Protein AF-0000000080795179 (afdb_homodimer)

Radius of gyration: 25.77 Å; Cα contacts (8 Å, |Δi|>4): 1357; chains: 2; bounding box: 64×86×73 Å

Nearest PDB structures (foldseek):
  5hwy-assembly1_A  TM=1.918E-01  e=1.000E+00  Methanocaldococcus jannaschii DSM 2661
  4yzf-assembly2_D  TM=1.596E-01  e=1.093E+00  Homo sapiens
  7p5j-assembly1_B  TM=1.108E-01  e=2.317E+00  Homo sapiens
  4yzf-assembly2_D  TM=1.549E-01  e=6.524E-01  Homo sapiens
  5jdl-assembly1_A  TM=1.903E-01  e=1.799E+00  Methanocaldococcus jannaschii DSM 2661

Solvent-accessible surface area (backbone atoms only — not comparable to full-atom values): 31404 Å² total; per-residue (Å²): 110,75,65,59,50,50,52,51,26,42,51,51,11,43,53,52,28,53,51,54,46,34,50,54,33,42,73,70,72,44,58,42,67,59,45,51,48,30,26,45,47,28,12,57,67,37,68,68,18,34,19,44,8,47,49,54,10,23,45,27,27,27,19,4,29,20,29,2,54,23,48,42,30,66,34,58,64,61,25,36,41,20,14,14,44,51,1,18,45,45,24,20,50,42,42,52,70,50,89,54,72,44,69,63,31,42,51,50,36,40,51,50,9,10,47,50,3,8,49,56,29,22,49,34,22,49,41,24,62,76,32,65,41,58,42,49,59,45,16,46,40,46,22,48,29,35,53,26,45,51,48,42,43,24,53,53,86,41,38,27,84,87,48,94,48,65,17,28,47,59,33,47,71,65,47,48,49,58,60,60,90,65,30,38,50,48,35,56,52,38,52,50,48,50,53,50,50,49,46,40,48,71,70,35,70,68,20,45,49,34,46,39,29,32,74,34,57,66,60,26,42,74,73,66,44,59,58,58,60,48,44,22,48,45,28,18,53,29,13,18,36,11,0,32,29,20,17,40,48,25,36,51,41,91,72,27,31,38,43,80,70,60,64,66,58,38,22,59,48,2,44,49,33,7,60,58,31,70,30,31,54,65,48,4,34,52,51,17,42,51,50,8,24,43,55,32,4,17,55,32,18,30,72,74,70,67,40,59,43,44,52,42,51,26,44,48,29,42,24,41,52,38,20,45,48,44,43,34,40,50,53,53,51,49,50,51,50,50,50,53,52,51,53,50,52,53,58,55,69,71,102,110,75,64,61,49,50,52,52,26,41,50,51,12,44,53,51,29,54,51,53,47,34,52,56,35,43,75,72,73,43,58,41,67,60,45,51,48,31,26,44,48,29,13,56,67,37,68,68,18,34,19,43,8,47,50,54,10,23,45,28,26,27,19,4,28,20,28,4,55,24,48,42,29,67,34,58,65,61,23,37,40,20,14,15,44,52,1,17,44,45,23,23,50,43,42,51,68,50,89,55,70,44,69,62,32,43,52,50,37,41,51,50,8,10,48,51,3,7,50,57,30,22,47,34,23,49,40,24,60,76,32,66,40,59,42,51,58,44,18,44,39,46,23,47,28,33,53,26,44,53,48,42,42,25,53,54,86,41,38,26,83,87,48,94,48,66,16,28,45,58,32,45,71,64,46,49,49,58,61,62,88,65,31,37,51,48,34,56,52,39,51,51,48,49,54,50,48,49,44,39,47,71,71,34,70,67,20,46,51,35,45,39,29,30,75,34,58,66,61,25,44,74,73,66,45,58,59,58,60,49,43,21,49,45,27,19,52,28,13,18,36,12,0,31,30,19,18,40,48,26,36,52,40,92,73,29,32,38,42,82,71,58,66,66,58,38,23,58,49,3,45,49,32,8,60,59,30,70,29,30,54,64,48,5,33,52,49,18,42,51,50,8,24,43,55,32,3,17,55,30,18,32,73,74,70,67,40,59,45,43,52,41,51,25,45,51,29,41,23,40,51,37,20,45,48,45,42,34,39,49,53,52,51,50,51,50,49,49,51,51,52,52,54,52,52,54,57,55,70,70,103

Foldseek 3Di:
DLVVLLVVLLVVLLVVLLVVLQVVCVVVVFHSVVLVVLLCCQCPVDLLNVQQLLQQLLLLLLLQLLLLLCLLLVHHQLQLLLLLQQLLLQLQVLLAPPPDFAPVSLVVSLQVLLQSLLVLLLVLLVCCLPVVDRSNVVSVVSNVVSQVVSQVCQQPVQADPPDPASWGDAGDPRLAFDADSSHGCSSVVSVVVLVVSLCCLPPNPLNVLSNVSSVPVVVSVVVPRPSSVSNSVSSSNSSSSSSSSSSCCLRHNDRVINGRPRCNCSNVSSNLLSLSQVSDSVSSSVVSSVLSSLQSSQVSSCVPVVDHSVSSVVSSVSSSVSSNVSSVVCVVVVVVVVVVVVVVVVVVVVD/DLVVLLVVLLVVLLVVLLVVLQVVCVVVVFHSVVLVVLLCCQCPVDLLNVLQLLQQLLLLLLLQLLLLLCLLLVHHQLQLLLLLQQLLLQLQVCLAPPPDFAPVSLVVSLQVLLQSLLVLLLVLLVCCLPVVDRSNVVSVVSNVVSQVVSQVCQQPVQADPPDPASWGDAGDPRLAFDADSSHTCSSVVSVVVLVVSVCCLPPNPLNVLSNVSSVPVVVSVVVPRPSSVSNSVSSSNSSSSSSSSSSCCLRHNDRVIDGRPPCNCSNVSSNLLSLSQVSDSVSSSVVSSVLSSLQSSQVSSCVPVVDHSVSSVVSSVSSSVSSNVSSVVCVVVVVVVVVVVVVVVVVVVVD

pLDDT: mean 88.49, std 8.94, range [40.09, 98.75]

Structure (mmCIF, N/CA/C/O backbone):
data_AF-0000000080795179-model_v1
#
loop_
_entity.id
_entity.type
_entity.pdbx_description
1 polymer 'Inner-membrane translocator'
#
loop_
_atom_site.group_PDB
_atom_site.id
_atom_site.type_symbol
_atom_site.label_atom_id
_atom_site.label_alt_id
_atom_site.label_comp_id
_atom_site.label_asym_id
_atom_site.label_entity_id
_atom_site.label_seq_id
_atom_site.pdbx_PDB_ins_code
_atom_site.Cartn_x
_atom_site.Cartn_y
_atom_site.Cartn_z
_atom_site.occupancy
_atom_site.B_iso_or_equiv
_atom_site.auth_seq_id
_atom_site.auth_comp_id
_atom_site.auth_asym_id
_atom_site.auth_atom_id
_atom_site.pdbx_PDB_model_num
ATOM 1 N N . MET A 1 1 ? -23.797 24.609 -1.666 1 40.09 1 MET A N 1
ATOM 2 C CA . MET A 1 1 ? -22.922 24.859 -2.807 1 40.09 1 MET A CA 1
ATOM 3 C C . MET A 1 1 ? -21.734 23.906 -2.801 1 40.09 1 MET A C 1
ATOM 5 O O . MET A 1 1 ? -21.312 23.422 -3.854 1 40.09 1 MET A O 1
ATOM 9 N N . LYS A 1 2 ? -21.281 23.641 -1.451 1 51.94 2 LYS A N 1
ATOM 10 C CA . LYS A 1 2 ? -20.062 22.859 -1.273 1 51.94 2 LYS A CA 1
ATOM 11 C C . LYS A 1 2 ? -20.281 21.391 -1.659 1 51.94 2 LYS A C 1
ATOM 13 O O . LYS A 1 2 ? -19.453 20.781 -2.336 1 51.94 2 LYS A O 1
ATOM 18 N N . SER A 1 3 ? -21.531 20.906 -1.426 1 55.84 3 SER A N 1
ATOM 19 C CA . SER A 1 3 ? -21.875 19.516 -1.686 1 55.84 3 SER A CA 1
ATOM 20 C C . SER A 1 3 ? -22.156 19.281 -3.166 1 55.84 3 SER A C 1
ATOM 22 O O . SER A 1 3 ? -21.734 18.266 -3.73 1 55.84 3 SER A O 1
ATOM 24 N N . LEU A 1 4 ? -22.859 20.266 -3.824 1 55.44 4 LEU A N 1
ATOM 25 C CA . LEU A 1 4 ? -23.156 20.172 -5.246 1 55.44 4 LEU A CA 1
ATOM 26 C C . LEU A 1 4 ? -21.891 20.156 -6.078 1 55.44 4 LEU A C 1
ATOM 28 O O . LEU A 1 4 ? -21.797 19.422 -7.074 1 55.44 4 LEU A O 1
ATOM 32 N N . ASN A 1 5 ? -20.969 20.797 -5.523 1 64.81 5 ASN A N 1
ATOM 33 C CA . ASN A 1 5 ? -19.688 20.875 -6.203 1 64.81 5 ASN A CA 1
ATOM 34 C C . ASN A 1 5 ? -18.922 19.547 -6.121 1 64.81 5 ASN A C 1
ATOM 36 O O . ASN A 1 5 ? -18.297 19.125 -7.094 1 64.81 5 ASN A O 1
ATOM 40 N N . LYS A 1 6 ? -19.312 18.844 -5.059 1 69.94 6 LYS A N 1
ATOM 41 C CA . LYS A 1 6 ? -18.609 17.578 -4.891 1 69.94 6 LYS A CA 1
ATOM 42 C C . LYS A 1 6 ? -19.188 16.516 -5.816 1 69.94 6 LYS A C 1
ATOM 44 O O . LYS A 1 6 ? -18.438 15.719 -6.395 1 69.94 6 LYS A O 1
ATOM 49 N N . ILE A 1 7 ? -20.484 16.578 -5.957 1 71.56 7 ILE A N 1
ATOM 50 C CA . ILE A 1 7 ? -21.141 15.578 -6.793 1 71.56 7 ILE A CA 1
ATOM 51 C C . ILE A 1 7 ? -20.828 15.844 -8.258 1 71.56 7 ILE A C 1
ATOM 53 O O . ILE A 1 7 ? -20.547 14.906 -9.016 1 71.56 7 ILE A O 1
ATOM 57 N N . LEU A 1 8 ? -20.875 17.078 -8.617 1 75.69 8 LEU A N 1
ATOM 58 C CA . LEU A 1 8 ? -20.594 17.438 -10.008 1 75.69 8 LEU A CA 1
ATOM 59 C C . LEU A 1 8 ? -19.172 17.078 -10.391 1 75.69 8 LEU A C 1
ATOM 61 O O . LEU A 1 8 ? -18.922 16.562 -11.492 1 75.69 8 LEU A O 1
ATOM 65 N N . THR A 1 9 ? -18.328 17.281 -9.438 1 77.69 9 THR A N 1
ATOM 66 C CA . THR A 1 9 ? -16.938 16.953 -9.711 1 77.69 9 THR A CA 1
ATOM 67 C C . THR A 1 9 ? -16.766 15.445 -9.836 1 77.69 9 THR A C 1
ATOM 69 O O . THR A 1 9 ? -15.953 14.977 -10.648 1 77.69 9 THR A O 1
ATOM 72 N N . GLY A 1 10 ? -17.516 14.742 -9.086 1 78.81 10 GLY A N 1
ATOM 73 C CA . GLY A 1 10 ? -17.484 13.289 -9.188 1 78.81 10 GLY A CA 1
ATOM 74 C C . GLY A 1 10 ? -18 12.781 -10.516 1 78.81 10 GLY A C 1
ATOM 75 O O . GLY A 1 10 ? -17.359 11.93 -11.148 1 78.81 10 GLY A O 1
ATOM 76 N N . ILE A 1 11 ? -19.031 13.383 -10.953 1 82.75 11 ILE A N 1
ATOM 77 C CA . ILE A 1 11 ? -19.656 12.961 -12.195 1 82.75 11 ILE A CA 1
ATOM 78 C C . ILE A 1 11 ? -18.75 13.297 -13.375 1 82.75 11 ILE A C 1
ATOM 80 O O . ILE A 1 11 ? -18.594 12.484 -14.289 1 82.75 11 ILE A O 1
ATOM 84 N N . ILE A 1 12 ? -18.219 14.438 -13.32 1 85.88 12 ILE A N 1
ATOM 85 C CA . ILE A 1 12 ? -17.312 14.852 -14.398 1 85.88 12 ILE A CA 1
ATOM 86 C C . ILE A 1 12 ? -16.094 13.93 -14.43 1 85.88 12 ILE A C 1
ATOM 88 O O . ILE A 1 12 ? -15.656 13.516 -15.5 1 85.88 12 ILE A O 1
ATOM 92 N N . GLY A 1 13 ? -15.594 13.648 -13.258 1 85.94 13 GLY A N 1
ATOM 93 C CA . GLY A 1 13 ? -14.453 12.742 -13.18 1 85.94 13 GLY A CA 1
ATOM 94 C C . GLY A 1 13 ? -14.75 11.367 -13.742 1 85.94 13 GLY A C 1
ATOM 95 O O . GLY A 1 13 ? -13.93 10.797 -14.461 1 85.94 13 GLY A O 1
ATOM 96 N N . ILE A 1 14 ? -15.914 10.938 -13.43 1 88.25 14 ILE A N 1
ATOM 97 C CA . ILE A 1 14 ? -16.328 9.617 -13.898 1 88.25 14 ILE A CA 1
ATOM 98 C C . ILE A 1 14 ? -16.484 9.633 -15.414 1 88.25 14 ILE A C 1
ATOM 100 O O . ILE A 1 14 ? -16.016 8.734 -16.109 1 88.25 14 ILE A O 1
ATOM 104 N N . ALA A 1 15 ? -17.109 10.641 -15.953 1 91.06 15 ALA A N 1
ATOM 105 C CA . ALA A 1 15 ? -17.312 10.758 -17.391 1 91.06 15 ALA A CA 1
ATOM 106 C C . ALA A 1 15 ? -15.984 10.812 -18.141 1 91.06 15 ALA A C 1
ATOM 108 O O . ALA A 1 15 ? -15.805 10.141 -19.156 1 91.06 15 ALA A O 1
ATOM 109 N N . LEU A 1 16 ? -15.094 11.57 -17.609 1 90.75 16 LEU A N 1
ATOM 110 C CA . LEU A 1 16 ? -13.781 11.688 -18.234 1 90.75 16 LEU A CA 1
ATOM 111 C C . LEU A 1 16 ? -13.039 10.359 -18.188 1 90.75 16 LEU A C 1
ATOM 113 O O . LEU A 1 16 ? -12.289 10.031 -19.109 1 90.75 16 LEU A O 1
ATOM 117 N N . SER A 1 17 ? -13.227 9.68 -17.109 1 89.19 17 SER A N 1
ATOM 118 C CA . SER A 1 17 ? -12.562 8.391 -16.969 1 89.19 17 SER A CA 1
ATOM 119 C C . SER A 1 17 ? -13.078 7.391 -18 1 89.19 17 SER A C 1
ATOM 121 O O . SER A 1 17 ? -12.297 6.637 -18.578 1 89.19 17 SER A O 1
ATOM 123 N N . PHE A 1 18 ? -14.367 7.387 -18.234 1 91.5 18 PHE A N 1
ATOM 124 C CA . PHE A 1 18 ? -14.938 6.48 -19.219 1 91.5 18 PHE A CA 1
ATOM 125 C C . PHE A 1 18 ? -14.492 6.859 -20.625 1 91.5 18 PHE A C 1
ATOM 127 O O . PHE A 1 18 ? -14.281 5.984 -21.469 1 91.5 18 PHE A O 1
ATOM 134 N N . LEU A 1 19 ? -14.336 8.078 -20.875 1 92.19 19 LEU A N 1
ATOM 135 C CA . LEU A 1 19 ? -13.836 8.531 -22.156 1 92.19 19 LEU A CA 1
ATOM 136 C C . LEU A 1 19 ? -12.391 8.094 -22.359 1 92.19 19 LEU A C 1
ATOM 138 O O . LEU A 1 19 ? -12.023 7.637 -23.453 1 92.19 19 LEU A O 1
ATOM 142 N N . ALA A 1 20 ? -11.602 8.273 -21.359 1 87.19 20 ALA A N 1
ATOM 143 C CA . ALA A 1 20 ? -10.203 7.844 -21.422 1 87.19 20 ALA A CA 1
ATOM 144 C C . ALA A 1 20 ? -10.109 6.34 -21.672 1 87.19 20 ALA A C 1
ATOM 146 O O . ALA A 1 20 ? -9.266 5.879 -22.453 1 87.19 20 ALA A O 1
ATOM 147 N N . ALA A 1 21 ? -10.898 5.641 -20.938 1 86.06 21 ALA A N 1
ATOM 148 C CA . ALA A 1 21 ? -10.906 4.188 -21.094 1 86.06 21 ALA A CA 1
ATOM 149 C C . ALA A 1 21 ? -11.375 3.789 -22.484 1 86.06 21 ALA A C 1
ATOM 151 O O . ALA A 1 21 ? -10.891 2.807 -23.047 1 86.06 21 ALA A O 1
ATOM 152 N N . ALA A 1 22 ? -12.312 4.5 -23.062 1 89.5 22 ALA A N 1
ATOM 153 C CA . ALA A 1 22 ? -12.805 4.23 -24.406 1 89.5 22 ALA A CA 1
ATOM 154 C C . ALA A 1 22 ? -11.68 4.359 -25.438 1 89.5 22 ALA A C 1
ATOM 156 O O . ALA A 1 22 ? -11.602 3.572 -26.375 1 89.5 22 ALA A O 1
ATOM 157 N N . VAL A 1 23 ? -10.883 5.305 -25.203 1 88.5 23 VAL A N 1
ATOM 158 C CA . VAL A 1 23 ? -9.75 5.52 -26.109 1 88.5 23 VAL A CA 1
ATOM 159 C C . VAL A 1 23 ? -8.789 4.336 -26.016 1 88.5 23 VAL A C 1
ATOM 161 O O . VAL A 1 23 ? -8.297 3.85 -27.031 1 88.5 23 VAL A O 1
ATOM 164 N N . LEU A 1 24 ? -8.562 3.914 -24.828 1 80.31 24 LEU A N 1
ATOM 165 C CA . LEU A 1 24 ? -7.652 2.789 -24.641 1 80.31 24 LEU A CA 1
ATOM 166 C C . LEU A 1 24 ? -8.211 1.524 -25.281 1 80.31 24 LEU A C 1
ATOM 168 O O . LEU A 1 24 ? -7.457 0.742 -25.875 1 80.31 24 LEU A O 1
ATOM 172 N N . ILE A 1 25 ? -9.516 1.343 -25.156 1 83 25 ILE A N 1
ATOM 173 C CA . ILE A 1 25 ? -10.172 0.179 -25.734 1 83 25 ILE A CA 1
ATOM 174 C C . ILE A 1 25 ? -10.086 0.246 -27.25 1 83 25 ILE A C 1
ATOM 176 O O . ILE A 1 25 ? -9.805 -0.759 -27.906 1 83 25 ILE A O 1
ATOM 180 N N . LYS A 1 26 ? -10.266 1.358 -27.75 1 86.69 26 LYS A N 1
ATOM 181 C CA . LYS A 1 26 ? -10.211 1.543 -29.203 1 86.69 26 LYS A CA 1
ATOM 182 C C . LYS A 1 26 ? -8.805 1.293 -29.734 1 86.69 26 LYS A C 1
ATOM 184 O O . LYS A 1 26 ? -8.641 0.722 -30.812 1 86.69 26 LYS A O 1
ATOM 189 N N . LEU A 1 27 ? -7.879 1.7 -29.016 1 82.12 27 LEU A N 1
ATOM 190 C CA . LEU A 1 27 ? -6.488 1.521 -29.422 1 82.12 27 LEU A CA 1
ATOM 191 C C . LEU A 1 27 ? -6.125 0.041 -29.469 1 82.12 27 LEU A C 1
ATOM 193 O O . LEU A 1 27 ? -5.223 -0.354 -30.219 1 82.12 27 LEU A O 1
ATOM 197 N N . GLN A 1 28 ? -6.859 -0.72 -28.797 1 76.81 28 GLN A N 1
ATOM 198 C CA . GLN A 1 28 ? -6.594 -2.154 -28.766 1 76.81 28 GLN A CA 1
ATOM 199 C C . GLN A 1 28 ? -7.414 -2.893 -29.812 1 76.81 28 GLN A C 1
ATOM 201 O O . GLN A 1 28 ? -7.355 -4.121 -29.906 1 76.81 28 GLN A O 1
ATOM 206 N N . GLY A 1 29 ? -8.203 -2.193 -30.484 1 79 29 GLY A N 1
ATOM 207 C CA . GLY A 1 29 ? -8.953 -2.779 -31.578 1 79 29 GLY A CA 1
ATOM 208 C C . GLY A 1 29 ? -10.328 -3.268 -31.156 1 79 29 GLY A C 1
ATOM 209 O O . GLY A 1 29 ? -11.016 -3.941 -31.922 1 79 29 GLY A O 1
ATOM 210 N N . ASN A 1 30 ? -10.641 -2.959 -29.984 1 83.12 30 ASN A N 1
ATOM 211 C CA . ASN A 1 30 ? -11.961 -3.365 -29.516 1 83.12 30 ASN A CA 1
ATOM 212 C C . ASN A 1 30 ? -12.969 -2.219 -29.594 1 83.12 30 ASN A C 1
ATOM 214 O O . ASN A 1 30 ? -12.578 -1.057 -29.719 1 83.12 30 ASN A O 1
ATOM 218 N N . SER A 1 31 ? -14.219 -2.506 -29.641 1 89.25 31 SER A N 1
ATOM 219 C CA . SER A 1 31 ? -15.281 -1.503 -29.672 1 89.25 31 SER A CA 1
ATOM 220 C C . SER A 1 31 ? -15.648 -1.044 -28.266 1 89.25 31 SER A C 1
ATOM 222 O O . SER A 1 31 ? -16.156 -1.828 -27.469 1 89.25 31 SER A O 1
ATOM 224 N N . PRO A 1 32 ? -15.453 0.218 -28.031 1 90.44 32 PRO A N 1
ATOM 225 C CA . PRO A 1 32 ? -15.812 0.73 -26.703 1 90.44 32 PRO A CA 1
ATOM 226 C C . PRO A 1 32 ? -17.297 0.57 -26.406 1 90.44 32 PRO A C 1
ATOM 228 O O . PRO A 1 32 ? -17.672 0.302 -25.25 1 90.44 32 PRO A O 1
ATOM 231 N N . ILE A 1 33 ? -18.094 0.706 -27.406 1 91.12 33 ILE A N 1
ATOM 232 C CA . ILE A 1 33 ? -19.547 0.611 -27.203 1 91.12 33 ILE A CA 1
ATOM 233 C C . ILE A 1 33 ? -19.906 -0.808 -26.781 1 91.12 33 ILE A C 1
ATOM 235 O O . ILE A 1 33 ? -20.719 -0.998 -25.875 1 91.12 33 ILE A O 1
ATOM 239 N N . GLU A 1 34 ? -19.328 -1.777 -27.406 1 89 34 GLU A N 1
ATOM 240 C CA . GLU A 1 34 ? -19.594 -3.168 -27.047 1 89 34 GLU A CA 1
ATOM 241 C C . GLU A 1 34 ? -19.078 -3.492 -25.656 1 89 34 GLU A C 1
ATOM 243 O O . GLU A 1 34 ? -19.719 -4.234 -24.906 1 89 34 GLU A O 1
ATOM 248 N N . ALA A 1 35 ? -17.969 -2.916 -25.391 1 87.69 35 ALA A N 1
ATOM 249 C CA . ALA A 1 35 ? -17.391 -3.146 -24.078 1 87.69 35 ALA A CA 1
ATOM 250 C C . ALA A 1 35 ? -18.266 -2.576 -22.969 1 87.69 35 ALA A C 1
ATOM 252 O O . ALA A 1 35 ? -18.516 -3.238 -21.969 1 87.69 35 ALA A O 1
ATOM 253 N N . TYR A 1 36 ? -18.75 -1.358 -23.234 1 90.69 36 TYR A N 1
ATOM 254 C CA . TYR A 1 36 ? -19.578 -0.704 -22.219 1 90.69 36 TYR A CA 1
ATOM 255 C C . TYR A 1 36 ? -20.969 -1.34 -22.141 1 90.69 36 TYR A C 1
ATOM 257 O O . TYR A 1 36 ? -21.578 -1.372 -21.078 1 90.69 36 TYR A O 1
ATOM 265 N N . ARG A 1 37 ? -21.438 -1.85 -23.234 1 90.44 37 ARG A N 1
ATOM 266 C CA . ARG A 1 37 ? -22.688 -2.6 -23.203 1 90.44 37 ARG A CA 1
ATOM 267 C C . ARG A 1 37 ? -22.547 -3.863 -22.359 1 90.44 37 ARG A C 1
ATOM 269 O O . ARG A 1 37 ? -23.453 -4.188 -21.578 1 90.44 37 ARG A O 1
ATOM 276 N N . ALA A 1 38 ? -21.516 -4.508 -22.578 1 88.31 38 ALA A N 1
ATOM 277 C CA . ALA A 1 38 ? -21.25 -5.707 -21.781 1 88.31 38 ALA A CA 1
ATOM 278 C C . ALA A 1 38 ? -21.109 -5.363 -20.297 1 88.31 38 ALA A C 1
ATOM 280 O O . ALA A 1 38 ? -21.609 -6.102 -19.438 1 88.31 38 ALA A O 1
ATOM 281 N N . LEU A 1 39 ? -20.422 -4.285 -20.094 1 89.12 39 LEU A N 1
ATOM 282 C CA . LEU A 1 39 ? -20.266 -3.814 -18.719 1 89.12 39 LEU A CA 1
ATOM 283 C C . LEU A 1 39 ? -21.609 -3.572 -18.062 1 89.12 39 LEU A C 1
ATOM 285 O O . LEU A 1 39 ? -21.844 -3.996 -16.922 1 89.12 39 LEU A O 1
ATOM 289 N N . PHE A 1 40 ? -22.516 -2.965 -18.797 1 90.31 40 PHE A N 1
ATOM 290 C CA . PHE A 1 40 ? -23.828 -2.643 -18.266 1 90.31 40 PHE A CA 1
ATOM 291 C C . PHE A 1 40 ? -24.672 -3.898 -18.125 1 90.31 40 PHE A C 1
ATOM 293 O O . PHE A 1 40 ? -25.375 -4.078 -17.125 1 90.31 40 PHE A O 1
ATOM 300 N N . ASN A 1 41 ? -24.672 -4.805 -19.078 1 89.38 41 ASN A N 1
ATOM 301 C CA . ASN A 1 41 ? -25.484 -6.02 -19.078 1 89.38 41 ASN A CA 1
ATOM 302 C C . ASN A 1 41 ? -25.094 -6.941 -17.922 1 89.38 41 ASN A C 1
ATOM 304 O O . ASN A 1 41 ? -25.969 -7.488 -17.25 1 89.38 41 ASN A O 1
ATOM 308 N N . TYR A 1 42 ? -23.859 -6.988 -17.656 1 87.5 42 TYR A N 1
ATOM 309 C CA . TYR A 1 42 ? -23.391 -7.934 -16.641 1 87.5 42 TYR A CA 1
ATOM 310 C C . TYR A 1 42 ? -23.25 -7.262 -15.281 1 87.5 42 TYR A C 1
ATOM 312 O O . TYR A 1 42 ? -23.062 -7.934 -14.273 1 87.5 42 TYR A O 1
ATOM 320 N N . GLY A 1 43 ? -23.422 -6.012 -15.305 1 89.19 43 GLY A N 1
ATOM 321 C CA . GLY A 1 43 ? -23.344 -5.305 -14.039 1 89.19 43 GLY A CA 1
ATOM 322 C C . GLY A 1 43 ? -24.688 -4.945 -13.453 1 89.19 43 GLY A C 1
ATOM 323 O O . GLY A 1 43 ? -24.859 -4.891 -12.234 1 89.19 43 GLY A O 1
ATOM 324 N N . LEU A 1 44 ? -25.688 -4.668 -14.344 1 90.12 44 LEU A N 1
ATOM 325 C CA . LEU A 1 44 ? -26.922 -4.117 -13.797 1 90.12 44 LEU A CA 1
ATOM 326 C C . LEU A 1 44 ? -28.141 -4.719 -14.492 1 90.12 44 LEU A C 1
ATOM 328 O O . LEU A 1 44 ? -29.25 -4.691 -13.953 1 90.12 44 LEU A O 1
ATOM 332 N N . ALA A 1 45 ? -28.047 -5.309 -15.586 1 85.56 45 ALA A N 1
ATOM 333 C CA . ALA A 1 45 ? -29.188 -5.566 -16.469 1 85.56 45 ALA A CA 1
ATOM 334 C C . ALA A 1 45 ? -30.047 -6.715 -15.945 1 85.56 45 ALA A C 1
ATOM 336 O O . ALA A 1 45 ? -31.234 -6.781 -16.219 1 85.56 45 ALA A O 1
ATOM 337 N N . SER A 1 46 ? -29.531 -7.719 -15.32 1 88.12 46 SER A N 1
ATOM 338 C CA . SER A 1 46 ? -30.266 -8.859 -14.789 1 88.12 46 SER A CA 1
ATOM 339 C C . SER A 1 46 ? -30.203 -8.906 -13.266 1 88.12 46 SER A C 1
ATOM 341 O O . SER A 1 46 ? -29.391 -8.203 -12.656 1 88.12 46 SER A O 1
ATOM 343 N N . TRP A 1 47 ? -31.156 -9.633 -12.75 1 89.5 47 TRP A N 1
ATOM 344 C CA . TRP A 1 47 ? -31.141 -9.805 -11.305 1 89.5 47 TRP A CA 1
ATOM 345 C C . TRP A 1 47 ? -29.844 -10.469 -10.852 1 89.5 47 TRP A C 1
ATOM 347 O O . TRP A 1 47 ? -29.312 -10.141 -9.789 1 89.5 47 TRP A O 1
ATOM 357 N N . PHE A 1 48 ? -29.453 -11.359 -11.68 1 87.81 48 PHE A N 1
ATOM 358 C CA . PHE A 1 48 ? -28.188 -12.023 -11.383 1 87.81 48 PHE A CA 1
ATOM 359 C C . PHE A 1 48 ? -27.031 -11.031 -11.406 1 87.81 48 PHE A C 1
ATOM 361 O O . PHE A 1 48 ? -26.172 -11.055 -10.523 1 87.81 48 PHE A O 1
ATOM 368 N N . SER A 1 49 ? -27.094 -10.195 -12.383 1 90.25 49 SER A N 1
ATOM 369 C CA . SER A 1 49 ? -26.047 -9.18 -12.5 1 90.25 49 SER A CA 1
ATOM 370 C C . SER A 1 49 ? -26.109 -8.188 -11.336 1 90.25 49 SER A C 1
ATOM 372 O O . SER A 1 49 ? -25.062 -7.824 -10.781 1 90.25 49 SER A O 1
ATOM 374 N N . LEU A 1 50 ? -27.266 -7.828 -10.977 1 92.44 50 LEU A N 1
ATOM 375 C CA . LEU A 1 50 ? -27.438 -6.887 -9.875 1 92.44 50 LEU A CA 1
ATOM 376 C C . LEU A 1 50 ? -27 -7.512 -8.555 1 92.44 50 LEU A C 1
ATOM 378 O O . LEU A 1 50 ? -26.359 -6.848 -7.734 1 92.44 50 LEU A O 1
ATOM 382 N N . SER A 1 51 ? -27.438 -8.742 -8.344 1 92.56 51 SER A N 1
ATOM 383 C CA . SER A 1 51 ? -27.047 -9.422 -7.117 1 92.56 51 SER A CA 1
ATOM 384 C C . SER A 1 51 ? -25.531 -9.562 -7.023 1 92.56 51 SER A C 1
ATOM 386 O O . SER A 1 51 ? -24.953 -9.414 -5.945 1 92.56 51 SER A O 1
ATOM 388 N N . SER A 1 52 ? -24.906 -9.812 -8.125 1 91 52 SER A N 1
ATOM 389 C CA . SER A 1 52 ? -23.453 -9.906 -8.164 1 91 52 SER A CA 1
ATOM 390 C C . SER A 1 52 ? -22.812 -8.57 -7.844 1 91 52 SER A C 1
ATOM 392 O O . SER A 1 52 ? -21.812 -8.516 -7.125 1 91 52 SER A O 1
ATOM 394 N N . THR A 1 53 ? -23.344 -7.539 -8.375 1 94.25 53 THR A N 1
ATOM 395 C CA . THR A 1 53 ? -22.859 -6.184 -8.109 1 94.25 53 THR A CA 1
ATOM 396 C C . THR A 1 53 ? -22.922 -5.875 -6.613 1 94.25 53 THR A C 1
ATOM 398 O O . THR A 1 53 ? -21.938 -5.383 -6.039 1 94.25 53 THR A O 1
ATOM 401 N N . LEU A 1 54 ? -24.016 -6.207 -6.035 1 95 54 LEU A N 1
ATOM 402 C CA . LEU A 1 54 ? -24.219 -5.902 -4.621 1 95 54 LEU A CA 1
ATOM 403 C C . LEU A 1 54 ? -23.312 -6.766 -3.746 1 95 54 LEU A C 1
ATOM 405 O O . LEU A 1 54 ? -22.766 -6.285 -2.746 1 95 54 LEU A O 1
ATOM 409 N N . ASN A 1 55 ? -23.141 -7.988 -4.113 1 92.94 55 ASN A N 1
ATOM 410 C CA . ASN A 1 55 ? -22.25 -8.875 -3.375 1 92.94 55 ASN A CA 1
ATOM 411 C C . ASN A 1 55 ? -20.797 -8.398 -3.453 1 92.94 55 ASN A C 1
ATOM 413 O O . ASN A 1 55 ? -20.078 -8.414 -2.451 1 92.94 55 ASN A O 1
ATOM 417 N N . ASN A 1 56 ? -20.406 -7.891 -4.598 1 91 56 ASN A N 1
ATOM 418 C CA . ASN A 1 56 ? -19.047 -7.395 -4.785 1 91 56 ASN A CA 1
ATOM 419 C C . ASN A 1 56 ? -18.828 -6.086 -4.035 1 91 56 ASN A C 1
ATOM 421 O O . ASN A 1 56 ? -17.703 -5.781 -3.633 1 91 56 ASN A O 1
ATOM 425 N N . ALA A 1 57 ? -19.859 -5.387 -3.795 1 95.38 57 ALA A N 1
ATOM 426 C CA . ALA A 1 57 ? -19.781 -4.078 -3.152 1 95.38 57 ALA A CA 1
ATOM 427 C C . ALA A 1 57 ? -19.609 -4.219 -1.643 1 95.38 57 ALA A C 1
ATOM 429 O O . ALA A 1 57 ? -19.156 -3.281 -0.971 1 95.38 57 ALA A O 1
ATOM 430 N N . THR A 1 58 ? -19.906 -5.332 -1.145 1 95.69 58 THR A N 1
ATOM 431 C CA . THR A 1 58 ? -20.047 -5.527 0.294 1 95.69 58 THR A CA 1
ATOM 432 C C . THR A 1 58 ? -18.734 -5.211 1.007 1 95.69 58 THR A C 1
ATOM 434 O O . THR A 1 58 ? -18.688 -4.328 1.866 1 95.69 58 THR A O 1
ATOM 437 N N . PRO A 1 59 ? -17.656 -5.91 0.655 1 95 59 PRO A N 1
ATOM 438 C CA . PRO A 1 59 ? -16.406 -5.594 1.349 1 95 59 PRO A CA 1
ATOM 439 C C . PRO A 1 59 ? -15.922 -4.172 1.074 1 95 59 PRO A C 1
ATOM 441 O O . PRO A 1 59 ? -15.281 -3.555 1.934 1 95 59 PRO A O 1
ATOM 444 N N . LEU A 1 60 ? -16.266 -3.643 -0.06 1 95.62 60 LEU A N 1
ATOM 445 C CA . LEU A 1 60 ? -15.852 -2.295 -0.443 1 95.62 60 LEU A CA 1
ATOM 446 C C . LEU A 1 60 ? -16.578 -1.248 0.395 1 95.62 60 LEU A C 1
ATOM 448 O O . LEU A 1 60 ? -16 -0.215 0.741 1 95.62 60 LEU A O 1
ATOM 452 N N . ILE A 1 61 ? -17.781 -1.547 0.679 1 97.75 61 ILE A N 1
ATOM 453 C CA . ILE A 1 61 ? -18.562 -0.629 1.503 1 97.75 61 ILE A CA 1
ATOM 454 C C . ILE A 1 61 ? -17.922 -0.499 2.881 1 97.75 61 ILE A C 1
ATOM 456 O O . ILE A 1 61 ? -17.703 0.613 3.365 1 97.75 61 ILE A O 1
ATOM 460 N N . LEU A 1 62 ? -17.594 -1.596 3.459 1 98.25 62 LEU A N 1
ATOM 461 C CA . LEU A 1 62 ? -17.062 -1.597 4.816 1 98.25 62 LEU A CA 1
ATOM 462 C C . LEU A 1 62 ? -15.664 -0.989 4.852 1 98.25 62 LEU A C 1
ATOM 464 O O . LEU A 1 62 ? -15.375 -0.134 5.695 1 98.25 62 LEU A O 1
ATOM 468 N N . THR A 1 63 ? -14.789 -1.412 3.941 1 97 63 THR A N 1
ATOM 469 C CA . THR A 1 63 ? -13.43 -0.894 3.941 1 97 63 THR A CA 1
ATOM 470 C C . THR A 1 63 ? -13.406 0.574 3.523 1 97 63 THR A C 1
ATOM 472 O O . THR A 1 63 ? -12.617 1.363 4.047 1 97 63 THR A O 1
ATOM 475 N N . GLY A 1 64 ? -14.273 0.909 2.57 1 96.25 64 GLY A N 1
ATOM 476 C CA . GLY A 1 64 ? -14.383 2.301 2.166 1 96.25 64 GLY A CA 1
ATOM 477 C C . GLY A 1 64 ? -14.859 3.211 3.281 1 96.25 64 GLY A C 1
ATOM 478 O O . GLY A 1 64 ? -14.281 4.273 3.516 1 96.25 64 GLY A O 1
ATOM 479 N N . MET A 1 65 ? -15.891 2.77 3.928 1 97.06 65 MET A N 1
ATOM 480 C CA . MET A 1 65 ? -16.422 3.545 5.047 1 97.06 65 MET A CA 1
ATOM 481 C C . MET A 1 65 ? -15.383 3.67 6.16 1 97.06 65 MET A C 1
ATOM 483 O O . MET A 1 65 ? -15.266 4.723 6.785 1 97.06 65 MET A O 1
ATOM 487 N N . ALA A 1 66 ? -14.656 2.582 6.398 1 97.81 66 ALA A N 1
ATOM 488 C CA . ALA A 1 66 ? -13.586 2.605 7.398 1 97.81 66 ALA A CA 1
ATOM 489 C C . ALA A 1 66 ? -12.555 3.684 7.078 1 97.81 66 ALA A C 1
ATOM 491 O O . ALA A 1 66 ? -12.227 4.504 7.938 1 97.81 66 ALA A O 1
ATOM 492 N N . ALA A 1 67 ? -12.109 3.717 5.902 1 95.5 67 ALA A N 1
ATOM 493 C CA . ALA A 1 67 ? -11.125 4.715 5.484 1 95.5 67 ALA A CA 1
ATOM 494 C C . ALA A 1 67 ? -11.711 6.121 5.535 1 95.5 67 ALA A C 1
ATOM 496 O O . ALA A 1 67 ? -11.039 7.07 5.945 1 95.5 67 ALA A O 1
ATOM 497 N N . ALA A 1 68 ? -12.961 6.258 5.137 1 95.75 68 ALA A N 1
ATOM 498 C CA . ALA A 1 68 ? -13.625 7.559 5.117 1 95.75 68 ALA A CA 1
ATOM 499 C C . ALA A 1 68 ? -13.711 8.156 6.52 1 95.75 68 ALA A C 1
ATOM 501 O O . ALA A 1 68 ? -13.43 9.336 6.719 1 95.75 68 ALA A O 1
ATOM 502 N N . ILE A 1 69 ? -14.094 7.344 7.441 1 97.69 69 ILE A N 1
ATOM 503 C CA . ILE A 1 69 ? -14.242 7.805 8.82 1 97.69 69 ILE A CA 1
ATOM 504 C C . ILE A 1 69 ? -12.875 8.188 9.383 1 97.69 69 ILE A C 1
ATOM 506 O O . ILE A 1 69 ? -12.734 9.211 10.055 1 97.69 69 ILE A O 1
ATOM 510 N N . ALA A 1 70 ? -11.859 7.402 9.078 1 96.75 70 ALA A N 1
ATOM 511 C CA . ALA A 1 70 ? -10.508 7.715 9.547 1 96.75 70 ALA A CA 1
ATOM 512 C C . ALA A 1 70 ? -10.023 9.047 8.977 1 96.75 70 ALA A C 1
ATOM 514 O O . ALA A 1 70 ? -9.617 9.938 9.719 1 96.75 70 ALA A O 1
ATOM 515 N N . PHE A 1 71 ? -10.172 9.211 7.742 1 93.06 71 PHE A N 1
ATOM 516 C CA . PHE A 1 71 ? -9.656 10.398 7.078 1 93.06 71 PHE A CA 1
ATOM 517 C C . PHE A 1 71 ? -10.453 11.633 7.488 1 93.06 71 PHE A C 1
ATOM 519 O O . PHE A 1 71 ? -9.883 12.719 7.66 1 93.06 71 PHE A O 1
ATOM 526 N N . SER A 1 72 ? -11.719 11.492 7.613 1 94.5 72 SER A N 1
ATOM 527 C CA . SER A 1 72 ? -12.547 12.625 8.016 1 94.5 72 SER A CA 1
ATOM 528 C C . SER A 1 72 ? -12.211 13.078 9.43 1 94.5 72 SER A C 1
ATOM 530 O O . SER A 1 72 ? -12.531 14.203 9.82 1 94.5 72 SER A O 1
ATOM 532 N N . SER A 1 73 ? -11.641 12.203 10.188 1 96 73 SER A N 1
ATOM 533 C CA . SER A 1 73 ? -11.242 12.523 11.555 1 96 73 SER A CA 1
ATOM 534 C C . SER A 1 73 ? -9.789 12.992 11.617 1 96 73 SER A C 1
ATOM 536 O O . SER A 1 73 ? -9.219 13.102 12.703 1 96 73 SER A O 1
ATOM 538 N N . ASN A 1 74 ? -9.148 13.156 10.5 1 92.69 74 ASN A N 1
ATOM 539 C CA . ASN A 1 74 ? -7.75 13.555 10.391 1 92.69 74 ASN A CA 1
ATOM 540 C C . ASN A 1 74 ? -6.816 12.469 10.922 1 92.69 74 ASN A C 1
ATOM 542 O O . ASN A 1 74 ? -5.82 12.773 11.586 1 92.69 74 ASN A O 1
ATOM 546 N N . VAL A 1 75 ? -7.262 11.273 10.773 1 93.12 75 VAL A N 1
ATOM 547 C CA . VAL A 1 75 ? -6.473 10.094 11.109 1 93.12 75 VAL A CA 1
ATOM 548 C C . VAL A 1 75 ? -6.137 9.312 9.844 1 93.12 75 VAL A C 1
ATOM 550 O O . VAL A 1 75 ? -7.016 9.062 9.016 1 93.12 75 VAL A O 1
ATOM 553 N N . VAL A 1 76 ? -4.891 9.031 9.648 1 90 76 VAL A N 1
ATOM 554 C CA . VAL A 1 76 ? -4.484 8.305 8.453 1 90 76 VAL A CA 1
ATOM 555 C C . VAL A 1 76 ? -4.348 6.82 8.766 1 90 76 VAL A C 1
ATOM 557 O O . VAL A 1 76 ? -3.268 6.352 9.133 1 90 76 VAL A O 1
ATOM 560 N N . ASN A 1 77 ? -5.418 6.121 8.586 1 93.31 77 ASN A N 1
ATOM 561 C CA . ASN A 1 77 ? -5.383 4.668 8.734 1 93.31 77 ASN A CA 1
ATOM 562 C C . ASN A 1 77 ? -5.152 3.971 7.395 1 93.31 77 ASN A C 1
ATOM 564 O O . ASN A 1 77 ? -6.105 3.684 6.668 1 93.31 77 ASN A O 1
ATOM 568 N N . LEU A 1 78 ? -3.953 3.615 7.137 1 89.62 78 LEU A N 1
ATOM 569 C CA . LEU A 1 78 ? -3.629 2.859 5.934 1 89.62 78 LEU A CA 1
ATOM 570 C C . LEU A 1 78 ? -3.482 1.374 6.246 1 89.62 78 LEU A C 1
ATOM 572 O O . LEU A 1 78 ? -2.914 0.621 5.453 1 89.62 78 LEU A O 1
ATOM 576 N N . GLY A 1 79 ? -3.967 0.983 7.398 1 92.75 79 GLY A N 1
ATOM 577 C CA . GLY A 1 79 ? -3.793 -0.387 7.852 1 92.75 79 GLY A CA 1
ATOM 578 C C . GLY A 1 79 ? -4.988 -1.272 7.555 1 92.75 79 GLY A C 1
ATOM 579 O O . GLY A 1 79 ? -5.074 -2.396 8.047 1 92.75 79 GLY A O 1
ATOM 580 N N . GLU A 1 80 ? -5.883 -0.798 6.77 1 94.44 80 GLU A N 1
ATOM 581 C CA . GLU A 1 80 ? -7.125 -1.519 6.516 1 94.44 80 GLU A CA 1
ATOM 582 C C . GLU A 1 80 ? -6.855 -2.881 5.883 1 94.44 80 GLU A C 1
ATOM 584 O O . GLU A 1 80 ? -7.496 -3.873 6.23 1 94.44 80 GLU A O 1
ATOM 589 N N . PRO A 1 81 ? -5.867 -2.938 4.965 1 93.12 81 PRO A N 1
ATOM 590 C CA . PRO A 1 81 ? -5.582 -4.266 4.418 1 93.12 81 PRO A CA 1
ATOM 591 C C . PRO A 1 81 ? -5.195 -5.277 5.496 1 93.12 81 PRO A C 1
ATOM 593 O O . PRO A 1 81 ? -5.711 -6.398 5.508 1 93.12 81 PRO A O 1
ATOM 596 N N . GLY A 1 82 ? -4.289 -4.871 6.379 1 93.94 82 GLY A N 1
ATOM 597 C CA . GLY A 1 82 ? -3.883 -5.754 7.461 1 93.94 82 GLY A CA 1
ATOM 598 C C . GLY A 1 82 ? -5.008 -6.066 8.43 1 93.94 82 GLY A C 1
ATOM 599 O O . GLY A 1 82 ? -5.148 -7.207 8.875 1 93.94 82 GLY A O 1
ATOM 600 N N . GLN A 1 83 ? -5.781 -5.102 8.719 1 97.38 83 GLN A N 1
ATOM 601 C CA . GLN A 1 83 ? -6.898 -5.27 9.641 1 97.38 83 GLN A CA 1
ATOM 602 C C . GLN A 1 83 ? -7.961 -6.199 9.055 1 97.38 83 GLN A C 1
ATOM 604 O O . GLN A 1 83 ? -8.547 -7.004 9.781 1 97.38 83 GLN A O 1
ATOM 609 N N . LEU A 1 84 ? -8.18 -6.105 7.805 1 97.5 84 LEU A N 1
ATOM 610 C CA . LEU A 1 84 ? -9.109 -6.988 7.105 1 97.5 84 LEU A CA 1
ATOM 611 C C . LEU A 1 84 ? -8.617 -8.43 7.137 1 97.5 84 LEU A C 1
ATOM 613 O O . LEU A 1 84 ? -9.391 -9.344 7.453 1 97.5 84 LEU A O 1
ATOM 617 N N . ILE A 1 85 ? -7.363 -8.641 6.91 1 95.88 85 ILE A N 1
ATOM 618 C CA . ILE A 1 85 ? -6.828 -9.992 6.781 1 95.88 85 ILE A CA 1
ATOM 619 C C . ILE A 1 85 ? -6.793 -10.664 8.148 1 95.88 85 ILE A C 1
ATOM 621 O O . ILE A 1 85 ? -7.031 -11.867 8.266 1 95.88 85 ILE A O 1
ATOM 625 N N . VAL A 1 86 ? -6.43 -9.906 9.148 1 96.31 86 VAL A N 1
ATOM 626 C CA . VAL A 1 86 ? -6.438 -10.477 10.484 1 96.31 86 VAL A CA 1
ATOM 627 C C . VAL A 1 86 ? -7.863 -10.859 10.875 1 96.31 86 VAL A C 1
ATOM 629 O O . VAL A 1 86 ? -8.086 -11.891 11.523 1 96.31 86 VAL A O 1
ATOM 632 N N . GLY A 1 87 ? -8.797 -10.031 10.523 1 97.5 87 GLY A N 1
ATOM 633 C CA . GLY A 1 87 ? -10.188 -10.383 10.734 1 97.5 87 GLY A CA 1
ATOM 634 C C . GLY A 1 87 ? -10.617 -11.625 9.969 1 97.5 87 GLY A C 1
ATOM 635 O O . GLY A 1 87 ? -11.336 -12.469 10.508 1 97.5 87 GLY A O 1
ATOM 636 N N . ALA A 1 88 ? -10.211 -11.719 8.766 1 97.25 88 ALA A N 1
ATOM 637 C CA . ALA A 1 88 ? -10.539 -12.875 7.934 1 97.25 88 ALA A CA 1
ATOM 638 C C . ALA A 1 88 ? -9.992 -14.164 8.539 1 97.25 88 ALA A C 1
ATOM 640 O O . ALA A 1 88 ? -10.695 -15.18 8.609 1 97.25 88 ALA A O 1
ATOM 641 N N . LEU A 1 89 ? -8.75 -14.094 8.969 1 96.62 89 LEU A N 1
ATOM 642 C CA . LEU A 1 89 ? -8.156 -15.281 9.578 1 96.62 89 LEU A CA 1
ATOM 643 C C . LEU A 1 89 ? -8.891 -15.664 10.859 1 96.62 89 LEU A C 1
ATOM 645 O O . LEU A 1 89 ? -9.133 -16.844 11.109 1 96.62 89 LEU A O 1
ATOM 649 N N . THR A 1 90 ? -9.148 -14.672 11.633 1 97.5 90 THR A N 1
ATOM 650 C CA . THR A 1 90 ? -9.883 -14.922 12.867 1 97.5 90 THR A CA 1
ATOM 651 C C . THR A 1 90 ? -11.219 -15.602 12.578 1 97.5 90 THR A C 1
ATOM 653 O O . THR A 1 90 ? -11.594 -16.562 13.266 1 97.5 90 THR A O 1
ATOM 656 N N . ALA A 1 91 ? -11.914 -15.141 11.586 1 97.81 91 ALA A N 1
ATOM 657 C CA . ALA A 1 91 ? -13.195 -15.727 11.211 1 97.81 91 ALA A CA 1
ATOM 658 C C . ALA A 1 91 ? -13.023 -17.172 10.758 1 97.81 91 ALA A C 1
ATOM 660 O O . ALA A 1 91 ? -13.828 -18.047 11.102 1 97.81 91 ALA A O 1
ATOM 661 N N . ALA A 1 92 ? -12.023 -17.422 9.984 1 96.94 92 ALA A N 1
ATOM 662 C CA . ALA A 1 92 ? -11.758 -18.766 9.492 1 96.94 92 ALA A CA 1
ATOM 663 C C . ALA A 1 92 ? -11.461 -19.719 10.648 1 96.94 92 ALA A C 1
ATOM 665 O O . ALA A 1 92 ? -11.953 -20.844 10.664 1 96.94 92 ALA A O 1
ATOM 666 N N . LEU A 1 93 ? -10.664 -19.266 11.609 1 96.31 93 LEU A N 1
ATOM 667 C CA . LEU A 1 93 ? -10.281 -20.109 12.742 1 96.31 93 LEU A CA 1
ATOM 668 C C . LEU A 1 93 ? -11.477 -20.344 13.664 1 96.31 93 LEU A C 1
ATOM 670 O O . LEU A 1 93 ? -11.719 -21.484 14.07 1 96.31 93 LEU A O 1
ATOM 674 N N . LEU A 1 94 ? -12.148 -19.312 13.961 1 96.44 94 LEU A N 1
ATOM 675 C CA . LEU A 1 94 ? -13.312 -19.453 14.828 1 96.44 94 LEU A CA 1
ATOM 676 C C . LEU A 1 94 ? -14.391 -20.297 14.156 1 96.44 94 LEU A C 1
ATOM 678 O O . LEU A 1 94 ? -15.094 -21.062 14.82 1 96.44 94 LEU A O 1
ATOM 682 N N . GLY A 1 95 ? -14.578 -20.109 12.875 1 95.44 95 GLY A N 1
ATOM 683 C CA . GLY A 1 95 ? -15.578 -20.875 12.141 1 95.44 95 GLY A CA 1
ATOM 684 C C . GLY A 1 95 ? -15.32 -22.359 12.133 1 95.44 95 GLY A C 1
ATOM 685 O O . GLY A 1 95 ? -16.25 -23.156 11.977 1 95.44 95 GLY A O 1
ATOM 686 N N . TYR A 1 96 ? -14.102 -22.688 12.266 1 94 96 TYR A N 1
ATOM 687 C CA . TYR A 1 96 ? -13.75 -24.094 12.273 1 94 96 TYR A CA 1
ATOM 688 C C . TYR A 1 96 ? -13.734 -24.656 13.695 1 94 96 TYR A C 1
ATOM 690 O O . TYR A 1 96 ? -14.234 -25.75 13.945 1 94 96 TYR A O 1
ATOM 698 N N . TYR A 1 97 ? -13.211 -23.938 14.695 1 93.06 97 TYR A N 1
ATOM 699 C CA . TYR A 1 97 ? -12.938 -24.484 16.031 1 93.06 97 TYR A CA 1
ATOM 700 C C . TYR A 1 97 ? -14.094 -24.203 16.984 1 93.06 97 TYR A C 1
ATOM 702 O O . TYR A 1 97 ? -14.266 -24.891 17.984 1 93.06 97 TYR A O 1
ATOM 710 N N . LEU A 1 98 ? -14.805 -23.141 16.719 1 91 98 LEU A N 1
ATOM 711 C CA . LEU A 1 98 ? -15.852 -22.734 17.656 1 91 98 LEU A CA 1
ATOM 712 C C . LEU A 1 98 ? -17 -23.75 17.656 1 91 98 LEU A C 1
ATOM 714 O O . LEU A 1 98 ? -17.547 -24.062 16.594 1 91 98 LEU A O 1
ATOM 718 N N . PRO A 1 99 ? -17.359 -24.266 18.812 1 89.44 99 PRO A N 1
ATOM 719 C CA . PRO A 1 99 ? -18.391 -25.281 18.906 1 89.44 99 PRO A CA 1
ATOM 720 C C . PRO A 1 99 ? -19.797 -24.703 19.078 1 89.44 99 PRO A C 1
ATOM 722 O O . PRO A 1 99 ? -20.656 -25.312 19.719 1 89.44 99 PRO A O 1
ATOM 725 N N . ILE A 1 100 ? -20.062 -23.5 18.688 1 89.12 100 ILE A N 1
ATOM 726 C CA . ILE A 1 100 ? -21.375 -22.875 18.812 1 89.12 100 ILE A CA 1
ATOM 727 C C . ILE A 1 100 ? -22.094 -22.891 17.469 1 89.12 100 ILE A C 1
ATOM 729 O O . ILE A 1 100 ? -21.516 -22.516 16.453 1 89.12 100 ILE A O 1
ATOM 733 N N . PRO A 1 101 ? -23.219 -23.609 17.453 1 79.62 101 PRO A N 1
ATOM 734 C CA . PRO A 1 101 ? -23.891 -23.734 16.156 1 79.62 101 PRO A CA 1
ATOM 735 C C . PRO A 1 101 ? -24.781 -22.547 15.836 1 79.62 101 PRO A C 1
ATOM 737 O O . PRO A 1 101 ? -25.141 -21.781 16.734 1 79.62 101 PRO A O 1
ATOM 740 N N . GLY A 1 102 ? -25.031 -22.297 14.477 1 83.12 102 GLY A N 1
ATOM 741 C CA . GLY A 1 102 ? -26.156 -21.516 13.977 1 83.12 102 GLY A CA 1
ATOM 742 C C . GLY A 1 102 ? -25.859 -20.031 13.914 1 83.12 102 GLY A C 1
ATOM 743 O O . GLY A 1 102 ? -24.75 -19.625 13.586 1 83.12 102 GLY A O 1
ATOM 744 N N . ILE A 1 103 ? -26.891 -19.219 14.25 1 89.81 103 ILE A N 1
ATOM 745 C CA . ILE A 1 103 ? -26.953 -17.766 14.109 1 89.81 103 ILE A CA 1
ATOM 746 C C . ILE A 1 103 ? -26.125 -17.094 15.203 1 89.81 103 ILE A C 1
ATOM 748 O O . ILE A 1 103 ? -25.469 -16.094 14.961 1 89.81 103 ILE A O 1
ATOM 752 N N . LEU A 1 104 ? -26.078 -17.781 16.375 1 93.12 104 LEU A N 1
ATOM 753 C CA . LEU A 1 104 ? -25.281 -17.234 17.453 1 93.12 104 LEU A CA 1
ATOM 754 C C . LEU A 1 104 ? -23.797 -17.297 17.141 1 93.12 104 LEU A C 1
ATOM 756 O O . LEU A 1 104 ? -23.031 -16.375 17.469 1 93.12 104 LEU A O 1
ATOM 760 N N . GLY A 1 105 ? -23.469 -18.469 16.547 1 95.25 105 GLY A N 1
ATOM 761 C CA . GLY A 1 105 ? -22.078 -18.609 16.141 1 95.25 105 GLY A CA 1
ATOM 762 C C . GLY A 1 105 ? -21.656 -17.562 15.117 1 95.25 105 GLY A C 1
ATOM 763 O O . GLY A 1 105 ? -20.562 -17.016 15.203 1 95.25 105 GLY A O 1
ATOM 764 N N . ILE A 1 106 ? -22.578 -17.312 14.203 1 96.25 106 ILE A N 1
ATOM 765 C CA . ILE A 1 106 ? -22.312 -16.312 13.164 1 96.25 106 ILE A CA 1
ATOM 766 C C . ILE A 1 106 ? -22.094 -14.945 13.805 1 96.25 106 ILE A C 1
ATOM 768 O O . ILE A 1 106 ? -21.125 -14.25 13.484 1 96.25 106 ILE A O 1
ATOM 772 N N . PHE A 1 107 ? -22.906 -14.602 14.719 1 96.25 107 PHE A N 1
ATOM 773 C CA . PHE A 1 107 ? -22.812 -13.312 15.398 1 96.25 107 PHE A CA 1
ATOM 774 C C . PHE A 1 107 ? -21.5 -13.203 16.172 1 96.25 107 PHE A C 1
ATOM 776 O O . PHE A 1 107 ? -20.828 -12.172 16.125 1 96.25 107 PHE A O 1
ATOM 783 N N . VAL A 1 108 ? -21.141 -14.234 16.875 1 97.06 108 VAL A N 1
ATOM 784 C CA . VAL A 1 108 ? -19.922 -14.242 17.688 1 97.06 108 VAL A CA 1
ATOM 785 C C . VAL A 1 108 ? -18.703 -14.102 16.781 1 97.06 108 VAL A C 1
ATOM 787 O O . VAL A 1 108 ? -17.781 -13.328 17.078 1 97.06 108 VAL A O 1
ATOM 790 N N . ILE A 1 109 ? -18.703 -14.836 15.656 1 97.94 109 ILE A N 1
ATOM 791 C CA . ILE A 1 109 ? -17.578 -14.805 14.727 1 97.94 109 ILE A CA 1
ATOM 792 C C . ILE A 1 109 ? -17.422 -13.398 14.148 1 97.94 109 ILE A C 1
ATOM 794 O O . ILE A 1 109 ? -16.312 -12.859 14.094 1 97.94 109 ILE A O 1
ATOM 798 N N . LEU A 1 110 ? -18.562 -12.789 13.781 1 98.06 110 LEU A N 1
ATOM 799 C CA . LEU A 1 110 ? -18.547 -11.453 13.195 1 98.06 110 LEU A CA 1
ATOM 800 C C . LEU A 1 110 ? -18.031 -10.43 14.203 1 98.06 110 LEU A C 1
ATOM 802 O O . LEU A 1 110 ? -17.156 -9.617 13.875 1 98.06 110 LEU A O 1
ATOM 806 N N . VAL A 1 111 ? -18.453 -10.484 15.398 1 98.19 111 VAL A N 1
ATOM 807 C CA . VAL A 1 111 ? -18.109 -9.5 16.422 1 98.19 111 VAL A CA 1
ATOM 808 C C . VAL A 1 111 ? -16.656 -9.672 16.828 1 98.19 111 VAL A C 1
ATOM 810 O O . VAL A 1 111 ? -15.914 -8.695 16.922 1 98.19 111 VAL A O 1
ATOM 813 N N . ILE A 1 112 ? -16.203 -10.906 17.016 1 98.44 112 ILE A N 1
ATOM 814 C CA . ILE A 1 112 ? -14.844 -11.148 17.469 1 98.44 112 ILE A CA 1
ATOM 815 C C . ILE A 1 112 ? -13.867 -10.773 16.359 1 98.44 112 ILE A C 1
ATOM 817 O O . ILE A 1 112 ? -12.805 -10.195 16.609 1 98.44 112 ILE A O 1
ATOM 821 N N . SER A 1 113 ? -14.203 -11.133 15.109 1 98.5 113 SER A N 1
ATOM 822 C CA . SER A 1 113 ? -13.352 -10.75 13.992 1 98.5 113 SER A CA 1
ATOM 823 C C . SER A 1 113 ? -13.227 -9.234 13.875 1 98.5 113 SER A C 1
ATOM 825 O O . SER A 1 113 ? -12.141 -8.711 13.617 1 98.5 113 SER A O 1
ATOM 827 N N . GLY A 1 114 ? -14.383 -8.586 14.047 1 98.62 114 GLY A N 1
ATOM 828 C CA . GLY A 1 114 ? -14.344 -7.129 14.07 1 98.62 114 GLY A CA 1
ATOM 829 C C . GLY A 1 114 ? -13.484 -6.574 15.188 1 98.62 114 GLY A C 1
ATOM 830 O O . GLY A 1 114 ? -12.68 -5.668 14.969 1 98.62 114 GLY A O 1
ATOM 831 N N . ILE A 1 115 ? -13.57 -7.109 16.359 1 98.75 115 ILE A N 1
ATOM 832 C CA . ILE A 1 115 ? -12.828 -6.652 17.531 1 98.75 115 ILE A CA 1
ATOM 833 C C . ILE A 1 115 ? -11.328 -6.871 17.312 1 98.75 115 ILE A C 1
ATOM 835 O O . ILE A 1 115 ? -10.516 -6.008 17.641 1 98.75 115 ILE A O 1
ATOM 839 N N . VAL A 1 116 ? -11.008 -8.008 16.75 1 98.44 116 VAL A N 1
ATOM 840 C CA . VAL A 1 116 ? -9.602 -8.297 16.484 1 98.44 116 VAL A CA 1
ATOM 841 C C . VAL A 1 116 ? -9.039 -7.293 15.492 1 98.44 116 VAL A C 1
ATOM 843 O O . VAL A 1 116 ? -7.934 -6.781 15.664 1 98.44 116 VAL A O 1
ATOM 846 N N . GLY A 1 117 ? -9.82 -7.039 14.406 1 98.12 117 GLY A N 1
ATOM 847 C CA . GLY A 1 117 ? -9.422 -5.984 13.492 1 98.12 117 GLY A CA 1
ATOM 848 C C . GLY A 1 117 ? -9.297 -4.629 14.156 1 98.12 117 GLY A C 1
ATOM 849 O O . GLY A 1 117 ? -8.359 -3.879 13.875 1 98.12 117 GLY A O 1
ATOM 850 N N . GLY A 1 118 ? -10.242 -4.34 15 1 98.62 118 GLY A N 1
ATOM 851 C CA . GLY A 1 118 ? -10.203 -3.098 15.758 1 98.62 118 GLY A CA 1
ATOM 852 C C . GLY A 1 118 ? -9 -2.994 16.672 1 98.62 118 GLY A C 1
ATOM 853 O O . GLY A 1 118 ? -8.367 -1.939 16.766 1 98.62 118 GLY A O 1
ATOM 854 N N . LEU A 1 119 ? -8.695 -4.035 17.375 1 98.44 119 LEU A N 1
ATOM 855 C CA . LEU A 1 119 ? -7.531 -4.051 18.25 1 98.44 119 LEU A CA 1
ATOM 856 C C . LEU A 1 119 ? -6.242 -3.887 17.453 1 98.44 119 LEU A C 1
ATOM 858 O O . LEU A 1 119 ? -5.32 -3.195 17.891 1 98.44 119 LEU A O 1
ATOM 862 N N . TYR A 1 120 ? -6.23 -4.531 16.344 1 97.06 120 TYR A N 1
ATOM 863 C CA . TYR A 1 120 ? -5.07 -4.41 15.469 1 97.06 120 TYR A CA 1
ATOM 864 C C . TYR A 1 120 ? -4.883 -2.971 15.008 1 97.06 120 TYR A C 1
ATOM 866 O O . TYR A 1 120 ? -3.76 -2.463 14.984 1 97.06 120 TYR A O 1
ATOM 874 N N . GLY A 1 121 ? -5.988 -2.328 14.609 1 96.75 121 GLY A N 1
ATOM 875 C CA . GLY A 1 121 ? -5.941 -0.912 14.273 1 96.75 121 GLY A CA 1
ATOM 876 C C . GLY A 1 121 ? -5.633 -0.031 15.469 1 96.75 121 GLY A C 1
ATOM 877 O O . GLY A 1 121 ? -4.855 0.919 15.367 1 96.75 121 GLY A O 1
ATOM 878 N N . GLY A 1 122 ? -6.215 -0.377 16.609 1 97.38 122 GLY A N 1
ATOM 879 C CA . GLY A 1 122 ? -5.98 0.367 17.844 1 97.38 122 GLY A CA 1
ATOM 880 C C . GLY A 1 122 ? -4.531 0.356 18.281 1 97.38 122 GLY A C 1
ATOM 881 O O . GLY A 1 122 ? -4.062 1.302 18.922 1 97.38 122 GLY A O 1
ATOM 882 N N . LEU A 1 123 ? -3.838 -0.673 17.906 1 95.38 123 LEU A N 1
ATOM 883 C CA . LEU A 1 123 ? -2.42 -0.762 18.234 1 95.38 123 LEU A CA 1
ATOM 884 C C . LEU A 1 123 ? -1.648 0.408 17.641 1 95.38 123 LEU A C 1
ATOM 886 O O . LEU A 1 123 ? -0.764 0.973 18.281 1 95.38 123 LEU A O 1
ATOM 890 N N . ALA A 1 124 ? -1.95 0.751 16.406 1 93.94 124 ALA A N 1
ATOM 891 C CA . ALA A 1 124 ? -1.309 1.898 15.773 1 93.94 124 ALA A CA 1
ATOM 892 C C . ALA A 1 124 ? -1.622 3.189 16.531 1 93.94 124 ALA A C 1
ATOM 894 O O . ALA A 1 124 ? -0.762 4.062 16.656 1 93.94 124 ALA A O 1
ATOM 895 N N . GLY A 1 125 ? -2.885 3.275 17 1 94.44 125 GLY A N 1
ATOM 896 C CA . GLY A 1 125 ? -3.256 4.434 17.797 1 94.44 125 GLY A CA 1
ATOM 897 C C . GLY A 1 125 ? -2.492 4.523 19.109 1 94.44 125 GLY A C 1
ATOM 898 O O . GLY A 1 125 ? -2.08 5.609 19.516 1 94.44 125 GLY A O 1
ATOM 899 N N . VAL A 1 126 ? -2.273 3.432 19.688 1 94.19 126 VAL A N 1
ATOM 900 C CA . VAL A 1 126 ? -1.552 3.379 20.953 1 94.19 126 VAL A CA 1
ATOM 901 C C . VAL A 1 126 ? -0.092 3.771 20.734 1 94.19 126 VAL A C 1
ATOM 903 O O . VAL A 1 126 ? 0.49 4.496 21.547 1 94.19 126 VAL A O 1
ATOM 906 N N . LEU A 1 127 ? 0.447 3.291 19.703 1 90.06 127 LEU A N 1
ATOM 907 C CA . LEU A 1 127 ? 1.836 3.615 19.391 1 90.06 127 LEU A CA 1
ATOM 908 C C . LEU A 1 127 ? 1.994 5.105 19.109 1 90.06 127 LEU A C 1
ATOM 910 O O . LEU A 1 127 ? 3.023 5.699 19.438 1 90.06 127 LEU A O 1
ATOM 914 N N . LYS A 1 128 ? 0.996 5.637 18.469 1 90 128 LYS A N 1
ATOM 915 C CA . LYS A 1 128 ? 1.021 7.078 18.234 1 90 128 LYS A CA 1
ATOM 916 C C . LYS A 1 128 ? 0.937 7.852 19.547 1 90 128 LYS A C 1
ATOM 918 O O . LYS A 1 128 ? 1.68 8.812 19.75 1 90 128 LYS A O 1
ATOM 923 N N . LYS A 1 129 ? 0.051 7.477 20.344 1 89.81 129 LYS A N 1
ATOM 924 C CA . LYS A 1 129 ? -0.196 8.18 21.594 1 89.81 129 LYS A CA 1
ATOM 925 C C . LYS A 1 129 ? 1.018 8.109 22.516 1 89.81 129 LYS A C 1
ATOM 927 O O . LYS A 1 129 ? 1.468 9.133 23.047 1 89.81 129 LYS A O 1
ATOM 932 N N . TYR A 1 130 ? 1.579 7 22.656 1 87.44 130 TYR A N 1
ATOM 933 C CA . TYR A 1 130 ? 2.59 6.809 23.688 1 87.44 130 TYR A CA 1
ATOM 934 C C . TYR A 1 130 ? 3.992 6.973 23.125 1 87.44 130 TYR A C 1
ATOM 936 O O . TYR A 1 130 ? 4.91 7.402 23.828 1 87.44 130 TYR A O 1
ATOM 944 N N . TYR A 1 131 ? 4.129 6.633 21.891 1 83.81 131 TYR A N 1
ATOM 945 C CA . TYR A 1 131 ? 5.477 6.668 21.312 1 83.81 131 TYR A CA 1
ATOM 946 C C . TYR A 1 131 ? 5.582 7.734 20.234 1 83.81 131 TYR A C 1
ATOM 948 O O . TYR A 1 131 ? 6.641 7.906 19.625 1 83.81 131 TYR A O 1
ATOM 956 N N . LYS A 1 132 ? 4.508 8.391 19.906 1 84.69 132 LYS A N 1
ATOM 957 C CA . LYS A 1 132 ? 4.449 9.531 19 1 84.69 132 LYS A CA 1
ATOM 958 C C . LYS A 1 132 ? 4.898 9.148 17.594 1 84.69 132 LYS A C 1
ATOM 960 O O . LYS A 1 132 ? 5.582 9.914 16.906 1 84.69 132 LYS A O 1
ATOM 965 N N . MET A 1 133 ? 4.605 7.891 17.297 1 83.5 133 MET A N 1
ATOM 966 C CA . MET A 1 133 ? 4.91 7.418 15.945 1 83.5 133 MET A CA 1
ATOM 967 C C . MET A 1 133 ? 3.855 7.895 14.945 1 83.5 133 MET A C 1
ATOM 969 O O . MET A 1 133 ? 2.674 7.984 15.289 1 83.5 133 MET A O 1
ATOM 973 N N . ASP A 1 134 ? 4.309 8.188 13.789 1 80.69 134 ASP A N 1
ATOM 974 C CA . ASP A 1 134 ? 3.363 8.547 12.734 1 80.69 134 ASP A CA 1
ATOM 975 C C . ASP A 1 134 ? 2.439 7.379 12.406 1 80.69 134 ASP A C 1
ATOM 977 O O . ASP A 1 134 ? 2.896 6.246 12.242 1 80.69 134 ASP A O 1
ATOM 981 N N . GLU A 1 135 ? 1.199 7.691 12.344 1 86.38 135 GLU A N 1
ATOM 982 C CA . GLU A 1 135 ? 0.207 6.629 12.188 1 86.38 135 GLU A CA 1
ATOM 983 C C . GLU A 1 135 ? 0.282 6.004 10.797 1 86.38 135 GLU A C 1
ATOM 985 O O . GLU A 1 135 ? -0.01 4.82 10.625 1 86.38 135 GLU A O 1
ATOM 990 N N . PHE A 1 136 ? 0.577 6.77 9.836 1 80.06 136 PHE A N 1
ATOM 991 C CA . PHE A 1 136 ? 0.618 6.172 8.508 1 80.06 136 PHE A CA 1
ATOM 992 C C . PHE A 1 136 ? 1.742 5.148 8.406 1 80.06 136 PHE A C 1
ATOM 994 O O . PHE A 1 136 ? 1.571 4.086 7.801 1 80.06 136 PHE A O 1
ATOM 1001 N N . ILE A 1 137 ? 2.898 5.414 9.016 1 76.19 137 ILE A N 1
ATOM 1002 C CA . ILE A 1 137 ? 4.035 4.5 9.008 1 76.19 137 ILE A CA 1
ATOM 1003 C C . ILE A 1 137 ? 3.686 3.236 9.789 1 76.19 137 ILE A C 1
ATOM 1005 O O . ILE A 1 137 ? 3.912 2.121 9.312 1 76.19 137 ILE A O 1
ATOM 1009 N N . THR A 1 138 ? 3.129 3.467 10.945 1 86.94 138 THR A N 1
ATOM 1010 C CA . THR A 1 138 ? 2.832 2.336 11.82 1 86.94 138 THR A CA 1
ATOM 1011 C C . THR A 1 138 ? 1.799 1.413 11.18 1 86.94 138 THR A C 1
ATOM 1013 O O . THR A 1 138 ? 1.936 0.189 11.234 1 86.94 138 THR A O 1
ATOM 1016 N N . THR A 1 139 ? 0.785 2.002 10.57 1 90.44 139 THR A N 1
ATOM 1017 C CA . THR A 1 139 ? -0.254 1.182 9.961 1 90.44 139 THR A CA 1
ATOM 1018 C C . THR A 1 139 ? 0.292 0.435 8.742 1 90.44 139 THR A C 1
ATOM 1020 O O . THR A 1 139 ? -0.083 -0.713 8.5 1 90.44 139 THR A O 1
ATOM 1023 N N . LEU A 1 140 ? 1.138 1.032 8.047 1 82.25 140 LEU A N 1
ATOM 1024 C CA . LEU A 1 140 ? 1.763 0.362 6.91 1 82.25 140 LEU A CA 1
ATOM 1025 C C . LEU A 1 140 ? 2.594 -0.83 7.375 1 82.25 140 LEU A C 1
ATOM 1027 O O . LEU A 1 140 ? 2.533 -1.905 6.773 1 82.25 140 LEU A O 1
ATOM 1031 N N . MET A 1 141 ? 3.383 -0.598 8.438 1 81.75 141 MET A N 1
ATOM 1032 C CA . MET A 1 141 ? 4.223 -1.671 8.961 1 81.75 141 MET A CA 1
ATOM 1033 C C . MET A 1 141 ? 3.373 -2.826 9.477 1 81.75 141 MET A C 1
ATOM 1035 O O . MET A 1 141 ? 3.711 -3.992 9.273 1 81.75 141 MET A O 1
ATOM 1039 N N . LEU A 1 142 ? 2.32 -2.426 10.086 1 90.5 142 LEU A N 1
ATOM 1040 C CA . LEU A 1 142 ? 1.435 -3.443 10.641 1 90.5 142 LEU A CA 1
ATOM 1041 C C . LEU A 1 142 ? 0.767 -4.25 9.531 1 90.5 142 LEU A C 1
ATOM 1043 O O . LEU A 1 142 ? 0.453 -5.426 9.719 1 90.5 142 LEU A O 1
ATOM 1047 N N . ASN A 1 143 ? 0.551 -3.629 8.375 1 89.19 143 ASN A N 1
ATOM 1048 C CA . ASN A 1 143 ? 0.034 -4.375 7.23 1 89.19 143 ASN A CA 1
ATOM 1049 C C . ASN A 1 143 ? 0.968 -5.516 6.836 1 89.19 143 ASN A C 1
ATOM 1051 O O . ASN A 1 143 ? 0.517 -6.633 6.574 1 89.19 143 ASN A O 1
ATOM 1055 N N . PHE A 1 144 ? 2.186 -5.195 6.836 1 80.38 144 PHE A N 1
ATOM 1056 C CA . PHE A 1 144 ? 3.158 -6.207 6.438 1 80.38 144 PHE A CA 1
ATOM 1057 C C . PHE A 1 144 ? 3.209 -7.34 7.457 1 80.38 144 PHE A C 1
ATOM 1059 O O . PHE A 1 144 ? 3.285 -8.508 7.086 1 80.38 144 PHE A O 1
ATOM 1066 N N . ILE A 1 145 ? 3.186 -6.945 8.641 1 86.12 145 ILE A N 1
ATOM 1067 C CA . ILE A 1 145 ? 3.186 -7.949 9.695 1 86.12 145 ILE A CA 1
ATOM 1068 C C . ILE A 1 145 ? 1.944 -8.828 9.57 1 86.12 145 ILE A C 1
ATOM 1070 O O . ILE A 1 145 ? 2.031 -10.055 9.68 1 86.12 145 ILE A O 1
ATOM 1074 N N . ALA A 1 146 ? 0.838 -8.211 9.344 1 91.19 146 ALA A N 1
ATOM 1075 C CA . ALA A 1 146 ? -0.408 -8.961 9.203 1 91.19 146 ALA A CA 1
ATOM 1076 C C . ALA A 1 146 ? -0.336 -9.922 8.016 1 91.19 146 ALA A C 1
ATOM 1078 O O . ALA A 1 146 ? -0.739 -11.078 8.125 1 91.19 146 ALA A O 1
ATOM 1079 N N . ASP A 1 147 ? 0.141 -9.43 6.949 1 85.56 147 ASP A N 1
ATOM 1080 C CA . ASP A 1 147 ? 0.229 -10.242 5.738 1 85.56 147 ASP A CA 1
ATOM 1081 C C . ASP A 1 147 ? 1.084 -11.484 5.969 1 85.56 147 ASP A C 1
ATOM 1083 O O . ASP A 1 147 ? 0.652 -12.602 5.684 1 85.56 147 ASP A O 1
ATOM 1087 N N . TYR A 1 148 ? 2.229 -11.305 6.531 1 79.62 148 TYR A N 1
ATOM 1088 C CA . TYR A 1 148 ? 3.17 -12.406 6.691 1 79.62 148 TYR A CA 1
ATOM 1089 C C . TYR A 1 148 ? 2.754 -13.32 7.84 1 79.62 148 TYR A C 1
ATOM 1091 O O . TYR A 1 148 ? 2.922 -14.539 7.766 1 79.62 148 TYR A O 1
ATOM 1099 N N . LEU A 1 149 ? 2.238 -12.734 8.82 1 84.75 149 LEU A N 1
ATOM 1100 C CA . LEU A 1 149 ? 1.825 -13.523 9.977 1 84.75 149 LEU A CA 1
ATOM 1101 C C . LEU A 1 149 ? 0.635 -14.414 9.625 1 84.75 149 LEU A C 1
ATOM 1103 O O . LEU A 1 149 ? 0.602 -15.586 10.008 1 84.75 149 LEU A O 1
ATOM 1107 N N . THR A 1 150 ? -0.326 -13.867 8.961 1 89.69 150 THR A N 1
ATOM 1108 C CA . THR A 1 150 ? -1.503 -14.656 8.617 1 89.69 150 THR A CA 1
ATOM 1109 C C . THR A 1 150 ? -1.147 -15.758 7.621 1 89.69 150 THR A C 1
ATOM 1111 O O . THR A 1 150 ? -1.704 -16.859 7.676 1 89.69 150 THR A O 1
ATOM 1114 N N . LEU A 1 151 ? -0.303 -15.406 6.738 1 83.5 151 LEU A N 1
ATOM 1115 C CA . LEU A 1 151 ? 0.157 -16.422 5.797 1 83.5 151 LEU A CA 1
ATOM 1116 C C . LEU A 1 151 ? 0.876 -17.562 6.531 1 83.5 151 LEU A C 1
ATOM 1118 O O . LEU A 1 151 ? 0.659 -18.734 6.23 1 83.5 151 LEU A O 1
ATOM 1122 N N . TYR A 1 152 ? 1.714 -17.203 7.438 1 79.75 152 TYR A N 1
ATOM 1123 C CA . TYR A 1 152 ? 2.432 -18.188 8.234 1 79.75 152 TYR A CA 1
ATOM 1124 C C . TYR A 1 152 ? 1.461 -19.062 9.023 1 79.75 152 TYR A C 1
ATOM 1126 O O . TYR A 1 152 ? 1.572 -20.297 9 1 79.75 152 TYR A O 1
ATOM 1134 N N . LEU A 1 153 ? 0.498 -18.484 9.617 1 84.62 153 LEU A N 1
ATOM 1135 C CA . LEU A 1 153 ? -0.447 -19.219 10.453 1 84.62 153 LEU A CA 1
ATOM 1136 C C . LEU A 1 153 ? -1.333 -20.125 9.609 1 84.62 153 LEU A C 1
ATOM 1138 O O . LEU A 1 153 ? -1.684 -21.234 10.031 1 84.62 153 LEU A O 1
ATOM 1142 N N . ALA A 1 154 ? -1.688 -19.703 8.453 1 86.88 154 ALA A N 1
ATOM 1143 C CA . ALA A 1 154 ? -2.561 -20.469 7.574 1 86.88 154 ALA A CA 1
ATOM 1144 C C . ALA A 1 154 ? -1.804 -21.625 6.93 1 86.88 154 ALA A C 1
ATOM 1146 O O . ALA A 1 154 ? -2.398 -22.656 6.574 1 86.88 154 ALA A O 1
ATOM 1147 N N . THR A 1 155 ? -0.505 -21.5 6.742 1 79.31 155 THR A N 1
ATOM 1148 C CA . THR A 1 155 ? 0.275 -22.469 5.984 1 79.31 155 THR A CA 1
ATOM 1149 C C . THR A 1 155 ? 0.907 -23.5 6.918 1 79.31 155 THR A C 1
ATOM 1151 O O . THR A 1 155 ? 1.246 -24.609 6.496 1 79.31 155 THR A O 1
ATOM 1154 N N . TYR A 1 156 ? 1.021 -23.219 8.172 1 80.31 156 TYR A N 1
ATOM 1155 C CA . TYR A 1 156 ? 1.751 -24.156 9.031 1 80.31 156 TYR A CA 1
ATOM 1156 C C . TYR A 1 156 ? 0.866 -24.656 10.156 1 80.31 156 TYR A C 1
ATOM 1158 O O . TYR A 1 156 ? 0.101 -25.609 9.977 1 80.31 156 TYR A O 1
ATOM 1166 N N . PRO A 1 157 ? 0.667 -23.797 11.133 1 77.75 157 PRO A N 1
ATOM 1167 C CA . PRO A 1 157 ? -0.076 -24.359 12.266 1 77.75 157 PRO A CA 1
ATOM 1168 C C . PRO A 1 157 ? -1.532 -24.656 11.922 1 77.75 157 PRO A C 1
ATOM 1170 O O . PRO A 1 157 ? -2.119 -25.594 12.484 1 77.75 157 PRO A O 1
ATOM 1173 N N . PHE A 1 158 ? -2.137 -23.953 11.016 1 84.88 158 PHE A N 1
ATOM 1174 C CA . PHE A 1 158 ? -3.564 -24.125 10.773 1 84.88 158 PHE A CA 1
ATOM 1175 C C . PHE A 1 158 ? -3.818 -24.594 9.352 1 84.88 158 PHE A C 1
ATOM 1177 O O . PHE A 1 158 ? -4.902 -24.375 8.797 1 84.88 158 PHE A O 1
ATOM 1184 N N . LEU A 1 159 ? -2.885 -25.172 8.828 1 82.5 159 LEU A N 1
ATOM 1185 C CA . LEU A 1 159 ? -2.967 -25.672 7.461 1 82.5 159 LEU A CA 1
ATOM 1186 C C . LEU A 1 159 ? -3.957 -26.828 7.367 1 82.5 159 LEU A C 1
ATOM 1188 O O . LEU A 1 159 ? -3.984 -27.703 8.234 1 82.5 159 LEU A O 1
ATOM 1192 N N . ASP A 1 160 ? -4.801 -26.719 6.332 1 85.19 160 ASP A N 1
ATOM 1193 C CA . ASP A 1 160 ? -5.57 -27.906 5.953 1 85.19 160 ASP A CA 1
ATOM 1194 C C . ASP A 1 160 ? -4.711 -28.891 5.168 1 85.19 160 ASP A C 1
ATOM 1196 O O . ASP A 1 160 ? -4.422 -28.672 3.99 1 85.19 160 ASP A O 1
ATOM 1200 N N . GLU A 1 161 ? -4.352 -29.859 5.711 1 80.94 161 GLU A N 1
ATOM 1201 C CA . GLU A 1 161 ? -3.438 -30.828 5.113 1 80.94 161 GLU A CA 1
ATOM 1202 C C . GLU A 1 161 ? -4.027 -31.438 3.84 1 80.94 161 GLU A C 1
ATOM 1204 O O . GLU A 1 161 ? -3.291 -31.922 2.982 1 80.94 161 GLU A O 1
ATOM 1209 N N . LYS A 1 162 ? -5.297 -31.344 3.736 1 81.25 162 LYS A N 1
ATOM 1210 C CA . LYS A 1 162 ? -5.961 -31.969 2.596 1 81.25 162 LYS A CA 1
ATOM 1211 C C . LYS A 1 162 ? -6.055 -31 1.418 1 81.25 162 LYS A C 1
ATOM 1213 O O . LYS A 1 162 ? -6.434 -31.391 0.314 1 81.25 162 LYS A O 1
ATOM 1218 N N . SER A 1 163 ? -5.656 -29.828 1.759 1 78.12 163 SER A N 1
ATOM 1219 C CA . SER A 1 163 ? -5.773 -28.812 0.706 1 78.12 163 SER A CA 1
ATOM 1220 C C . SER A 1 163 ? -4.516 -28.781 -0.158 1 78.12 163 SER A C 1
ATOM 1222 O O . SER A 1 163 ? -3.406 -28.969 0.343 1 78.12 163 SER A O 1
ATOM 1224 N N . TYR A 1 164 ? -4.676 -28.562 -1.44 1 72 164 TYR A N 1
ATOM 1225 C CA . TYR A 1 164 ? -3.572 -28.484 -2.389 1 72 164 TYR A CA 1
ATOM 1226 C C . TYR A 1 164 ? -2.916 -27.109 -2.342 1 72 164 TYR A C 1
ATOM 1228 O O . TYR A 1 164 ? -1.836 -26.906 -2.902 1 72 164 TYR A O 1
ATOM 1236 N N . VAL A 1 165 ? -3.619 -26.25 -1.705 1 74.12 165 VAL A N 1
ATOM 1237 C CA . VAL A 1 165 ? -3.082 -24.906 -1.568 1 74.12 165 VAL A CA 1
ATOM 1238 C C . VAL A 1 165 ? -3.01 -24.531 -0.091 1 74.12 165 VAL A C 1
ATOM 1240 O O . VAL A 1 165 ? -3.789 -25.031 0.724 1 74.12 165 VAL A O 1
ATOM 1243 N N . PRO A 1 166 ? -2.016 -23.766 0.179 1 78.75 166 PRO A N 1
ATOM 1244 C CA . PRO A 1 166 ? -1.967 -23.328 1.572 1 78.75 166 PRO A CA 1
ATOM 1245 C C . PRO A 1 166 ? -3.238 -22.594 2.002 1 78.75 166 PRO A C 1
ATOM 1247 O O . PRO A 1 166 ? -3.537 -21.516 1.49 1 78.75 166 PRO A O 1
ATOM 1250 N N . ALA A 1 167 ? -4.094 -23.266 2.771 1 88.75 167 ALA A N 1
ATOM 1251 C CA . ALA A 1 167 ? -5.375 -22.734 3.236 1 88.75 167 ALA A CA 1
ATOM 1252 C C . ALA A 1 167 ? -5.766 -23.359 4.578 1 88.75 167 ALA A C 1
ATOM 1254 O O . ALA A 1 167 ? -5.312 -24.453 4.918 1 88.75 167 ALA A O 1
ATOM 1255 N N . THR A 1 168 ? -6.508 -22.562 5.305 1 91.88 168 THR A N 1
ATOM 1256 C CA . THR A 1 168 ? -7.082 -23.109 6.527 1 91.88 168 THR A CA 1
ATOM 1257 C C . THR A 1 168 ? -8.219 -24.078 6.203 1 91.88 168 THR A C 1
ATOM 1259 O O . THR A 1 168 ? -8.664 -24.156 5.055 1 91.88 168 THR A O 1
ATOM 1262 N N . HIS A 1 169 ? -8.609 -24.781 7.172 1 93 169 HIS A N 1
ATOM 1263 C CA . HIS A 1 169 ? -9.766 -25.641 6.988 1 93 169 HIS A CA 1
ATOM 1264 C C . HIS A 1 169 ? -11.016 -24.828 6.672 1 93 169 HIS A C 1
ATOM 1266 O O . HIS A 1 169 ? -11.156 -23.703 7.129 1 93 169 HIS A O 1
ATOM 1272 N N . MET A 1 170 ? -11.859 -25.469 5.914 1 93.88 170 MET A N 1
ATOM 1273 C CA . MET A 1 170 ? -13.141 -24.828 5.625 1 93.88 170 MET A CA 1
ATOM 1274 C C . MET A 1 170 ? -13.977 -24.688 6.895 1 93.88 170 MET A C 1
ATOM 1276 O O . MET A 1 170 ? -13.992 -25.578 7.738 1 93.88 170 MET A O 1
ATOM 1280 N N . ILE A 1 171 ? -14.617 -23.578 6.945 1 94.88 171 ILE A N 1
ATOM 1281 C CA . ILE A 1 171 ? -15.445 -23.359 8.125 1 94.88 171 ILE A CA 1
ATOM 1282 C C . ILE A 1 171 ? -16.656 -24.281 8.078 1 94.88 171 ILE A C 1
ATOM 1284 O O . ILE A 1 171 ? -16.984 -24.844 7.027 1 94.88 171 ILE A O 1
ATOM 1288 N N . LYS A 1 172 ? -17.266 -24.469 9.156 1 94.81 172 LYS A N 1
ATOM 1289 C CA . LYS A 1 172 ? -18.453 -25.312 9.234 1 94.81 172 LYS A CA 1
ATOM 1290 C C . LYS A 1 172 ? -19.578 -24.734 8.367 1 94.81 172 LYS A C 1
ATOM 1292 O O . LYS A 1 172 ? -19.766 -23.531 8.305 1 94.81 172 LYS A O 1
ATOM 1297 N N . ARG A 1 173 ? -20.359 -25.531 7.797 1 93.38 173 ARG A N 1
ATOM 1298 C CA . ARG A 1 173 ? -21.406 -25.156 6.852 1 93.38 173 ARG A CA 1
ATOM 1299 C C . ARG A 1 173 ? -22.5 -24.344 7.539 1 93.38 173 ARG A C 1
ATOM 1301 O O . ARG A 1 173 ? -23.156 -23.516 6.902 1 93.38 173 ARG A O 1
ATOM 1308 N N . GLU A 1 174 ? -22.609 -24.562 8.773 1 93.5 174 GLU A N 1
ATOM 1309 C CA . GLU A 1 174 ? -23.641 -23.859 9.523 1 93.5 174 GLU A CA 1
ATOM 1310 C C . GLU A 1 174 ? -23.344 -22.359 9.602 1 93.5 174 GLU A C 1
ATOM 1312 O O . GLU A 1 174 ? -24.234 -21.562 9.898 1 93.5 174 GLU A O 1
ATOM 1317 N N . PHE A 1 175 ? -22.109 -22 9.312 1 94.69 175 PHE A N 1
ATOM 1318 C CA . PHE A 1 175 ? -21.719 -20.609 9.422 1 94.69 175 PHE A CA 1
ATOM 1319 C C . PHE A 1 175 ? -21.719 -19.922 8.055 1 94.69 175 PHE A C 1
ATOM 1321 O O . PHE A 1 175 ? -21.453 -18.734 7.949 1 94.69 175 PHE A O 1
ATOM 1328 N N . PHE A 1 176 ? -22.109 -20.672 7.07 1 94.25 176 PHE A N 1
ATOM 1329 C CA . PHE A 1 176 ? -22.25 -20.062 5.754 1 94.25 176 PHE A CA 1
ATOM 1330 C C . PHE A 1 176 ? -23.406 -19.078 5.73 1 94.25 176 PHE A C 1
ATOM 1332 O O . PHE A 1 176 ? -24.531 -19.422 6.098 1 94.25 176 PHE A O 1
ATOM 1339 N N . LEU A 1 177 ? -23.109 -17.875 5.328 1 94.88 177 LEU A N 1
ATOM 1340 C CA . LEU A 1 177 ? -24.188 -16.906 5.199 1 94.88 177 LEU A CA 1
ATOM 1341 C C . LEU A 1 177 ? -25.062 -17.234 3.998 1 94.88 177 LEU A C 1
ATOM 1343 O O . LEU A 1 177 ? -24.578 -17.391 2.881 1 94.88 177 LEU A O 1
ATOM 1347 N N . PRO A 1 178 ? -26.297 -17.297 4.246 1 91.06 178 PRO A N 1
ATOM 1348 C CA . PRO A 1 178 ? -27.203 -17.672 3.148 1 91.06 178 PRO A CA 1
ATOM 1349 C C . PRO A 1 178 ? -27.391 -16.531 2.139 1 91.06 178 PRO A C 1
ATOM 1351 O O . PRO A 1 178 ? -27.062 -15.383 2.428 1 91.06 178 PRO A O 1
ATOM 1354 N N . THR A 1 179 ? -27.719 -16.922 0.928 1 91.25 179 THR A N 1
ATOM 1355 C CA . THR A 1 179 ? -28.047 -15.992 -0.135 1 91.25 179 THR A CA 1
ATOM 1356 C C . THR A 1 179 ? -29.562 -15.93 -0.345 1 91.25 179 THR A C 1
ATOM 1358 O O . THR A 1 179 ? -30.234 -16.969 -0.323 1 91.25 179 THR A O 1
ATOM 1361 N N . ILE A 1 180 ? -30.109 -14.75 -0.306 1 91.38 180 ILE A N 1
ATOM 1362 C CA . ILE A 1 180 ? -31.531 -14.539 -0.587 1 91.38 180 ILE A CA 1
ATOM 1363 C C . ILE A 1 180 ? -31.688 -13.961 -1.991 1 91.38 180 ILE A C 1
ATOM 1365 O O . ILE A 1 180 ? -31.359 -12.797 -2.232 1 91.38 180 ILE A O 1
ATOM 1369 N N . ASN A 1 181 ? -32.219 -14.773 -2.891 1 91.19 181 ASN A N 1
ATOM 1370 C CA . ASN A 1 181 ? -32.438 -14.352 -4.27 1 91.19 181 ASN A CA 1
ATOM 1371 C C . ASN A 1 181 ? -31.141 -13.852 -4.906 1 91.19 181 ASN A C 1
ATOM 1373 O O . ASN A 1 181 ? -31.125 -12.797 -5.547 1 91.19 181 ASN A O 1
ATOM 1377 N N . GLY A 1 182 ? -30.094 -14.438 -4.527 1 90.5 182 GLY A N 1
ATOM 1378 C CA . GLY A 1 182 ? -28.812 -14.109 -5.148 1 90.5 182 GLY A CA 1
ATOM 1379 C C . GLY A 1 182 ? -28 -13.125 -4.34 1 90.5 182 GLY A C 1
ATOM 1380 O O . GLY A 1 182 ? -26.781 -13.031 -4.523 1 90.5 182 GLY A O 1
ATOM 1381 N N . ILE A 1 183 ? -28.594 -12.438 -3.441 1 93.25 183 ILE A N 1
ATOM 1382 C CA . ILE A 1 183 ? -27.891 -11.461 -2.607 1 93.25 183 ILE A CA 1
ATOM 1383 C C . ILE A 1 183 ? -27.484 -12.109 -1.284 1 93.25 183 ILE A C 1
ATOM 1385 O O . ILE A 1 183 ? -28.344 -12.633 -0.559 1 93.25 183 ILE A O 1
ATOM 1389 N N . ASN A 1 184 ? -26.234 -12.094 -1.016 1 94.31 184 ASN A N 1
ATOM 1390 C CA . ASN A 1 184 ? -25.719 -12.633 0.239 1 94.31 184 ASN A CA 1
ATOM 1391 C C . ASN A 1 184 ? -26.109 -11.766 1.429 1 94.31 184 ASN A C 1
ATOM 1393 O O . ASN A 1 184 ? -26.109 -10.531 1.335 1 94.31 184 ASN A O 1
ATOM 1397 N N . ILE A 1 185 ? -26.391 -12.281 2.475 1 95.25 185 ILE A N 1
ATOM 1398 C CA . ILE A 1 185 ? -26.781 -11.578 3.688 1 95.25 185 ILE A CA 1
ATOM 1399 C C . ILE A 1 185 ? -25.672 -10.625 4.113 1 95.25 185 ILE A C 1
ATOM 1401 O O . ILE A 1 185 ? -25.906 -9.664 4.844 1 95.25 185 ILE A O 1
ATOM 1405 N N . SER A 1 186 ? -24.469 -10.953 3.67 1 96.12 186 SER A N 1
ATOM 1406 C CA . SER A 1 186 ? -23.328 -10.086 3.969 1 96.12 186 SER A CA 1
ATOM 1407 C C . SER A 1 186 ? -23.594 -8.656 3.496 1 96.12 186 SER A C 1
ATOM 1409 O O . SER A 1 186 ? -23.141 -7.699 4.125 1 96.12 186 SER A O 1
ATOM 1411 N N . PHE A 1 187 ? -24.328 -8.508 2.393 1 97.06 187 PHE A N 1
ATOM 1412 C CA . PHE A 1 187 ? -24.641 -7.18 1.877 1 97.06 187 PHE A CA 1
ATOM 1413 C C . PHE A 1 187 ? -25.531 -6.414 2.855 1 97.06 187 PHE A C 1
ATOM 1415 O O . PHE A 1 187 ? -25.312 -5.223 3.094 1 97.06 187 PHE A O 1
ATOM 1422 N N . PHE A 1 188 ? -26.422 -7.023 3.424 1 96.94 188 PHE A N 1
ATOM 1423 C CA . PHE A 1 188 ? -27.328 -6.387 4.367 1 96.94 188 PHE A CA 1
ATOM 1424 C C . PHE A 1 188 ? -26.594 -6 5.648 1 96.94 188 PHE A C 1
ATOM 1426 O O . PHE A 1 188 ? -26.906 -4.973 6.258 1 96.94 188 PHE A O 1
ATOM 1433 N N . ILE A 1 189 ? -25.688 -6.824 6.055 1 97.19 189 ILE A N 1
ATOM 1434 C CA . ILE A 1 189 ? -24.875 -6.492 7.215 1 97.19 189 ILE A CA 1
ATOM 1435 C C . ILE A 1 189 ? -24.062 -5.238 6.926 1 97.19 189 ILE A C 1
ATOM 1437 O O . ILE A 1 189 ? -23.938 -4.352 7.777 1 97.19 189 ILE A O 1
ATOM 1441 N N . ALA A 1 190 ? -23.484 -5.188 5.711 1 97.62 190 ALA A N 1
ATOM 1442 C CA . ALA A 1 190 ? -22.703 -4.016 5.32 1 97.62 190 ALA A CA 1
ATOM 1443 C C . ALA A 1 190 ? -23.562 -2.756 5.332 1 97.62 190 ALA A C 1
ATOM 1445 O O . ALA A 1 190 ? -23.141 -1.71 5.828 1 97.62 190 ALA A O 1
ATOM 1446 N N . ILE A 1 191 ? -24.781 -2.85 4.832 1 97.62 191 ILE A N 1
ATOM 1447 C CA . ILE A 1 191 ? -25.688 -1.713 4.801 1 97.62 191 ILE A CA 1
ATOM 1448 C C . ILE A 1 191 ? -26.078 -1.321 6.223 1 97.62 191 ILE A C 1
ATOM 1450 O O . ILE A 1 191 ? -26.188 -0.134 6.539 1 97.62 191 ILE A O 1
ATOM 1454 N N . PHE A 1 192 ? -26.312 -2.311 7.039 1 97.88 192 PHE A N 1
ATOM 1455 C CA . PHE A 1 192 ? -26.609 -2.047 8.445 1 97.88 192 PHE A CA 1
ATOM 1456 C C . PHE A 1 192 ? -25.484 -1.262 9.094 1 97.88 192 PHE A C 1
ATOM 1458 O O . PHE A 1 192 ? -25.734 -0.317 9.852 1 97.88 192 PHE A O 1
ATOM 1465 N N . MET A 1 193 ? -24.266 -1.624 8.797 1 98.06 193 MET A N 1
ATOM 1466 C CA . MET A 1 193 ? -23.109 -0.947 9.383 1 98.06 193 MET A CA 1
ATOM 1467 C C . MET A 1 193 ? -22.984 0.475 8.844 1 98.06 193 MET A C 1
ATOM 1469 O O . MET A 1 193 ? -22.438 1.352 9.523 1 98.06 193 MET A O 1
ATOM 1473 N N . VAL A 1 194 ? -23.422 0.676 7.578 1 98.12 194 VAL A N 1
ATOM 1474 C CA . VAL A 1 194 ? -23.438 2.037 7.047 1 98.12 194 VAL A CA 1
ATOM 1475 C C . VAL A 1 194 ? -24.344 2.908 7.914 1 98.12 194 VAL A C 1
ATOM 1477 O O . VAL A 1 194 ? -23.984 4.035 8.258 1 98.12 194 VAL A O 1
ATOM 1480 N N . PHE A 1 195 ? -25.516 2.379 8.25 1 97.88 195 PHE A N 1
ATOM 1481 C CA . PHE A 1 195 ? -26.438 3.105 9.102 1 97.88 195 PHE A CA 1
ATOM 1482 C C . PHE A 1 195 ? -25.844 3.34 10.484 1 97.88 195 PHE A C 1
ATOM 1484 O O . PHE A 1 195 ? 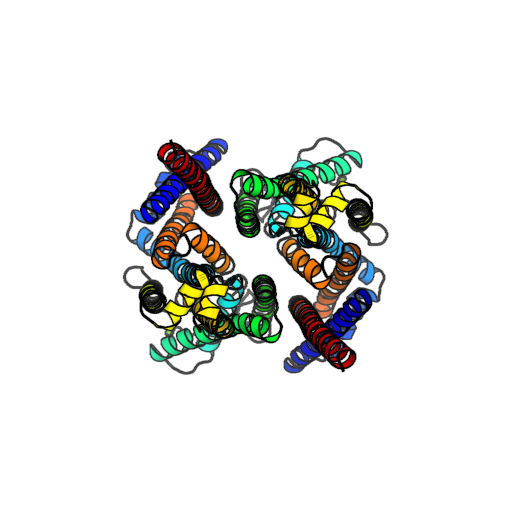-25.938 4.441 11.031 1 97.88 195 PHE A O 1
ATOM 1491 N N . VAL A 1 196 ? -25.234 2.326 11.023 1 97.81 196 VAL A N 1
ATOM 1492 C CA . VAL A 1 196 ? -24.625 2.43 12.344 1 97.81 196 VAL A CA 1
ATOM 1493 C C . VAL A 1 196 ? -23.516 3.48 12.328 1 97.81 196 VAL A C 1
ATOM 1495 O O . VAL A 1 196 ? -23.438 4.332 13.211 1 97.81 196 VAL A O 1
ATOM 1498 N N . SER A 1 197 ? -22.672 3.385 11.336 1 97.94 197 SER A N 1
ATOM 1499 C CA . SER A 1 197 ? -21.547 4.312 11.234 1 97.94 197 SER A CA 1
ATOM 1500 C C . SER A 1 197 ? -22.031 5.742 11.016 1 97.94 197 SER A C 1
ATOM 1502 O O . SER A 1 197 ? -21.453 6.688 11.57 1 97.94 197 SER A O 1
ATOM 1504 N N . PHE A 1 198 ? -23.047 5.848 10.125 1 96.56 198 PHE A N 1
ATOM 1505 C CA . PHE A 1 198 ? -23.641 7.164 9.914 1 96.56 198 PHE A CA 1
ATOM 1506 C C . PHE A 1 198 ? -24.188 7.73 11.227 1 96.56 198 PHE A C 1
ATOM 1508 O O . PHE A 1 198 ? -23.969 8.906 11.531 1 96.56 198 PHE A O 1
ATOM 1515 N N . PHE A 1 199 ? -24.812 6.922 12.016 1 96.75 199 PHE A N 1
ATOM 1516 C CA . PHE A 1 199 ? -25.375 7.32 13.297 1 96.75 199 PHE A CA 1
ATOM 1517 C C . PHE A 1 199 ? -24.281 7.68 14.289 1 96.75 199 PHE A C 1
ATOM 1519 O O . PHE A 1 199 ? -24.375 8.695 14.984 1 96.75 199 PHE A O 1
ATOM 1526 N N . VAL A 1 200 ? -23.234 6.898 14.344 1 96.31 200 VAL A N 1
ATOM 1527 C CA . VAL A 1 200 ? -22.125 7.109 15.273 1 96.31 200 VAL A CA 1
ATOM 1528 C C . VAL A 1 200 ? -21.438 8.438 14.961 1 96.31 200 VAL A C 1
ATOM 1530 O O . VAL A 1 200 ? -21.203 9.25 15.859 1 96.31 200 VAL A O 1
ATOM 1533 N N . VAL A 1 201 ? -21.156 8.727 13.742 1 95.5 201 VAL A N 1
ATOM 1534 C CA . VAL A 1 201 ? -20.375 9.891 13.336 1 95.5 201 VAL A CA 1
ATOM 1535 C C . VAL A 1 201 ? -21.219 11.148 13.461 1 95.5 201 VAL A C 1
ATOM 1537 O O . VAL A 1 201 ? -20.719 12.219 13.797 1 95.5 201 VAL A O 1
ATOM 1540 N N . THR A 1 202 ? -22.594 11.008 13.281 1 94.31 202 THR A N 1
ATOM 1541 C CA . THR A 1 202 ? -23.438 12.195 13.188 1 94.31 202 THR A CA 1
ATOM 1542 C C . THR A 1 202 ? -24.062 12.516 14.539 1 94.31 202 THR A C 1
ATOM 1544 O O . THR A 1 202 ? -24.203 13.688 14.906 1 94.31 202 THR A O 1
ATOM 1547 N N . TYR A 1 203 ? -24.375 11.453 15.359 1 95.62 203 TYR A N 1
ATOM 1548 C CA . TYR A 1 203 ? -25.266 11.734 16.469 1 95.62 203 TYR A CA 1
ATOM 1549 C C . TYR A 1 203 ? -24.578 11.453 17.812 1 95.62 203 TYR A C 1
ATOM 1551 O O . TYR A 1 203 ? -24.984 11.992 18.844 1 95.62 203 TYR A O 1
ATOM 1559 N N . LEU A 1 204 ? -23.594 10.625 17.828 1 96.31 204 LEU A N 1
ATOM 1560 C CA . LEU A 1 204 ? -22.953 10.281 19.094 1 96.31 204 LEU A CA 1
ATOM 1561 C C . LEU A 1 204 ? -21.891 11.312 19.469 1 96.31 204 LEU A C 1
ATOM 1563 O O . LEU A 1 204 ? -21.359 12.008 18.594 1 96.31 204 LEU A O 1
ATOM 1567 N N . LYS A 1 205 ? -21.609 11.414 20.719 1 95.12 205 LYS A N 1
ATOM 1568 C CA . LYS A 1 205 ? -20.609 12.344 21.234 1 95.12 205 LYS A CA 1
ATOM 1569 C C . LYS A 1 205 ? -19.234 12.055 20.656 1 95.12 205 LYS A C 1
ATOM 1571 O O . LYS A 1 205 ? -18.516 12.969 20.25 1 95.12 205 LYS A O 1
ATOM 1576 N N . LYS A 1 206 ? -18.891 10.828 20.578 1 94.75 206 LYS A N 1
ATOM 1577 C CA . LYS A 1 206 ? -17.594 10.453 20.031 1 94.75 206 LYS A CA 1
ATOM 1578 C C . LYS A 1 206 ? -17.484 10.859 18.562 1 94.75 206 LYS A C 1
ATOM 1580 O O . LYS A 1 206 ? -16.422 11.297 18.125 1 94.75 206 LYS A O 1
ATOM 1585 N N . GLY A 1 207 ? -18.562 10.641 17.891 1 95.12 207 GLY A N 1
ATOM 1586 C CA . GLY A 1 207 ? -18.562 11.062 16.5 1 95.12 207 GLY A CA 1
ATOM 1587 C C . GLY A 1 207 ? -18.359 12.562 16.328 1 95.12 207 GLY A C 1
ATOM 1588 O O . GLY A 1 207 ? -17.656 12.992 15.406 1 95.12 207 GLY A O 1
ATOM 1589 N N . TYR A 1 208 ? -18.922 13.273 17.234 1 94.38 208 TYR A N 1
ATOM 1590 C CA . TYR A 1 208 ? -18.734 14.719 17.234 1 94.38 208 TYR A CA 1
ATOM 1591 C C . TYR A 1 208 ? -17.281 15.094 17.484 1 94.38 208 TYR A C 1
ATOM 1593 O O . TYR A 1 208 ? -16.719 15.945 16.797 1 94.38 208 TYR A O 1
ATOM 1601 N N . GLU A 1 209 ? -16.75 14.477 18.391 1 96.56 209 GLU A N 1
ATOM 1602 C CA . GLU A 1 209 ? -15.352 14.742 18.703 1 96.56 209 GLU A CA 1
ATOM 1603 C C . GLU A 1 209 ? -14.445 14.391 17.531 1 96.56 209 GLU A C 1
ATOM 1605 O O . GLU A 1 209 ? -13.469 15.086 17.266 1 96.56 209 GLU A O 1
ATOM 1610 N N . TRP A 1 210 ? -14.773 13.281 16.859 1 96.75 210 TRP A N 1
ATOM 1611 C CA . TRP A 1 210 ? -14 12.867 15.695 1 96.75 210 TRP A CA 1
ATOM 1612 C C . TRP A 1 210 ? -14.07 13.914 14.586 1 96.75 210 TRP A C 1
ATOM 1614 O O . TRP A 1 210 ? -13.055 14.258 13.977 1 96.75 210 TRP A O 1
ATOM 1624 N N . ARG A 1 211 ? -15.258 14.422 14.422 1 94.62 211 ARG A N 1
ATOM 1625 C CA . ARG A 1 211 ? -15.461 15.43 13.383 1 94.62 211 ARG A CA 1
ATOM 1626 C C . ARG A 1 211 ? -14.727 16.719 13.727 1 94.62 211 ARG A C 1
ATOM 1628 O O . ARG A 1 211 ? -14.148 17.359 12.852 1 94.62 211 ARG A O 1
ATOM 1635 N N . MET A 1 212 ? -14.695 17.125 14.953 1 94.25 212 MET A N 1
ATOM 1636 C CA . MET A 1 212 ? -13.992 18.328 15.383 1 94.25 212 MET A CA 1
ATOM 1637 C C . MET A 1 212 ? -12.484 18.188 15.188 1 94.25 212 MET A C 1
ATOM 1639 O O . MET A 1 212 ? -11.812 19.125 14.758 1 94.25 212 MET A O 1
ATOM 1643 N N . MET A 1 213 ? -12.078 17 15.547 1 94.12 213 MET A N 1
ATOM 1644 C CA . MET A 1 213 ? -10.664 16.703 15.336 1 94.12 213 MET A CA 1
ATOM 1645 C C . MET A 1 213 ? -10.305 16.766 13.859 1 94.12 213 MET A C 1
ATOM 1647 O O . MET A 1 213 ? -9.211 17.203 13.5 1 94.12 213 MET A O 1
ATOM 1651 N N . GLY A 1 214 ? -11.234 16.328 13.031 1 92.44 214 GLY A N 1
ATOM 1652 C CA . GLY A 1 214 ? -11.047 16.359 11.594 1 92.44 214 GLY A CA 1
ATOM 1653 C C . GLY A 1 214 ? -10.984 17.766 11.016 1 92.44 214 GLY A C 1
ATOM 1654 O O . GLY A 1 214 ? -10.211 18.031 10.094 1 92.44 214 GLY A O 1
ATOM 1655 N N . HIS A 1 215 ? -11.719 18.656 11.586 1 90.19 215 HIS A N 1
ATOM 1656 C CA . HIS A 1 215 ? -11.758 20.047 11.102 1 90.19 215 HIS A CA 1
ATOM 1657 C C . HIS A 1 215 ? -10.5 20.797 11.5 1 90.19 215 HIS A C 1
ATOM 1659 O O . HIS A 1 215 ? -9.891 21.484 10.672 1 90.19 215 HIS A O 1
ATOM 1665 N N . ASN A 1 216 ? -10.203 20.703 12.797 1 90.75 216 ASN A N 1
ATOM 1666 C CA . ASN A 1 216 ? -9 21.344 13.305 1 90.75 216 ASN A CA 1
ATOM 1667 C C . ASN A 1 216 ? -8.5 20.688 14.586 1 90.75 216 ASN A C 1
ATOM 1669 O O . ASN A 1 216 ? -9.078 20.875 15.656 1 90.75 216 ASN A O 1
ATOM 1673 N N . TYR A 1 217 ? -7.371 20.047 14.414 1 89.69 217 TYR A N 1
ATOM 1674 C CA . TYR A 1 217 ? -6.812 19.266 15.508 1 89.69 217 TYR A CA 1
ATOM 1675 C C . TYR A 1 217 ? -6.535 20.141 16.719 1 89.69 217 TYR A C 1
ATOM 1677 O O . TYR A 1 217 ? -6.836 19.75 17.859 1 89.69 217 TYR A O 1
ATOM 1685 N N . ASP A 1 218 ? -6.004 21.297 16.547 1 89.25 218 ASP A N 1
ATOM 1686 C CA . ASP A 1 218 ? -5.617 22.203 17.625 1 89.25 218 ASP A CA 1
ATOM 1687 C C . ASP A 1 218 ? -6.844 22.797 18.312 1 89.25 218 ASP A C 1
ATOM 1689 O O . ASP A 1 218 ? -6.902 22.875 19.547 1 89.25 218 ASP A O 1
ATOM 1693 N N . PHE A 1 219 ? -7.711 23.234 17.5 1 89.19 219 PHE A N 1
ATOM 1694 C CA . PHE A 1 219 ? -8.93 23.812 18.047 1 89.19 219 PHE A CA 1
ATOM 1695 C C . PHE A 1 219 ? -9.711 22.781 18.859 1 89.19 219 PHE A C 1
ATOM 1697 O O . PHE A 1 219 ? -10.312 23.109 19.875 1 89.19 219 PHE A O 1
ATOM 1704 N N . SER A 1 220 ? -9.711 21.547 18.328 1 92.12 220 SER A N 1
ATOM 1705 C CA . SER A 1 220 ? -10.391 20.469 19.031 1 92.12 220 SER A CA 1
ATOM 1706 C C . SER A 1 220 ? -9.766 20.219 20.406 1 92.12 220 SER A C 1
ATOM 1708 O O . SER A 1 220 ? -10.477 19.969 21.375 1 92.12 220 SER A O 1
ATOM 1710 N N . LYS A 1 221 ? -8.523 20.328 20.516 1 90.69 221 LYS A N 1
ATOM 1711 C CA . LYS A 1 221 ? -7.809 20.125 21.766 1 90.69 221 LYS A CA 1
ATOM 1712 C C . LYS A 1 221 ? -8.156 21.219 22.766 1 90.69 221 LYS A C 1
ATOM 1714 O O . LYS A 1 221 ? -8.383 20.938 23.953 1 90.69 221 LYS A O 1
ATOM 1719 N N . ILE A 1 222 ? -8.211 22.438 22.297 1 91.56 222 ILE A N 1
ATOM 1720 C CA . ILE A 1 222 ? -8.523 23.578 23.141 1 91.56 222 ILE A CA 1
ATOM 1721 C C . ILE A 1 222 ? -9.969 23.484 23.609 1 91.56 222 ILE A C 1
ATOM 1723 O O . ILE A 1 222 ? -10.281 23.891 24.75 1 91.56 222 ILE A O 1
ATOM 1727 N N . GLY A 1 223 ? -10.781 22.922 22.812 1 92 223 GLY A N 1
ATOM 1728 C CA . GLY A 1 223 ? -12.188 22.766 23.141 1 92 223 GLY A CA 1
ATOM 1729 C C . GLY A 1 223 ? -12.453 21.641 24.125 1 92 223 GLY A C 1
ATOM 1730 O O . GLY A 1 223 ? -13.578 21.469 24.578 1 92 223 GLY A O 1
ATOM 1731 N N . GLY A 1 224 ? -11.375 20.844 24.516 1 90.69 224 GLY A N 1
ATOM 1732 C CA . GLY A 1 224 ? -11.516 19.859 25.562 1 90.69 224 GLY A CA 1
ATOM 1733 C C . GLY A 1 224 ? -11.531 18.422 25.047 1 90.69 224 GLY A C 1
ATOM 1734 O O . GLY A 1 224 ? -11.672 17.484 25.812 1 90.69 224 GLY A O 1
ATOM 1735 N N . CYS A 1 225 ? -11.445 18.297 23.766 1 93.19 225 CYS A N 1
ATOM 1736 C CA . CYS A 1 225 ? -11.438 16.953 23.203 1 93.19 225 CYS A CA 1
ATOM 1737 C C . CYS A 1 225 ? -10.102 16.266 23.469 1 93.19 225 CYS A C 1
ATOM 1739 O O . CYS A 1 225 ? -9.047 16.875 23.359 1 93.19 225 CYS A O 1
ATOM 1741 N N . LYS A 1 226 ? -10.203 15.047 23.922 1 95.12 226 LYS A N 1
ATOM 1742 C CA . LYS A 1 226 ? -8.992 14.242 24.078 1 95.12 226 LYS A CA 1
ATOM 1743 C C . LYS A 1 226 ? -8.586 13.609 22.75 1 95.12 226 LYS A C 1
ATOM 1745 O O . LYS A 1 226 ? -8.82 12.422 22.531 1 95.12 226 LYS A O 1
ATOM 1750 N N . ASN A 1 227 ? -7.832 14.312 22 1 94.69 227 ASN A N 1
ATOM 1751 C CA . ASN A 1 227 ? -7.543 13.953 20.625 1 94.69 227 ASN A CA 1
ATOM 1752 C C . ASN A 1 227 ? -6.754 12.648 20.531 1 94.69 227 ASN A C 1
ATOM 1754 O O . ASN A 1 227 ? -7.008 11.82 19.656 1 94.69 227 ASN A O 1
ATOM 1758 N N . GLU A 1 228 ? -5.844 12.43 21.453 1 93.62 228 GLU A N 1
ATOM 1759 C CA . GLU A 1 228 ? -5.035 11.219 21.406 1 93.62 228 GLU A CA 1
ATOM 1760 C C . GLU A 1 228 ? -5.883 9.977 21.688 1 93.62 228 GLU A C 1
ATOM 1762 O O . GLU A 1 228 ? -5.691 8.93 21.062 1 93.62 228 GLU A O 1
ATOM 1767 N N . GLU A 1 229 ? -6.727 10.125 22.609 1 95.69 229 GLU A N 1
ATOM 1768 C CA . GLU A 1 229 ? -7.633 9.023 22.922 1 95.69 229 GLU A CA 1
ATOM 1769 C C . GLU A 1 229 ? -8.617 8.789 21.781 1 95.69 229 GLU A C 1
ATOM 1771 O O . GLU A 1 229 ? -8.914 7.637 21.438 1 95.69 229 GLU A O 1
ATOM 1776 N N . ASN A 1 230 ? -9.102 9.922 21.266 1 96.81 230 ASN A N 1
ATOM 1777 C CA . ASN A 1 230 ? -10.023 9.812 20.141 1 96.81 230 ASN A CA 1
ATOM 1778 C C . ASN A 1 230 ? -9.359 9.148 18.938 1 96.81 230 ASN A C 1
ATOM 1780 O O . ASN A 1 230 ? -10.016 8.398 18.203 1 96.81 230 ASN A O 1
ATOM 1784 N N . LEU A 1 231 ? -8.133 9.438 18.781 1 96.75 231 LEU A N 1
ATOM 1785 C CA . LEU A 1 231 ? -7.398 8.797 17.688 1 96.75 231 LEU A CA 1
ATOM 1786 C C . LEU A 1 231 ? -7.383 7.281 17.859 1 96.75 231 LEU A C 1
ATOM 1788 O O . LEU A 1 231 ? -7.586 6.547 16.891 1 96.75 231 LEU A O 1
ATOM 1792 N N . ILE A 1 232 ? -7.203 6.852 19.062 1 97.38 232 ILE A N 1
ATOM 1793 C CA . ILE A 1 232 ? -7.188 5.418 19.328 1 97.38 232 ILE A CA 1
ATOM 1794 C C . ILE A 1 232 ? -8.555 4.816 19.031 1 97.38 232 ILE A C 1
ATOM 1796 O O . ILE A 1 232 ? -8.648 3.75 18.422 1 97.38 232 ILE A O 1
ATOM 1800 N N . TRP A 1 233 ? -9.531 5.539 19.375 1 97.75 233 TRP A N 1
ATOM 1801 C CA . TRP A 1 233 ? -10.883 5.039 19.172 1 97.75 233 TRP A CA 1
ATOM 1802 C C . TRP A 1 233 ? -11.234 5.02 17.688 1 97.75 233 TRP A C 1
ATOM 1804 O O . TRP A 1 233 ? -11.93 4.117 17.219 1 97.75 233 TRP A O 1
ATOM 1814 N N . VAL A 1 234 ? -10.836 6.059 16.953 1 97.94 234 VAL A N 1
ATOM 1815 C CA . VAL A 1 234 ? -11.055 6.078 15.516 1 97.94 234 VAL A CA 1
ATOM 1816 C C . VAL A 1 234 ? -10.352 4.891 14.867 1 97.94 234 VAL A C 1
ATOM 1818 O O . VAL A 1 234 ? -10.938 4.191 14.039 1 97.94 234 VAL A O 1
ATOM 1821 N N . MET A 1 235 ? -9.141 4.652 15.344 1 98.12 235 MET A N 1
ATOM 1822 C CA . MET A 1 235 ? -8.367 3.539 14.805 1 98.12 235 MET A CA 1
ATOM 1823 C C . MET A 1 235 ? -9.031 2.207 15.133 1 98.12 235 MET A C 1
ATOM 1825 O O . MET A 1 235 ? -9.094 1.315 14.281 1 98.12 235 MET A O 1
ATOM 1829 N N . PHE A 1 236 ? -9.508 2.098 16.297 1 98.44 236 PHE A N 1
ATOM 1830 C CA . PHE A 1 236 ? -10.172 0.871 16.719 1 98.44 236 PHE A CA 1
ATOM 1831 C C . PHE A 1 236 ? -11.445 0.644 15.914 1 98.44 236 PHE A C 1
ATOM 1833 O O . PHE A 1 236 ? -11.664 -0.449 15.391 1 98.44 236 PHE A O 1
ATOM 1840 N N . TYR A 1 237 ? -12.266 1.645 15.828 1 98.56 237 TYR A N 1
ATOM 1841 C CA . TYR A 1 237 ? -13.555 1.515 15.156 1 98.56 237 TYR A CA 1
ATOM 1842 C C . TYR A 1 237 ? -13.367 1.212 13.672 1 98.56 237 TYR A C 1
ATOM 1844 O O . TYR A 1 237 ? -14.07 0.366 13.109 1 98.56 237 TYR A O 1
ATOM 1852 N N . THR A 1 238 ? -12.523 1.954 13.031 1 98.31 238 THR A N 1
ATOM 1853 C CA . THR A 1 238 ? -12.297 1.735 11.609 1 98.31 238 THR A CA 1
ATOM 1854 C C . THR A 1 238 ? -11.633 0.383 11.367 1 98.31 238 THR A C 1
ATOM 1856 O O . THR A 1 238 ? -11.914 -0.287 10.375 1 98.31 238 THR A O 1
ATOM 1859 N N . GLY A 1 239 ? -10.742 -0.025 12.289 1 98.31 239 GLY A N 1
ATOM 1860 C CA . GLY A 1 239 ? -10.211 -1.377 12.234 1 98.31 239 GLY A CA 1
ATOM 1861 C C . GLY A 1 239 ? -11.273 -2.443 12.414 1 98.31 239 GLY A C 1
ATOM 1862 O O . GLY A 1 239 ? -11.211 -3.502 11.781 1 98.31 239 GLY A O 1
ATOM 1863 N N . PHE A 1 240 ? -12.211 -2.139 13.312 1 98.75 240 PHE A N 1
ATOM 1864 C CA . PHE A 1 240 ? -13.336 -3.041 13.531 1 98.75 240 PHE A CA 1
ATOM 1865 C C . PHE A 1 240 ? -14.102 -3.27 12.234 1 98.75 240 PHE A C 1
ATOM 1867 O O . PHE A 1 240 ? -14.438 -4.406 11.898 1 98.75 240 PHE A O 1
ATOM 1874 N N . LEU A 1 241 ? -14.398 -2.217 11.547 1 98.62 241 LEU A N 1
ATOM 1875 C CA . LEU A 1 241 ? -15.125 -2.305 10.281 1 98.62 241 LEU A CA 1
ATOM 1876 C C . LEU A 1 241 ? -14.336 -3.121 9.266 1 98.62 241 LEU A C 1
ATOM 1878 O O . LEU A 1 241 ? -14.906 -3.939 8.539 1 98.62 241 LEU A O 1
ATOM 1882 N N . SER A 1 242 ? -13.016 -2.918 9.164 1 98.12 242 SER A N 1
ATOM 1883 C CA . SER A 1 242 ? -12.172 -3.664 8.234 1 98.12 242 SER A CA 1
ATOM 1884 C C . SER A 1 242 ? -12.125 -5.145 8.602 1 98.12 242 SER A C 1
ATOM 1886 O O . SER A 1 242 ? -12.172 -6.008 7.723 1 98.12 242 SER A O 1
ATOM 1888 N N . GLY A 1 243 ? -11.969 -5.387 9.914 1 98.19 243 GLY A N 1
ATOM 1889 C CA . GLY A 1 243 ? -12 -6.77 10.367 1 98.19 243 GLY A CA 1
ATOM 1890 C C . GLY A 1 243 ? -13.305 -7.473 10.047 1 98.19 243 GLY A C 1
ATOM 1891 O O . GLY A 1 243 ? -13.305 -8.648 9.664 1 98.19 243 GLY A O 1
ATOM 1892 N N . LEU A 1 244 ? -14.367 -6.742 10.211 1 98.5 244 LEU A N 1
ATOM 1893 C CA . LEU A 1 244 ? -15.68 -7.273 9.867 1 98.5 244 LEU A CA 1
ATOM 1894 C C . LEU A 1 244 ? -15.758 -7.598 8.375 1 98.5 244 LEU A C 1
ATOM 1896 O O . LEU A 1 244 ? -16.359 -8.602 7.988 1 98.5 244 LEU A O 1
ATOM 1900 N N . ALA A 1 245 ? -15.234 -6.727 7.555 1 97.94 245 ALA A N 1
ATOM 1901 C CA . ALA A 1 245 ? -15.18 -6.988 6.117 1 97.94 245 ALA A CA 1
ATOM 1902 C C . ALA A 1 245 ? -14.469 -8.312 5.828 1 97.94 245 ALA A C 1
ATOM 1904 O O . ALA A 1 245 ? -14.922 -9.094 4.988 1 97.94 245 ALA A O 1
ATOM 1905 N N . GLY A 1 246 ? -13.383 -8.539 6.52 1 97.31 246 GLY A N 1
ATOM 1906 C CA . GLY A 1 246 ? -12.68 -9.797 6.367 1 97.31 246 GLY A CA 1
ATOM 1907 C C . GLY A 1 246 ? -13.516 -11 6.762 1 97.31 246 GLY A C 1
ATOM 1908 O O . GLY A 1 246 ? -13.5 -12.023 6.074 1 97.31 246 GLY A O 1
ATOM 1909 N N . ALA A 1 247 ? -14.211 -10.836 7.832 1 97.81 247 ALA A N 1
ATOM 1910 C CA . ALA A 1 247 ? -15.07 -11.914 8.297 1 97.81 247 ALA A CA 1
ATOM 1911 C C . ALA A 1 247 ? -16.156 -12.234 7.273 1 97.81 247 ALA A C 1
ATOM 1913 O O . ALA A 1 247 ? -16.469 -13.406 7.039 1 97.81 247 ALA A O 1
ATOM 1914 N N . LEU A 1 248 ? -16.703 -11.234 6.73 1 97.25 248 LEU A N 1
ATOM 1915 C CA . LEU A 1 248 ? -17.781 -11.422 5.766 1 97.25 248 LEU A CA 1
ATOM 1916 C C . LEU A 1 248 ? -17.266 -12.086 4.492 1 97.25 248 LEU A C 1
ATOM 1918 O O . LEU A 1 248 ? -18 -12.812 3.826 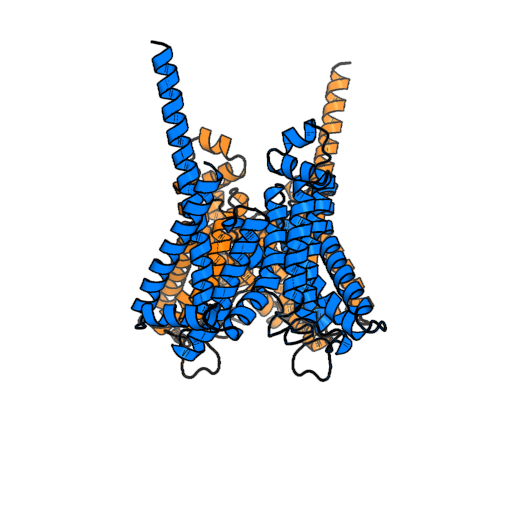1 97.25 248 LEU A O 1
ATOM 1922 N N . LEU A 1 249 ? -16.031 -11.844 4.195 1 95.38 249 LEU A N 1
ATOM 1923 C CA . LEU A 1 249 ? -15.43 -12.516 3.045 1 95.38 249 LEU A CA 1
ATOM 1924 C C . LEU A 1 249 ? -15.336 -14.016 3.283 1 95.38 249 LEU A C 1
ATOM 1926 O O . LEU A 1 249 ? -15.422 -14.805 2.34 1 95.38 249 LEU A O 1
ATOM 1930 N N . ILE A 1 250 ? -15.172 -14.344 4.531 1 96.31 250 ILE A N 1
ATOM 1931 C CA . ILE A 1 250 ? -15.031 -15.758 4.875 1 96.31 250 ILE A CA 1
ATOM 1932 C C . ILE A 1 250 ? -16.406 -16.406 4.977 1 96.31 250 ILE A C 1
ATOM 1934 O O . ILE A 1 250 ? -16.656 -17.453 4.371 1 96.31 250 ILE A O 1
ATOM 1938 N N . LEU A 1 251 ? -17.312 -15.789 5.664 1 96.44 251 LEU A N 1
ATOM 1939 C CA . LEU A 1 251 ? -18.625 -16.375 5.93 1 96.44 251 LEU A CA 1
ATOM 1940 C C . LEU A 1 251 ? -19.5 -16.328 4.688 1 96.44 251 LEU A C 1
ATOM 1942 O O . LEU A 1 251 ? -20.312 -17.219 4.457 1 96.44 251 LEU A O 1
ATOM 1946 N N . GLY A 1 252 ? -19.344 -15.273 3.965 1 92.94 252 GLY A N 1
ATOM 1947 C CA . GLY A 1 252 ? -20.234 -15.062 2.83 1 92.94 252 GLY A CA 1
ATOM 1948 C C . GLY A 1 252 ? -19.547 -15.289 1.494 1 92.94 252 GLY A C 1
ATOM 1949 O O . GLY A 1 252 ? -20.188 -15.211 0.444 1 92.94 252 GLY A O 1
ATOM 1950 N N . GLY A 1 253 ? -18.25 -15.555 1.498 1 87.25 253 GLY A N 1
ATOM 1951 C CA . GLY A 1 253 ? -17.5 -15.719 0.262 1 87.25 253 GLY A CA 1
ATOM 1952 C C . GLY A 1 253 ? -17.656 -17.094 -0.344 1 87.25 253 GLY A C 1
ATOM 1953 O O . GLY A 1 253 ? -18.484 -17.891 0.102 1 87.25 253 GLY A O 1
ATOM 1954 N N . THR A 1 254 ? -16.938 -17.344 -1.379 1 83.06 254 THR A N 1
ATOM 1955 C CA . THR A 1 254 ? -17.047 -18.594 -2.127 1 83.06 254 THR A CA 1
ATOM 1956 C C . THR A 1 254 ? -16.141 -19.656 -1.536 1 83.06 254 THR A C 1
ATOM 1958 O O . THR A 1 254 ? -16.438 -20.859 -1.625 1 83.06 254 THR A O 1
ATOM 1961 N N . GLN A 1 255 ? -15.086 -19.25 -0.874 1 86 255 GLN A N 1
ATOM 1962 C CA . GLN A 1 255 ? -14.094 -20.234 -0.425 1 86 255 GLN A CA 1
ATOM 1963 C C . GLN A 1 255 ? -14.406 -20.719 0.985 1 86 255 GLN A C 1
ATOM 1965 O O . GLN A 1 255 ? -14.219 -21.891 1.294 1 86 255 GLN A O 1
ATOM 1970 N N . HIS A 1 256 ? -14.867 -19.859 1.846 1 94.06 256 HIS A N 1
ATOM 1971 C CA . HIS A 1 256 ? -15.219 -20.156 3.229 1 94.06 256 HIS A CA 1
ATOM 1972 C C . HIS A 1 256 ? -14.023 -20.672 4.008 1 94.06 256 HIS A C 1
ATOM 1974 O O . HIS A 1 256 ? -14.156 -21.594 4.816 1 94.06 256 HIS A O 1
ATOM 1980 N N . ARG A 1 257 ? -12.93 -20.312 3.617 1 93.38 257 ARG A N 1
ATOM 1981 C CA . ARG A 1 257 ? -11.656 -20.562 4.281 1 93.38 257 ARG A CA 1
ATOM 1982 C C . ARG A 1 257 ? -10.664 -19.438 4.004 1 93.38 257 ARG A C 1
ATOM 1984 O O . ARG A 1 257 ? -10.875 -18.625 3.109 1 93.38 257 ARG A O 1
ATOM 1991 N N . PHE A 1 258 ? -9.672 -19.391 4.852 1 94.5 258 PHE A N 1
ATOM 1992 C CA . PHE A 1 258 ? -8.609 -18.406 4.625 1 94.5 258 PHE A CA 1
ATOM 1993 C C . PHE A 1 258 ? -7.574 -18.953 3.65 1 94.5 258 PHE A C 1
ATOM 1995 O O . PHE A 1 258 ? -6.961 -19.984 3.898 1 94.5 258 PHE A O 1
ATOM 2002 N N . ILE A 1 259 ? -7.457 -18.328 2.551 1 90.19 259 ILE A N 1
ATOM 2003 C CA . ILE A 1 259 ? -6.457 -18.672 1.549 1 90.19 259 ILE A CA 1
ATOM 2004 C C . ILE A 1 259 ? -5.531 -17.484 1.312 1 90.19 259 ILE A C 1
ATOM 2006 O O . ILE A 1 259 ? -5.926 -16.328 1.518 1 90.19 259 ILE A O 1
ATOM 2010 N N . LYS A 1 260 ? -4.328 -17.797 0.847 1 81.81 260 LYS A N 1
ATOM 2011 C CA . LYS A 1 260 ? -3.387 -16.734 0.526 1 81.81 260 LYS A CA 1
ATOM 2012 C C . LYS A 1 260 ? -3.986 -15.758 -0.485 1 81.81 260 LYS A C 1
ATOM 2014 O O . LYS A 1 260 ? -4.547 -16.172 -1.501 1 81.81 260 LYS A O 1
ATOM 2019 N N . GLY A 1 261 ? -3.916 -14.484 -0.151 1 78.12 261 GLY A N 1
ATOM 2020 C CA . GLY A 1 261 ? -4.379 -13.477 -1.087 1 78.12 261 GLY A CA 1
ATOM 2021 C C . GLY A 1 261 ? -5.82 -13.062 -0.855 1 78.12 261 GLY A C 1
ATOM 2022 O O . GLY A 1 261 ? -6.336 -12.18 -1.543 1 78.12 261 GLY A O 1
ATOM 2023 N N . ILE A 1 262 ? -6.43 -13.664 0.108 1 81.94 262 ILE A N 1
ATOM 2024 C CA . ILE A 1 262 ? -7.82 -13.32 0.371 1 81.94 262 ILE A CA 1
ATOM 2025 C C . ILE A 1 262 ? -7.922 -11.836 0.731 1 81.94 262 ILE A C 1
ATOM 2027 O O . ILE A 1 262 ? -7.094 -11.312 1.484 1 81.94 262 ILE A O 1
ATOM 2031 N N . GLY A 1 263 ? -8.781 -11.133 0.091 1 71.44 263 GLY A N 1
ATOM 2032 C CA . GLY A 1 263 ? -9.102 -9.766 0.464 1 71.44 263 GLY A CA 1
ATOM 2033 C C . GLY A 1 263 ? -8.047 -8.766 0.015 1 71.44 263 GLY A C 1
ATOM 2034 O O . GLY A 1 263 ? -8.07 -7.605 0.428 1 71.44 263 GLY A O 1
ATOM 2035 N N . ALA A 1 264 ? -6.898 -9.117 -0.575 1 66.12 264 ALA A N 1
ATOM 2036 C CA . ALA A 1 264 ? -5.684 -8.328 -0.738 1 66.12 264 ALA A CA 1
ATOM 2037 C C . ALA A 1 264 ? -5.984 -7 -1.434 1 66.12 264 ALA A C 1
ATOM 2039 O O . ALA A 1 264 ? -5.348 -5.984 -1.15 1 66.12 264 ALA A O 1
ATOM 2040 N N . ASN A 1 265 ? -7.082 -6.836 -2.062 1 77.88 265 ASN A N 1
ATOM 2041 C CA . ASN A 1 265 ? -7.176 -5.535 -2.723 1 77.88 265 ASN A CA 1
ATOM 2042 C C . ASN A 1 265 ? -8.32 -4.703 -2.16 1 77.88 265 ASN A C 1
ATOM 2044 O O . ASN A 1 265 ? -8.43 -3.51 -2.451 1 77.88 265 ASN A O 1
ATOM 2048 N N . TYR A 1 266 ? -8.969 -5.25 -1.249 1 88.69 266 TYR A N 1
ATOM 2049 C CA . TYR A 1 266 ? -10.156 -4.551 -0.771 1 88.69 266 TYR A CA 1
ATOM 2050 C C . TYR A 1 266 ? -9.773 -3.43 0.189 1 88.69 266 TYR A C 1
ATOM 2052 O O . TYR A 1 266 ? -10.414 -2.373 0.201 1 88.69 266 TYR A O 1
ATOM 2060 N N . GLY A 1 267 ? -8.812 -3.686 0.955 1 89.06 267 GLY A N 1
ATOM 2061 C CA . GLY A 1 267 ? -8.367 -2.65 1.873 1 89.06 267 GLY A CA 1
ATOM 2062 C C . GLY A 1 267 ? -7.887 -1.395 1.169 1 89.06 267 GLY A C 1
ATOM 2063 O O . GLY A 1 267 ? -8.305 -0.286 1.516 1 89.06 267 GLY A O 1
ATOM 2064 N N . TRP A 1 268 ? -7.07 -1.585 0.215 1 86.31 268 TRP A N 1
ATOM 2065 C CA . TRP A 1 268 ? -6.551 -0.454 -0.544 1 86.31 268 TRP A CA 1
ATOM 2066 C C . TRP A 1 268 ? -7.648 0.194 -1.379 1 86.31 268 TRP A C 1
ATOM 2068 O O . TRP A 1 268 ? -7.684 1.418 -1.53 1 86.31 268 TRP A O 1
ATOM 2078 N N . ASP A 1 269 ? -8.531 -0.668 -1.924 1 88.12 269 ASP A N 1
ATOM 2079 C CA . ASP A 1 269 ? -9.672 -0.142 -2.66 1 88.12 269 ASP A CA 1
ATOM 2080 C C . ASP A 1 269 ? -10.531 0.763 -1.775 1 88.12 269 ASP A C 1
ATOM 2082 O O . ASP A 1 269 ? -11.07 1.765 -2.244 1 88.12 269 ASP A O 1
ATOM 2086 N N . GLY A 1 270 ? -10.609 0.312 -0.597 1 91.44 270 GLY A N 1
ATOM 2087 C CA . GLY A 1 270 ? -11.367 1.125 0.339 1 91.44 270 GLY A CA 1
ATOM 2088 C C . GLY A 1 270 ? -10.797 2.518 0.522 1 91.44 270 GLY A C 1
ATOM 2089 O O . GLY A 1 270 ? -11.539 3.5 0.552 1 91.44 270 GLY A O 1
ATOM 2090 N N . VAL A 1 271 ? -9.523 2.582 0.624 1 88.62 271 VAL A N 1
ATOM 2091 C CA . VAL A 1 271 ? -8.844 3.865 0.771 1 88.62 271 VAL A CA 1
ATOM 2092 C C . VAL A 1 271 ? -9.125 4.738 -0.45 1 88.62 271 VAL A C 1
ATOM 2094 O O . VAL A 1 271 ? -9.422 5.93 -0.315 1 88.62 271 VAL A O 1
ATOM 2097 N N . MET A 1 272 ? -9.078 4.137 -1.599 1 84.38 272 MET A N 1
ATOM 2098 C CA . MET A 1 272 ? -9.359 4.867 -2.828 1 84.38 272 MET A CA 1
ATOM 2099 C C . MET A 1 272 ? -10.797 5.395 -2.828 1 84.38 272 MET A C 1
ATOM 2101 O O . MET A 1 272 ? -11.039 6.535 -3.229 1 84.38 272 MET A O 1
ATOM 2105 N N . LEU A 1 273 ? -11.633 4.578 -2.373 1 89.31 273 LEU A N 1
ATOM 2106 C CA . LEU A 1 273 ? -13.055 4.934 -2.357 1 89.31 273 LEU A CA 1
ATOM 2107 C C . LEU A 1 273 ? -13.312 6.09 -1.4 1 89.31 273 LEU A C 1
ATOM 2109 O O . LEU A 1 273 ? -14.141 6.957 -1.679 1 89.31 273 LEU A O 1
ATOM 2113 N N . ALA A 1 274 ? -12.633 6.055 -0.274 1 91.62 274 ALA A N 1
ATOM 2114 C CA . ALA A 1 274 ? -12.789 7.137 0.694 1 91.62 274 ALA A CA 1
ATOM 2115 C C . ALA A 1 274 ? -12.367 8.477 0.093 1 91.62 274 ALA A C 1
ATOM 2117 O O . ALA A 1 274 ? -13.031 9.492 0.308 1 91.62 274 ALA A O 1
ATOM 2118 N N . ILE A 1 275 ? -11.352 8.453 -0.658 1 81.31 275 ILE A N 1
ATOM 2119 C CA . ILE A 1 275 ? -10.82 9.672 -1.258 1 81.31 275 ILE A CA 1
ATOM 2120 C C . ILE A 1 275 ? -11.797 10.188 -2.318 1 81.31 275 ILE A C 1
ATOM 2122 O O . ILE A 1 275 ? -12.125 11.375 -2.342 1 81.31 275 ILE A O 1
ATOM 2126 N N . VAL A 1 276 ? -12.281 9.281 -3.084 1 82.5 276 VAL A N 1
ATOM 2127 C CA . VAL A 1 276 ? -13.203 9.672 -4.145 1 82.5 276 VAL A CA 1
ATOM 2128 C C . VAL A 1 276 ? -14.516 10.156 -3.541 1 82.5 276 VAL A C 1
ATOM 2130 O O . VAL A 1 276 ? -15.148 11.078 -4.066 1 82.5 276 VAL A O 1
ATOM 2133 N N . GLY A 1 277 ? -14.922 9.562 -2.506 1 86.75 277 GLY A N 1
ATOM 2134 C CA . GLY A 1 277 ? -16.172 9.922 -1.858 1 86.75 277 GLY A CA 1
ATOM 2135 C C . GLY A 1 277 ? -16.062 11.156 -0.981 1 86.75 277 GLY A C 1
ATOM 2136 O O . GLY A 1 277 ? -17.047 11.578 -0.367 1 86.75 277 GLY A O 1
ATOM 2137 N N . GLY A 1 278 ? -14.844 11.766 -0.875 1 85.69 278 GLY A N 1
ATOM 2138 C CA . GLY A 1 278 ? -14.648 12.953 -0.055 1 85.69 278 GLY A CA 1
ATOM 2139 C C . GLY A 1 278 ? -14.742 12.672 1.433 1 85.69 278 GLY A C 1
ATOM 2140 O O . GLY A 1 278 ? -15.227 13.508 2.197 1 85.69 278 GLY A O 1
ATOM 2141 N N . ASN A 1 279 ? -14.594 11.43 1.778 1 91.25 279 ASN A N 1
ATOM 2142 C CA . ASN A 1 279 ? -14.523 10.977 3.164 1 91.25 279 ASN A CA 1
ATOM 2143 C C . ASN A 1 279 ? -15.891 11.016 3.834 1 91.25 279 ASN A C 1
ATOM 2145 O O . ASN A 1 279 ? -15.992 11.164 5.055 1 91.25 279 ASN A O 1
ATOM 2149 N N . GLY A 1 280 ? -16.953 10.93 3.006 1 93.25 280 GLY A N 1
ATOM 2150 C CA . GLY A 1 280 ? -18.297 10.781 3.553 1 93.25 280 GLY A CA 1
ATOM 2151 C C . GLY A 1 280 ? -18.719 9.328 3.674 1 93.25 280 GLY A C 1
ATOM 2152 O O . GLY A 1 280 ? -18.422 8.508 2.803 1 93.25 280 GLY A O 1
ATOM 2153 N N . VAL A 1 281 ? -19.406 9.102 4.75 1 95.12 281 VAL A N 1
ATOM 2154 C CA . VAL A 1 281 ? -19.828 7.727 5.016 1 95.12 281 VAL A CA 1
ATOM 2155 C C . VAL A 1 281 ? -20.781 7.258 3.916 1 95.12 281 VAL A C 1
ATOM 2157 O O . VAL A 1 281 ? -20.578 6.199 3.318 1 95.12 281 VAL A O 1
ATOM 2160 N N . VAL A 1 282 ? -21.719 8.023 3.6 1 93.94 282 VAL A N 1
ATOM 2161 C CA . VAL A 1 282 ? -22.734 7.641 2.639 1 93.94 282 VAL A CA 1
ATOM 2162 C C . VAL A 1 282 ? -22.188 7.734 1.22 1 93.94 282 VAL A C 1
ATOM 2164 O O . VAL A 1 282 ? -22.375 6.82 0.412 1 93.94 282 VAL A O 1
ATOM 2167 N N . GLU A 1 283 ? -21.484 8.805 0.926 1 91.12 283 GLU A N 1
ATOM 2168 C CA . GLU A 1 283 ? -20.906 9 -0.403 1 91.12 283 GLU A CA 1
ATOM 2169 C C . GLU A 1 283 ? -19.969 7.863 -0.778 1 91.12 283 GLU A C 1
ATOM 2171 O O . GLU A 1 283 ? -20.031 7.336 -1.891 1 91.12 283 GLU A O 1
ATOM 2176 N N . THR A 1 284 ? -19.156 7.539 0.175 1 93.69 284 THR A N 1
ATOM 2177 C CA . THR A 1 284 ? -18.188 6.469 -0.067 1 93.69 284 THR A CA 1
ATOM 2178 C C . THR A 1 284 ? -18.906 5.148 -0.318 1 93.69 284 THR A C 1
ATOM 2180 O O . THR A 1 284 ? -18.484 4.359 -1.166 1 93.69 284 THR A O 1
ATOM 2183 N N . SER A 1 285 ? -20 4.93 0.413 1 96.19 285 SER A N 1
ATOM 2184 C CA . SER A 1 285 ? -20.766 3.693 0.248 1 96.19 285 SER A CA 1
ATOM 2185 C C . SER A 1 285 ? -21.422 3.629 -1.126 1 96.19 285 SER A C 1
ATOM 2187 O O . SER A 1 285 ? -21.516 2.555 -1.726 1 96.19 285 SER A O 1
ATOM 2189 N N . VAL A 1 286 ? -21.828 4.707 -1.62 1 93.19 286 VAL A N 1
ATOM 2190 C CA . VAL A 1 286 ? -22.422 4.762 -2.949 1 93.19 286 VAL A CA 1
ATOM 2191 C C . VAL A 1 286 ? -21.375 4.445 -4.004 1 93.19 286 VAL A C 1
ATOM 2193 O O . VAL A 1 286 ? -21.625 3.68 -4.938 1 93.19 286 VAL A O 1
ATOM 2196 N N . PHE A 1 287 ? -20.219 5.008 -3.854 1 91.69 287 PHE A N 1
ATOM 2197 C CA . PHE A 1 287 ? -19.141 4.734 -4.797 1 91.69 287 PHE A CA 1
ATOM 2198 C C . PHE A 1 287 ? -18.703 3.275 -4.711 1 91.69 287 PHE A C 1
ATOM 2200 O O . PHE A 1 287 ? -18.266 2.691 -5.711 1 91.69 287 PHE A O 1
ATOM 2207 N N . ALA A 1 288 ? -18.812 2.732 -3.504 1 95.44 288 ALA A N 1
ATOM 2208 C CA . ALA A 1 288 ? -18.5 1.316 -3.344 1 95.44 288 ALA A CA 1
ATOM 2209 C C . ALA A 1 288 ? -19.422 0.447 -4.195 1 95.44 288 ALA A C 1
ATOM 2211 O O . ALA A 1 288 ? -18.984 -0.546 -4.781 1 95.44 288 ALA A O 1
ATOM 2212 N N . ILE A 1 289 ? -20.688 0.818 -4.215 1 95.25 289 ILE A N 1
ATOM 2213 C CA . ILE A 1 289 ? -21.641 0.089 -5.043 1 95.25 289 ILE A CA 1
ATOM 2214 C C . ILE A 1 289 ? -21.281 0.265 -6.516 1 95.25 289 ILE A C 1
ATOM 2216 O O . ILE A 1 289 ? -21.344 -0.688 -7.297 1 95.25 289 ILE A O 1
ATOM 2220 N N . PHE A 1 290 ? -20.875 1.389 -6.859 1 92.69 290 PHE A N 1
ATOM 2221 C CA . PHE A 1 290 ? -20.453 1.661 -8.227 1 92.69 290 PHE A CA 1
ATOM 2222 C C . PHE A 1 290 ? -19.25 0.805 -8.602 1 92.69 290 PHE A C 1
ATOM 2224 O O . PHE A 1 290 ? -19.203 0.238 -9.695 1 92.69 290 PHE A O 1
ATOM 2231 N N . PHE A 1 291 ? -18.328 0.732 -7.742 1 91.69 291 PHE A N 1
ATOM 2232 C CA . PHE A 1 291 ? -17.156 -0.099 -8.008 1 91.69 291 PHE A CA 1
ATOM 2233 C C . PHE A 1 291 ? -17.547 -1.572 -8.062 1 91.69 291 PHE A C 1
ATOM 2235 O O . PHE A 1 291 ? -16.953 -2.346 -8.812 1 91.69 291 PHE A O 1
ATOM 2242 N N . GLY A 1 292 ? -18.531 -1.914 -7.188 1 93.06 292 GLY A N 1
ATOM 2243 C CA . GLY A 1 292 ? -19.062 -3.26 -7.309 1 93.06 292 GLY A CA 1
ATOM 2244 C C . GLY A 1 292 ? -19.641 -3.553 -8.68 1 93.06 292 GLY A C 1
ATOM 2245 O O . GLY A 1 292 ? -19.453 -4.652 -9.211 1 93.06 292 GLY A O 1
ATOM 2246 N N . PHE A 1 293 ? -20.281 -2.602 -9.219 1 93.69 293 PHE A N 1
ATOM 2247 C CA . PHE A 1 293 ? -20.828 -2.689 -10.57 1 93.69 293 PHE A CA 1
ATOM 2248 C C . PHE A 1 293 ? -19.703 -2.881 -11.586 1 93.69 293 PHE A C 1
ATOM 2250 O O . PHE A 1 293 ? -19.812 -3.721 -12.484 1 93.69 293 PHE A O 1
ATOM 2257 N N . LEU A 1 294 ? -18.656 -2.174 -11.461 1 90.81 294 LEU A N 1
ATOM 2258 C CA . LEU A 1 294 ? -17.531 -2.295 -12.375 1 90.81 294 LEU A CA 1
ATOM 2259 C C . LEU A 1 294 ? -16.891 -3.674 -12.273 1 90.81 294 LEU A C 1
ATOM 2261 O O . LEU A 1 294 ? -16.516 -4.273 -13.281 1 90.81 294 LEU A O 1
ATOM 2265 N N . LYS A 1 295 ? -16.781 -4.129 -11.055 1 88.44 295 LYS A N 1
ATOM 2266 C CA . LYS A 1 295 ? -16.172 -5.438 -10.836 1 88.44 295 LYS A CA 1
ATOM 2267 C C . LYS A 1 295 ? -17.031 -6.551 -11.43 1 88.44 295 LYS A C 1
ATOM 2269 O O . LYS A 1 295 ? -16.5 -7.453 -12.094 1 88.44 295 LYS A O 1
ATOM 2274 N N . ALA A 1 296 ? -18.297 -6.516 -11.18 1 89.88 296 ALA A N 1
ATOM 2275 C CA . ALA A 1 296 ? -19.219 -7.504 -11.742 1 89.88 296 ALA A CA 1
ATOM 2276 C C . ALA A 1 296 ? -19.234 -7.43 -13.266 1 89.88 296 ALA A C 1
ATOM 2278 O O . ALA A 1 296 ? -19.25 -8.461 -13.945 1 89.88 296 ALA A O 1
ATOM 2279 N N . GLY A 1 297 ? -19.266 -6.273 -13.773 1 88.62 297 GLY A N 1
ATOM 2280 C CA . GLY A 1 297 ? -19.266 -6.07 -15.211 1 88.62 297 GLY A CA 1
ATOM 2281 C C . GLY A 1 297 ? -17.984 -6.539 -15.883 1 88.62 297 GLY A C 1
ATOM 2282 O O . GLY A 1 297 ? -18.016 -6.961 -17.047 1 88.62 297 GLY A O 1
ATOM 2283 N N . GLY A 1 298 ? -16.844 -6.344 -15.203 1 85.88 298 GLY A N 1
ATOM 2284 C CA . GLY A 1 298 ? -15.57 -6.797 -15.742 1 85.88 298 GLY A CA 1
ATOM 2285 C C . GLY A 1 298 ? -15.555 -8.273 -16.078 1 85.88 298 GLY A C 1
ATOM 2286 O O . GLY A 1 298 ? -15 -8.688 -17.094 1 85.88 298 GLY A O 1
ATOM 2287 N N . ILE A 1 299 ? -16.188 -9.008 -15.234 1 81.38 299 ILE A N 1
ATOM 2288 C CA . ILE A 1 299 ? -16.281 -10.445 -15.469 1 81.38 299 ILE A CA 1
ATOM 2289 C C . ILE A 1 299 ? -17.094 -10.703 -16.734 1 81.38 299 ILE A C 1
ATOM 2291 O O . ILE A 1 299 ? -16.719 -11.555 -17.547 1 81.38 299 ILE A O 1
ATOM 2295 N N . GLY A 1 300 ? -18.094 -9.914 -16.891 1 80.38 300 GLY A N 1
ATOM 2296 C CA . GLY A 1 300 ? -18.906 -10.039 -18.094 1 80.38 300 GLY A CA 1
ATOM 2297 C C . GLY A 1 300 ? -18.188 -9.617 -19.359 1 80.38 300 GLY A C 1
ATOM 2298 O O . GLY A 1 300 ? -18.312 -10.266 -20.406 1 80.38 300 GLY A O 1
ATOM 2299 N N . MET A 1 301 ? -17.422 -8.57 -19.219 1 82.56 301 MET A N 1
ATOM 2300 C CA . MET A 1 301 ? -16.656 -8.094 -20.359 1 82.56 301 MET A CA 1
ATOM 2301 C C . MET A 1 301 ? -15.68 -9.156 -20.844 1 82.56 301 MET A C 1
ATOM 2303 O O . MET A 1 301 ? -15.477 -9.336 -22.047 1 82.56 301 MET A O 1
ATOM 2307 N N . GLU A 1 302 ? -15.086 -9.758 -19.828 1 79.5 302 GLU A N 1
ATOM 2308 C CA . GLU A 1 302 ? -14.117 -10.805 -20.156 1 79.5 302 GLU A CA 1
ATOM 2309 C C . GLU A 1 302 ? -14.781 -11.961 -20.875 1 79.5 302 GLU A C 1
ATOM 2311 O O . GLU A 1 302 ? -14.25 -12.469 -21.875 1 79.5 302 GLU A O 1
ATOM 2316 N N . PHE A 1 303 ? -15.953 -12.305 -20.562 1 76.38 303 PHE A N 1
ATOM 2317 C CA . PHE A 1 303 ? -16.672 -13.445 -21.109 1 76.38 303 PHE A CA 1
ATOM 2318 C C . PHE A 1 303 ? -17.266 -13.102 -22.469 1 76.38 303 PHE A C 1
ATOM 2320 O O . PHE A 1 303 ? -17.219 -13.922 -23.391 1 76.38 303 PHE A O 1
ATOM 2327 N N . GLU A 1 304 ? -17.734 -11.898 -22.625 1 78.75 304 GLU A N 1
ATOM 2328 C CA . GLU A 1 304 ? -18.531 -11.57 -23.812 1 78.75 304 GLU A CA 1
ATOM 2329 C C . GLU A 1 304 ? -17.641 -10.969 -24.906 1 78.75 304 GLU A C 1
ATOM 2331 O O . GLU A 1 304 ? -17.859 -11.227 -26.094 1 78.75 304 GLU A O 1
ATOM 2336 N N . VAL A 1 305 ? -16.719 -10.078 -24.5 1 79.12 305 VAL A N 1
ATOM 2337 C CA . VAL A 1 305 ? -16.016 -9.328 -25.531 1 79.12 305 VAL A CA 1
ATOM 2338 C C . VAL A 1 305 ? -14.508 -9.578 -25.406 1 79.12 305 VAL A C 1
ATOM 2340 O O . VAL A 1 305 ? -13.711 -8.93 -26.078 1 79.12 305 VAL A O 1
ATOM 2343 N N . SER A 1 306 ? -14.086 -10.43 -24.5 1 78.06 306 SER A N 1
ATOM 2344 C CA . SER A 1 306 ? -12.703 -10.875 -24.344 1 78.06 306 SER A CA 1
ATOM 2345 C C . SER A 1 306 ? -11.812 -9.742 -23.844 1 78.06 306 SER A C 1
ATOM 2347 O O . SER A 1 306 ? -10.664 -9.602 -24.281 1 78.06 306 SER A O 1
ATOM 2349 N N . ILE A 1 307 ? -12.445 -8.82 -23.281 1 76.88 307 ILE A N 1
ATOM 2350 C CA . ILE A 1 307 ? -11.672 -7.801 -22.578 1 76.88 307 ILE A CA 1
ATOM 2351 C C . ILE A 1 307 ? -11.383 -8.258 -21.156 1 76.88 307 ILE A C 1
ATOM 2353 O O . ILE A 1 307 ? -12.305 -8.555 -20.391 1 76.88 307 ILE A O 1
ATOM 2357 N N . PRO A 1 308 ? -10.125 -8.344 -20.844 1 75.75 308 PRO A N 1
ATOM 2358 C CA . PRO A 1 308 ? -9.766 -8.859 -19.516 1 75.75 308 PRO A CA 1
ATOM 2359 C C . PRO A 1 308 ? -10.328 -8.008 -18.375 1 75.75 308 PRO A C 1
ATOM 2361 O O . PRO A 1 308 ? -10.406 -6.781 -18.5 1 75.75 308 PRO A O 1
ATOM 2364 N N . SER A 1 309 ? -10.664 -8.664 -17.266 1 78.25 309 SER A N 1
ATOM 2365 C CA . SER A 1 309 ? -11.227 -7.996 -16.109 1 78.25 309 SER A CA 1
ATOM 2366 C C . SER A 1 309 ? -10.258 -6.965 -15.539 1 78.25 309 SER A C 1
ATOM 2368 O O . SER A 1 309 ? -10.68 -6.012 -14.875 1 78.25 309 SER A O 1
ATOM 2370 N N . GLU A 1 310 ? -9 -7.164 -15.781 1 74.12 310 GLU A N 1
ATOM 2371 C CA . GLU A 1 310 ? -7.98 -6.223 -15.328 1 74.12 310 GLU A CA 1
ATOM 2372 C C . GLU A 1 310 ? -8.234 -4.824 -15.891 1 74.12 310 GLU A C 1
ATOM 2374 O O . GLU A 1 310 ? -7.852 -3.826 -15.273 1 74.12 310 GLU A O 1
ATOM 2379 N N . PHE A 1 311 ? -8.922 -4.777 -16.953 1 77.75 311 PHE A N 1
ATOM 2380 C CA . PHE A 1 311 ? -9.25 -3.488 -17.547 1 77.75 311 PHE A CA 1
ATOM 2381 C C . PHE A 1 311 ? -10.125 -2.662 -16.609 1 77.75 311 PHE A C 1
ATOM 2383 O O . PHE A 1 311 ? -9.945 -1.449 -16.5 1 77.75 311 PHE A O 1
ATOM 2390 N N . THR A 1 312 ? -11.047 -3.297 -16.031 1 82.19 312 THR A N 1
ATOM 2391 C CA . THR A 1 312 ? -11.938 -2.564 -15.133 1 82.19 312 THR A CA 1
ATOM 2392 C C . THR A 1 312 ? -11.164 -2.057 -13.914 1 82.19 312 THR A C 1
ATOM 2394 O O . THR A 1 312 ? -11.5 -1.012 -13.352 1 82.19 312 THR A O 1
ATOM 2397 N N . MET A 1 313 ? -10.172 -2.746 -13.516 1 80.75 313 MET A N 1
ATOM 2398 C CA . MET A 1 313 ? -9.344 -2.275 -12.414 1 80.75 313 MET A CA 1
ATOM 2399 C C . MET A 1 313 ? -8.57 -1.023 -12.812 1 80.75 313 MET A C 1
ATOM 2401 O O . MET A 1 313 ? -8.43 -0.093 -12.016 1 80.75 313 MET A O 1
ATOM 2405 N N . VAL A 1 314 ? -8.102 -1.007 -14.023 1 80.31 314 VAL A N 1
ATOM 2406 C CA . VAL A 1 314 ? -7.434 0.179 -14.547 1 80.31 314 VAL A CA 1
ATOM 2407 C C . VAL A 1 314 ? -8.414 1.347 -14.602 1 80.31 314 VAL A C 1
ATOM 2409 O O . VAL A 1 314 ? -8.078 2.467 -14.211 1 80.31 314 VAL A O 1
ATOM 2412 N N . LEU A 1 315 ? -9.562 0.995 -15.102 1 84.38 315 LEU A N 1
ATOM 2413 C CA . LEU A 1 315 ? -10.602 2.014 -15.188 1 84.38 315 LEU A CA 1
ATOM 2414 C C . LEU A 1 315 ? -10.914 2.596 -13.812 1 84.38 315 LEU A C 1
ATOM 2416 O O . LEU A 1 315 ? -11.07 3.811 -13.672 1 84.38 315 LEU A O 1
ATOM 2420 N N . GLN A 1 316 ? -11 1.748 -12.805 1 83.56 316 GLN A N 1
ATOM 2421 C CA . GLN A 1 316 ? -11.258 2.189 -11.445 1 83.56 316 GLN A CA 1
ATOM 2422 C C . GLN A 1 316 ? -10.18 3.15 -10.961 1 83.56 316 GLN A C 1
ATOM 2424 O O . GLN A 1 316 ? -10.477 4.195 -10.383 1 83.56 316 GLN A O 1
ATOM 2429 N N . ALA A 1 317 ? -8.992 2.795 -11.188 1 80.19 317 ALA A N 1
ATOM 2430 C CA . ALA A 1 317 ? -7.875 3.631 -10.758 1 80.19 317 ALA A CA 1
ATOM 2431 C C . ALA A 1 317 ? -7.887 4.977 -11.484 1 80.19 317 ALA A C 1
ATOM 2433 O O . ALA A 1 317 ? -7.602 6.016 -10.875 1 80.19 317 ALA A O 1
ATOM 2434 N N . ILE A 1 318 ? -8.219 4.969 -12.727 1 84.56 318 ILE A N 1
ATOM 2435 C CA . ILE A 1 318 ? -8.289 6.195 -13.516 1 84.56 318 ILE A CA 1
ATOM 2436 C C . ILE A 1 318 ? -9.422 7.074 -12.992 1 84.56 318 ILE A C 1
ATOM 2438 O O . ILE A 1 318 ? -9.289 8.297 -12.93 1 84.56 318 ILE A O 1
ATOM 2442 N N . ILE A 1 319 ? -10.516 6.457 -12.703 1 86.38 319 ILE A N 1
ATOM 2443 C CA . ILE A 1 319 ? -11.656 7.195 -12.164 1 86.38 319 ILE A CA 1
ATOM 2444 C C . ILE A 1 319 ? -11.234 7.938 -10.898 1 86.38 319 ILE A C 1
ATOM 2446 O O . ILE A 1 319 ? -11.5 9.133 -10.758 1 86.38 319 ILE A O 1
ATOM 2450 N N . VAL A 1 320 ? -10.57 7.246 -10 1 82.12 320 VAL A N 1
ATOM 2451 C CA . VAL A 1 320 ? -10.172 7.844 -8.734 1 82.12 320 VAL A CA 1
ATOM 2452 C C . VAL A 1 320 ? -9.227 9.016 -8.984 1 82.12 320 VAL A C 1
ATOM 2454 O O . VAL A 1 320 ? -9.398 10.094 -8.414 1 82.12 320 VAL A O 1
ATOM 2457 N N . LEU A 1 321 ? -8.297 8.805 -9.859 1 82.94 321 LEU A N 1
ATOM 2458 C CA . LEU A 1 321 ? -7.312 9.836 -10.172 1 82.94 321 LEU A CA 1
ATOM 2459 C C . LEU A 1 321 ? -7.984 11.07 -10.758 1 82.94 321 LEU A C 1
ATOM 2461 O O . LEU A 1 321 ? -7.691 12.203 -10.352 1 82.94 321 LEU A O 1
ATOM 2465 N N . LEU A 1 322 ? -8.898 10.875 -11.648 1 85.31 322 LEU A N 1
ATOM 2466 C CA . LEU A 1 322 ? -9.516 11.992 -12.352 1 85.31 322 LEU A CA 1
ATOM 2467 C C . LEU A 1 322 ? -10.539 12.695 -11.461 1 85.31 322 LEU A C 1
ATOM 2469 O O . LEU A 1 322 ? -10.703 13.914 -11.547 1 85.31 322 LEU A O 1
ATOM 2473 N N . VAL A 1 323 ? -11.219 11.945 -10.68 1 83.38 323 VAL A N 1
ATOM 2474 C CA . VAL A 1 323 ? -12.172 12.555 -9.758 1 83.38 323 VAL A CA 1
ATOM 2475 C C . VAL A 1 323 ? -11.43 13.43 -8.75 1 83.38 323 VAL A C 1
ATOM 2477 O O . VAL A 1 323 ? -11.852 14.547 -8.461 1 83.38 323 VAL A O 1
ATOM 2480 N N . VAL A 1 324 ? -10.383 12.938 -8.211 1 81.44 324 VAL A N 1
ATOM 2481 C CA . VAL A 1 324 ? -9.609 13.68 -7.23 1 81.44 324 VAL A CA 1
ATOM 2482 C C . VAL A 1 324 ? -8.961 14.898 -7.895 1 81.44 324 VAL A C 1
ATOM 2484 O O . VAL A 1 324 ? -8.914 15.977 -7.305 1 81.44 324 VAL A O 1
ATOM 2487 N N . ALA A 1 325 ? -8.461 14.695 -9.047 1 82.75 325 ALA A N 1
ATOM 2488 C CA . ALA A 1 325 ? -7.852 15.797 -9.789 1 82.75 325 ALA A CA 1
ATOM 2489 C C . ALA A 1 325 ? -8.867 16.906 -10.047 1 82.75 325 ALA A C 1
ATOM 2491 O O . ALA A 1 325 ? -8.555 18.094 -9.867 1 82.75 325 ALA A O 1
ATOM 2492 N N . THR A 1 326 ? -10.016 16.562 -10.484 1 81.88 326 THR A N 1
ATOM 2493 C CA . THR A 1 326 ? -11.062 17.531 -10.773 1 81.88 326 THR A CA 1
ATOM 2494 C C . THR A 1 326 ? -11.477 18.266 -9.5 1 81.88 326 THR A C 1
ATOM 2496 O O . THR A 1 326 ? -11.656 19.5 -9.516 1 81.88 326 THR A O 1
ATOM 2499 N N . ARG A 1 327 ? -11.602 17.516 -8.438 1 81.62 327 ARG A N 1
ATOM 2500 C CA . ARG A 1 327 ? -11.992 18.109 -7.164 1 81.62 327 ARG A CA 1
ATOM 2501 C C . ARG A 1 327 ? -10.93 19.094 -6.664 1 81.62 327 ARG A C 1
ATOM 2503 O O . ARG A 1 327 ? -11.258 20.188 -6.191 1 81.62 327 ARG A O 1
ATOM 2510 N N . SER A 1 328 ? -9.75 18.734 -6.719 1 78.94 328 SER A N 1
ATOM 2511 C CA . SER A 1 328 ? -8.656 19.562 -6.246 1 78.94 328 SER A CA 1
ATOM 2512 C C . SER A 1 328 ? -8.508 20.828 -7.086 1 78.94 328 SER A C 1
ATOM 2514 O O . SER A 1 328 ? -8.195 21.891 -6.562 1 78.94 328 SER A O 1
ATOM 2516 N N . THR A 1 329 ? -8.719 20.719 -8.359 1 78.94 329 THR A N 1
ATOM 2517 C CA . THR A 1 329 ? -8.609 21.844 -9.266 1 78.94 329 THR A CA 1
ATOM 2518 C C . THR A 1 329 ? -9.734 22.859 -9.016 1 78.94 329 THR A C 1
ATOM 2520 O O . THR A 1 329 ? -9.492 24.062 -8.953 1 78.94 329 THR A O 1
ATOM 2523 N N . ILE A 1 330 ? -10.852 22.344 -8.844 1 77.19 330 ILE A N 1
ATOM 2524 C CA . ILE A 1 330 ? -12.008 23.203 -8.617 1 77.19 330 ILE A CA 1
ATOM 2525 C C . ILE A 1 330 ? -11.875 23.906 -7.273 1 77.19 330 ILE A C 1
ATOM 2527 O O . ILE A 1 330 ? -12.148 25.109 -7.16 1 77.19 330 ILE A O 1
ATOM 2531 N N . SER A 1 331 ? -11.438 23.172 -6.273 1 76.75 331 SER A N 1
ATOM 2532 C CA . SER A 1 331 ? -11.273 23.75 -4.945 1 76.75 331 SER A CA 1
ATOM 2533 C C . SER A 1 331 ? -10.219 24.859 -4.949 1 76.75 331 SER A C 1
ATOM 2535 O O . SER A 1 331 ? -10.406 25.906 -4.344 1 76.75 331 SER A O 1
ATOM 2537 N N . TYR A 1 332 ? -9.18 24.594 -5.617 1 74.44 332 TYR A N 1
ATOM 2538 C CA . TYR A 1 332 ? -8.094 25.562 -5.66 1 74.44 332 TYR A CA 1
ATOM 2539 C C . TYR A 1 332 ? -8.508 26.812 -6.422 1 74.44 332 TYR A C 1
ATOM 2541 O O . TYR A 1 332 ? -8.312 27.938 -5.941 1 74.44 332 TYR A O 1
ATOM 2549 N N . TYR A 1 333 ? -9.125 26.641 -7.535 1 75.06 333 TYR A N 1
ATOM 2550 C CA . TYR A 1 333 ? -9.453 27.797 -8.375 1 75.06 333 TYR A CA 1
ATOM 2551 C C . TYR A 1 333 ? -10.664 28.547 -7.836 1 75.06 333 TYR A C 1
ATOM 2553 O O . TYR A 1 333 ? -10.781 29.766 -7.996 1 75.06 333 TYR A O 1
ATOM 2561 N N . SER A 1 334 ? -11.531 27.797 -7.223 1 73.81 334 SER A N 1
ATOM 2562 C CA . SER A 1 334 ? -12.656 28.469 -6.578 1 73.81 334 SER A CA 1
ATOM 2563 C C . SER A 1 334 ? -12.195 29.359 -5.434 1 73.81 334 SER A C 1
ATOM 2565 O O . SER A 1 334 ? -12.711 30.453 -5.25 1 73.81 334 SER A O 1
ATOM 2567 N N . ASP A 1 335 ? -11.266 28.812 -4.719 1 71.12 335 ASP A N 1
ATOM 2568 C CA . ASP A 1 335 ? -10.727 29.594 -3.611 1 71.12 335 ASP A CA 1
ATOM 2569 C C . ASP A 1 335 ? -9.992 30.828 -4.121 1 71.12 335 ASP A C 1
ATOM 2571 O O . ASP A 1 335 ? -10.078 31.906 -3.521 1 71.12 335 ASP A O 1
ATOM 2575 N N . LYS A 1 336 ? -9.305 30.688 -5.207 1 72.19 336 LYS A N 1
ATOM 2576 C CA . LYS A 1 336 ? -8.586 31.812 -5.797 1 72.19 336 LYS A CA 1
ATOM 2577 C C . LYS A 1 336 ? -9.562 32.875 -6.312 1 72.19 336 LYS A C 1
ATOM 2579 O O . LYS A 1 336 ? -9.328 34.062 -6.141 1 72.19 336 LYS A O 1
ATOM 2584 N N . ILE A 1 337 ? -10.578 32.406 -6.895 1 71.38 337 ILE A N 1
ATOM 2585 C CA . ILE A 1 337 ? -11.57 33.312 -7.453 1 71.38 337 ILE A CA 1
ATOM 2586 C C . ILE A 1 337 ? -12.289 34.062 -6.32 1 71.38 337 ILE A C 1
ATOM 2588 O O . ILE A 1 337 ? -12.492 35.25 -6.391 1 71.38 337 ILE A O 1
ATOM 2592 N N . LYS A 1 338 ? -12.586 33.281 -5.277 1 71.25 338 LYS A N 1
ATOM 2593 C CA . LYS A 1 338 ? -13.258 33.906 -4.137 1 71.25 338 LYS A CA 1
ATOM 2594 C C . LYS A 1 338 ? -12.359 34.906 -3.447 1 71.25 338 LYS A C 1
ATOM 2596 O O . LYS A 1 338 ? -12.812 35.969 -3.039 1 71.25 338 LYS A O 1
ATOM 2601 N N . ALA A 1 339 ? -11.141 34.594 -3.389 1 72.75 339 ALA A N 1
ATOM 2602 C CA . ALA A 1 339 ? -10.172 35.531 -2.775 1 72.75 339 ALA A CA 1
ATOM 2603 C C . ALA A 1 339 ? -9.992 36.781 -3.619 1 72.75 339 ALA A C 1
ATOM 2605 O O . ALA A 1 339 ? -9.906 37.875 -3.084 1 72.75 339 ALA A O 1
ATOM 2606 N N . SER A 1 340 ? -10 36.594 -4.918 1 75.38 340 SER A N 1
ATOM 2607 C CA . SER A 1 340 ? -9.859 37.719 -5.824 1 75.38 340 SER A CA 1
ATOM 2608 C C . SER A 1 340 ? -11.086 38.625 -5.777 1 75.38 340 SER A C 1
ATOM 2610 O O . SER A 1 340 ? -10.953 39.875 -5.801 1 75.38 340 SER A O 1
ATOM 2612 N N . LEU A 1 341 ? -12.203 37.969 -5.625 1 73.75 341 LEU A N 1
ATOM 2613 C CA . LEU A 1 341 ? -13.453 38.719 -5.578 1 73.75 341 LEU A CA 1
ATOM 2614 C C . LEU A 1 341 ? -13.57 39.469 -4.266 1 73.75 341 LEU A C 1
ATOM 2616 O O . LEU A 1 341 ? -14.039 40.625 -4.25 1 73.75 341 LEU A O 1
ATOM 2620 N N . LYS A 1 342 ? -13.164 38.844 -3.158 1 73.5 342 LYS A N 1
ATOM 2621 C CA . LYS A 1 342 ? -13.172 39.5 -1.856 1 73.5 342 LYS A CA 1
ATOM 2622 C C . LYS A 1 342 ? -12.188 40.656 -1.825 1 73.5 342 LYS A C 1
ATOM 2624 O O . LYS A 1 342 ? -12.477 41.719 -1.253 1 73.5 342 LYS A O 1
ATOM 2629 N N . ALA A 1 343 ? -11.055 40.562 -2.355 1 76.12 343 ALA A N 1
ATOM 2630 C CA . ALA A 1 343 ? -10.062 41.625 -2.432 1 76.12 343 ALA A CA 1
ATOM 2631 C C . ALA A 1 343 ? -10.586 42.812 -3.258 1 76.12 343 ALA A C 1
ATOM 2633 O O . ALA A 1 343 ? -10.391 43.969 -2.893 1 76.12 343 ALA A O 1
ATOM 2634 N N . LYS A 1 344 ? -11.32 42.531 -4.273 1 73.94 344 LYS A N 1
ATOM 2635 C CA . LYS A 1 344 ? -11.883 43.562 -5.117 1 73.94 344 LYS A CA 1
ATOM 2636 C C . LYS A 1 344 ? -12.984 44.344 -4.387 1 73.94 344 LYS A C 1
ATOM 2638 O O . LYS A 1 344 ? -13.109 45.531 -4.535 1 73.94 344 LYS A O 1
ATOM 2643 N N . ARG A 1 345 ? -13.766 43.625 -3.586 1 72.06 345 ARG A N 1
ATOM 2644 C CA . ARG A 1 345 ? -14.859 44.25 -2.85 1 72.06 345 ARG A CA 1
ATOM 2645 C C . ARG A 1 345 ? -14.32 45.188 -1.767 1 72.06 345 ARG A C 1
ATOM 2647 O O . ARG A 1 345 ? -14.883 46.281 -1.529 1 72.06 345 ARG A O 1
ATOM 2654 N N . VAL A 1 346 ? -13.25 44.75 -1.143 1 74.19 346 VAL A N 1
ATOM 2655 C CA . VAL A 1 346 ? -12.641 45.594 -0.108 1 74.19 346 VAL A CA 1
ATOM 2656 C C . VAL A 1 346 ? -12.047 46.844 -0.736 1 74.19 346 VAL A C 1
ATOM 2658 O O . VAL A 1 346 ? -12.156 47.938 -0.173 1 74.19 346 VAL A O 1
ATOM 2661 N N . VAL A 1 347 ? -11.391 46.75 -1.767 1 74.06 347 VAL A N 1
ATOM 2662 C CA . VAL A 1 347 ? -10.805 47.906 -2.449 1 74.06 347 VAL A CA 1
ATOM 2663 C C . VAL A 1 347 ? -11.914 48.844 -2.922 1 74.06 347 VAL A C 1
ATOM 2665 O O . VAL A 1 347 ? -11.781 50.062 -2.816 1 74.06 347 VAL A O 1
ATOM 2668 N N . LYS A 1 348 ? -13.062 48.406 -3.303 1 76.25 348 LYS A N 1
ATOM 2669 C CA . LYS A 1 348 ? -14.148 49.25 -3.783 1 76.25 348 LYS A CA 1
ATOM 2670 C C . LYS A 1 348 ? -14.852 49.969 -2.627 1 76.25 348 LYS A C 1
ATOM 2672 O O . LYS A 1 348 ? -15.32 51.094 -2.775 1 76.25 348 LYS A O 1
ATOM 2677 N N . SER A 1 349 ? -14.922 49.219 -1.626 1 67.69 349 SER A N 1
ATOM 2678 C CA . SER A 1 349 ? -15.594 49.844 -0.497 1 67.69 349 SER A CA 1
ATOM 2679 C C . SER A 1 349 ? -14.75 50.969 0.081 1 67.69 349 SER A C 1
ATOM 2681 O O . SER A 1 349 ? -15.273 51.875 0.751 1 67.69 349 SER A O 1
ATOM 2683 N N . SER A 1 350 ? -13.477 50.812 -0.119 1 66.69 350 SER A N 1
ATOM 2684 C CA . SER A 1 350 ? -12.602 51.875 0.39 1 66.69 350 SER A CA 1
ATOM 2685 C C . SER A 1 350 ? -12.586 53.062 -0.544 1 66.69 350 SER A C 1
ATOM 2687 O O . SER A 1 350 ? -12.164 54.156 -0.154 1 66.69 350 SER A O 1
ATOM 2689 N N . ASP A 1 351 ? -13.023 52.969 -1.646 1 56.53 351 ASP A N 1
ATOM 2690 C CA . ASP A 1 351 ? -13.188 54.156 -2.475 1 56.53 351 ASP A CA 1
ATOM 2691 C C . ASP A 1 351 ? -14.555 54.812 -2.238 1 56.53 351 ASP A C 1
ATOM 2693 O O . ASP A 1 351 ? -14.664 56.031 -2.221 1 56.53 351 ASP A O 1
ATOM 2697 N N . MET B 1 1 ? 26.328 12.977 18.562 1 40.16 1 MET B N 1
ATOM 2698 C CA . MET B 1 1 ? 25.438 12.367 19.547 1 40.16 1 MET B CA 1
ATOM 2699 C C . MET B 1 1 ? 24.172 11.836 18.875 1 40.16 1 MET B C 1
ATOM 2701 O O . MET B 1 1 ? 23.672 10.773 19.25 1 40.16 1 MET B O 1
ATOM 2705 N N . LYS B 1 2 ? 23.75 12.703 17.797 1 51.81 2 LYS B N 1
ATOM 2706 C CA . LYS B 1 2 ? 22.484 12.414 17.125 1 51.81 2 LYS B CA 1
ATOM 2707 C C . LYS B 1 2 ? 22.578 11.141 16.297 1 51.81 2 LYS B C 1
ATOM 2709 O O . LYS B 1 2 ? 21.672 10.305 16.328 1 51.81 2 LYS B O 1
ATOM 2714 N N . SER B 1 3 ? 23.781 10.891 15.758 1 56.19 3 SER B N 1
ATOM 2715 C CA . SER B 1 3 ? 24 9.742 14.883 1 56.19 3 SER B CA 1
ATOM 2716 C C . SER B 1 3 ? 24.188 8.461 15.688 1 56.19 3 SER B C 1
ATOM 2718 O O . SER B 1 3 ? 23.672 7.406 15.32 1 56.19 3 SER B O 1
ATOM 2720 N N . LEU B 1 4 ? 24.938 8.547 16.828 1 55.56 4 LEU B N 1
ATOM 2721 C CA . LEU B 1 4 ? 25.172 7.402 17.688 1 55.56 4 LEU B CA 1
ATOM 2722 C C . LEU B 1 4 ? 23.875 6.883 18.281 1 55.56 4 LEU B C 1
ATOM 2724 O O . LEU B 1 4 ? 23.688 5.672 18.422 1 55.56 4 LEU B O 1
ATOM 2728 N N . ASN B 1 5 ? 23.031 7.793 18.422 1 64.94 5 ASN B N 1
ATOM 2729 C CA . ASN B 1 5 ? 21.719 7.453 18.984 1 64.94 5 ASN B CA 1
ATOM 2730 C C . ASN B 1 5 ? 20.859 6.703 17.969 1 64.94 5 ASN B C 1
ATOM 2732 O O . ASN B 1 5 ? 20.156 5.758 18.328 1 64.94 5 ASN B O 1
ATOM 2736 N N . LYS B 1 6 ? 21.234 6.988 16.734 1 70.31 6 LYS B N 1
ATOM 2737 C CA . LYS B 1 6 ? 20.438 6.332 15.703 1 70.31 6 LYS B CA 1
ATOM 2738 C C . LYS B 1 6 ? 20.891 4.887 15.508 1 70.31 6 LYS B C 1
ATOM 2740 O O . LYS B 1 6 ? 20.047 3.996 15.328 1 70.31 6 LYS B O 1
ATOM 2745 N N . ILE B 1 7 ? 22.172 4.719 15.602 1 72 7 ILE B N 1
ATOM 2746 C CA . ILE B 1 7 ? 22.703 3.381 15.398 1 72 7 ILE B CA 1
ATOM 2747 C C . ILE B 1 7 ? 22.344 2.492 16.594 1 72 7 ILE B C 1
ATOM 2749 O O . ILE B 1 7 ? 21.953 1.334 16.406 1 72 7 ILE B O 1
ATOM 2753 N N . LEU B 1 8 ? 22.5 3.025 17.75 1 76.25 8 LEU B N 1
ATOM 2754 C CA . LEU B 1 8 ? 22.188 2.264 18.953 1 76.25 8 LEU B CA 1
ATOM 2755 C C . LEU B 1 8 ? 20.719 1.861 18.984 1 76.25 8 LEU B C 1
ATOM 2757 O O . LEU B 1 8 ? 20.391 0.733 19.359 1 76.25 8 LEU B O 1
ATOM 2761 N N . THR B 1 9 ? 19.953 2.785 18.531 1 78.25 9 THR B N 1
ATOM 2762 C CA . THR B 1 9 ? 18.516 2.482 18.516 1 78.25 9 THR B CA 1
ATOM 2763 C C . THR B 1 9 ? 18.203 1.398 17.5 1 78.25 9 THR B C 1
ATOM 2765 O O . THR B 1 9 ? 17.344 0.555 17.719 1 78.25 9 THR B O 1
ATOM 2768 N N . GLY B 1 10 ? 18.922 1.419 16.438 1 79.44 10 GLY B N 1
ATOM 2769 C CA . GLY B 1 10 ? 18.766 0.381 15.438 1 79.44 10 GLY B CA 1
ATOM 2770 C C . GLY B 1 10 ? 19.172 -0.995 15.93 1 79.44 10 GLY B C 1
ATOM 2771 O O . GLY B 1 10 ? 18.453 -1.971 15.742 1 79.44 10 GLY B O 1
ATOM 2772 N N . ILE B 1 11 ? 20.25 -1.004 16.625 1 83.12 11 ILE B N 1
ATOM 2773 C CA . ILE B 1 11 ? 20.781 -2.262 17.125 1 83.12 11 ILE B CA 1
ATOM 2774 C C . ILE B 1 11 ? 19.859 -2.836 18.203 1 83.12 11 ILE B C 1
ATOM 2776 O O . ILE B 1 11 ? 19.594 -4.039 18.203 1 83.12 11 ILE B O 1
ATOM 2780 N N . ILE B 1 12 ? 19.422 -1.989 19.031 1 86.25 12 ILE B N 1
ATOM 2781 C CA . ILE B 1 12 ? 18.516 -2.43 20.078 1 86.25 12 ILE B CA 1
ATOM 2782 C C . ILE B 1 12 ? 17.219 -2.957 19.469 1 86.25 12 ILE B C 1
ATOM 2784 O O . ILE B 1 12 ? 16.703 -3.99 19.891 1 86.25 12 ILE B O 1
ATOM 2788 N N . GLY B 1 13 ? 16.75 -2.234 18.5 1 86.38 13 GLY B N 1
ATOM 2789 C CA . GLY B 1 13 ? 15.539 -2.672 17.812 1 86.38 13 GLY B CA 1
ATOM 2790 C C . GLY B 1 13 ? 15.688 -4.027 17.156 1 86.38 13 GLY B C 1
ATOM 2791 O O . GLY B 1 13 ? 14.797 -4.871 17.25 1 86.38 13 GLY B O 1
ATOM 2792 N N . ILE B 1 14 ? 16.812 -4.184 16.578 1 88.69 14 ILE B N 1
ATOM 2793 C CA . ILE B 1 14 ? 17.094 -5.445 15.898 1 88.69 14 ILE B CA 1
ATOM 2794 C C . ILE B 1 14 ? 17.203 -6.574 16.922 1 88.69 14 ILE B C 1
ATOM 2796 O O . ILE B 1 14 ? 16.625 -7.645 16.734 1 88.69 14 ILE B O 1
ATOM 2800 N N . ALA B 1 15 ? 17.891 -6.363 18 1 91.31 15 ALA B N 1
ATOM 2801 C CA . ALA B 1 15 ? 18.047 -7.375 19.047 1 91.31 15 ALA B CA 1
ATOM 2802 C C . ALA B 1 15 ? 16.688 -7.766 19.625 1 91.31 15 ALA B C 1
ATOM 2804 O O . ALA B 1 15 ? 16.406 -8.953 19.812 1 91.31 15 ALA B O 1
ATOM 2805 N N . LEU B 1 16 ? 15.898 -6.797 19.875 1 91 16 LEU B N 1
ATOM 2806 C CA . LEU B 1 16 ? 14.578 -7.059 20.438 1 91 16 LEU B CA 1
ATOM 2807 C C . LEU B 1 16 ? 13.719 -7.84 19.438 1 91 16 LEU B C 1
ATOM 2809 O O . LEU B 1 16 ? 12.906 -8.672 19.844 1 91 16 LEU B O 1
ATOM 2813 N N . SER B 1 17 ? 13.891 -7.512 18.203 1 89.56 17 SER B N 1
ATOM 2814 C CA . SER B 1 17 ? 13.117 -8.203 17.188 1 89.56 17 SER B CA 1
ATOM 2815 C C . SER B 1 17 ? 13.5 -9.68 17.109 1 89.56 17 SER B C 1
ATOM 2817 O O . SER B 1 17 ? 12.633 -10.547 16.969 1 89.56 17 SER B O 1
ATOM 2819 N N . PHE B 1 18 ? 14.781 -9.969 17.203 1 91.75 18 PHE B N 1
ATOM 2820 C CA . PHE B 1 18 ? 15.227 -11.352 17.172 1 91.75 18 PHE B CA 1
ATOM 2821 C C . PHE B 1 18 ? 14.75 -12.109 18.422 1 91.75 18 PHE B C 1
ATOM 2823 O O . PHE B 1 18 ? 14.438 -13.297 18.344 1 91.75 18 PHE B O 1
ATOM 2830 N N . LEU B 1 19 ? 14.695 -11.461 19.484 1 92.31 19 LEU B N 1
ATOM 2831 C CA . LEU B 1 19 ? 14.172 -12.07 20.703 1 92.31 19 LEU B CA 1
ATOM 2832 C C . LEU B 1 19 ? 12.688 -12.383 20.562 1 92.31 19 LEU B C 1
ATOM 2834 O O . LEU B 1 19 ? 12.234 -13.461 20.969 1 92.31 19 LEU B O 1
ATOM 2838 N N . ALA B 1 20 ? 11.969 -11.438 20.062 1 87.56 20 ALA B N 1
ATOM 2839 C CA . ALA B 1 20 ? 10.539 -11.656 19.844 1 87.56 20 ALA B CA 1
ATOM 2840 C C . ALA B 1 20 ? 10.305 -12.82 18.891 1 87.56 20 ALA B C 1
ATOM 2842 O O . ALA B 1 20 ? 9.391 -13.625 19.094 1 87.56 20 ALA B O 1
ATOM 2843 N N . ALA B 1 21 ? 11.047 -12.812 17.844 1 86.25 21 ALA B N 1
ATOM 2844 C CA . ALA B 1 21 ? 10.93 -13.898 16.875 1 86.25 21 ALA B CA 1
ATOM 2845 C C . ALA B 1 21 ? 11.297 -15.234 17.5 1 86.25 21 ALA B C 1
ATOM 2847 O O . ALA B 1 21 ? 10.703 -16.266 17.172 1 86.25 21 ALA B O 1
ATOM 2848 N N . ALA B 1 22 ? 12.281 -15.273 18.375 1 89.81 22 ALA B N 1
ATOM 2849 C CA . ALA B 1 22 ? 12.688 -16.5 19.062 1 89.81 22 ALA B CA 1
ATOM 2850 C C . ALA B 1 22 ? 11.539 -17.078 19.891 1 89.81 22 ALA B C 1
ATOM 2852 O O . ALA B 1 22 ? 11.352 -18.281 19.938 1 89.81 22 ALA B O 1
ATOM 2853 N N . VAL B 1 23 ? 10.828 -16.203 20.469 1 88.81 23 VAL B N 1
ATOM 2854 C CA . VAL B 1 23 ? 9.68 -16.625 21.266 1 88.81 23 VAL B CA 1
ATOM 2855 C C . VAL B 1 23 ? 8.625 -17.266 20.359 1 88.81 23 VAL B C 1
ATOM 2857 O O . VAL B 1 23 ? 8.047 -18.297 20.703 1 88.81 23 VAL B O 1
ATOM 2860 N N . LEU B 1 24 ? 8.414 -16.641 19.266 1 80.69 24 LEU B N 1
ATOM 2861 C CA . LEU B 1 24 ? 7.422 -17.172 18.328 1 80.69 24 LEU B CA 1
ATOM 2862 C C . LEU B 1 24 ? 7.84 -18.531 17.812 1 80.69 24 LEU B C 1
ATOM 2864 O O . LEU B 1 24 ? 6.996 -19.422 17.656 1 80.69 24 LEU B O 1
ATOM 2868 N N . ILE B 1 25 ? 9.133 -18.688 17.531 1 83.19 25 ILE B N 1
ATOM 2869 C CA . ILE B 1 25 ? 9.664 -19.938 17.047 1 83.19 25 ILE B CA 1
ATOM 2870 C C . ILE B 1 25 ? 9.516 -21.016 18.109 1 83.19 25 ILE B C 1
ATOM 2872 O O . ILE B 1 25 ? 9.125 -22.156 17.812 1 83.19 25 ILE B O 1
ATOM 2876 N N . LYS B 1 26 ? 9.773 -20.672 19.266 1 86.75 26 LYS B N 1
ATOM 2877 C CA . LYS B 1 26 ? 9.68 -21.609 20.375 1 86.75 26 LYS B CA 1
ATOM 2878 C C . LYS B 1 26 ? 8.234 -22.047 20.609 1 86.75 26 LYS B C 1
ATOM 2880 O O . LYS B 1 26 ? 7.973 -23.219 20.906 1 86.75 26 LYS B O 1
ATOM 2885 N N . LEU B 1 27 ? 7.375 -21.156 20.453 1 82.25 27 LEU B N 1
ATOM 2886 C CA . LEU B 1 27 ? 5.957 -21.453 20.641 1 82.25 27 LEU B CA 1
ATOM 2887 C C . LEU B 1 27 ? 5.465 -22.438 19.594 1 82.25 27 LEU B C 1
ATOM 2889 O O . LEU B 1 27 ? 4.504 -23.172 19.828 1 82.25 27 LEU B O 1
ATOM 2893 N N . GLN B 1 28 ? 6.152 -22.516 18.547 1 77 28 GLN B N 1
ATOM 2894 C CA . GLN B 1 28 ? 5.766 -23.422 17.469 1 77 28 GLN B CA 1
ATOM 2895 C C . GLN B 1 28 ? 6.48 -24.766 17.609 1 77 28 GLN B C 1
ATOM 2897 O O . GLN B 1 28 ? 6.316 -25.641 16.75 1 77 28 GLN B O 1
ATOM 2902 N N . GLY B 1 29 ? 7.293 -24.859 18.531 1 79.12 29 GLY B N 1
ATOM 2903 C CA . GLY B 1 29 ? 7.949 -26.125 18.812 1 79.12 29 GLY B CA 1
ATOM 2904 C C . GLY B 1 29 ? 9.289 -26.266 18.125 1 79.12 29 GLY B C 1
ATOM 2905 O O . GLY B 1 29 ? 9.883 -27.344 18.109 1 79.12 29 GLY B O 1
ATOM 2906 N N . ASN B 1 30 ? 9.672 -25.234 17.562 1 83.25 30 ASN B N 1
ATOM 2907 C CA . ASN B 1 30 ? 10.969 -25.266 16.891 1 83.25 30 ASN B CA 1
ATOM 2908 C C . ASN B 1 30 ? 12.07 -24.656 17.75 1 83.25 30 ASN B C 1
ATOM 2910 O O . ASN B 1 30 ? 11.773 -23.938 18.719 1 83.25 30 ASN B O 1
ATOM 2914 N N . SER B 1 31 ? 13.281 -24.984 17.516 1 89.38 31 SER B N 1
ATOM 2915 C CA . SER B 1 31 ? 14.422 -24.438 18.25 1 89.38 31 SER B CA 1
ATOM 2916 C C . SER B 1 31 ? 14.891 -23.125 17.625 1 89.38 31 SER B C 1
ATOM 2918 O O . SER B 1 31 ? 15.375 -23.094 16.5 1 89.38 31 SER B O 1
ATOM 2920 N N . PRO B 1 32 ? 14.82 -22.094 18.406 1 90.5 32 PRO B N 1
ATOM 2921 C CA . PRO B 1 32 ? 15.281 -20.797 17.891 1 90.5 32 PRO B CA 1
ATOM 2922 C C . PRO B 1 32 ? 16.75 -20.812 17.5 1 90.5 32 PRO B C 1
ATOM 2924 O O . PRO B 1 32 ? 17.156 -20.172 16.516 1 90.5 32 PRO B O 1
ATOM 2927 N N . ILE B 1 33 ? 17.531 -21.531 18.25 1 91.19 33 ILE B N 1
ATOM 2928 C CA . ILE B 1 33 ? 18.953 -21.578 18 1 91.19 33 ILE B CA 1
ATOM 2929 C C . ILE B 1 33 ? 19.219 -22.234 16.641 1 91.19 33 ILE B C 1
ATOM 2931 O O . ILE B 1 33 ? 20.047 -21.766 15.859 1 91.19 33 ILE B O 1
ATOM 2935 N N . GLU B 1 34 ? 18.547 -23.297 16.359 1 89.19 34 GLU B N 1
ATOM 2936 C CA . GLU B 1 34 ? 18.703 -23.984 15.078 1 89.19 34 GLU B CA 1
ATOM 2937 C C . GLU B 1 34 ? 18.203 -23.109 13.922 1 89.19 34 GLU B C 1
ATOM 2939 O O . GLU B 1 34 ? 18.812 -23.109 12.844 1 89.19 34 GLU B O 1
ATOM 2944 N N . ALA B 1 35 ? 17.156 -22.438 14.219 1 87.81 35 ALA B N 1
ATOM 2945 C CA . ALA B 1 35 ? 16.609 -21.562 13.188 1 87.81 35 ALA B CA 1
ATOM 2946 C C . ALA B 1 35 ? 17.578 -20.438 12.836 1 87.81 35 ALA B C 1
ATOM 2948 O O . ALA B 1 35 ? 17.812 -20.141 11.664 1 87.81 35 ALA B O 1
ATOM 2949 N N . TYR B 1 36 ? 18.172 -19.875 13.898 1 90.75 36 TYR B N 1
ATOM 2950 C CA . TYR B 1 36 ? 19.094 -18.75 13.672 1 90.75 36 TYR B CA 1
ATOM 2951 C C . TYR B 1 36 ? 20.406 -19.25 13.102 1 90.75 36 TYR B C 1
ATOM 2953 O O . TYR B 1 36 ? 21.062 -18.531 12.328 1 90.75 36 TYR B O 1
ATOM 2961 N N . ARG B 1 37 ? 20.797 -20.422 13.422 1 90.56 37 ARG B N 1
ATOM 2962 C CA . ARG B 1 37 ? 21.984 -21.016 12.805 1 90.56 37 ARG B CA 1
ATOM 2963 C C . ARG B 1 37 ? 21.766 -21.219 11.312 1 90.56 37 ARG B C 1
ATOM 2965 O O . ARG B 1 37 ? 22.656 -20.938 10.508 1 90.56 37 ARG B O 1
ATOM 2972 N N . ALA B 1 38 ? 20.656 -21.719 11.023 1 88.5 38 ALA B N 1
ATOM 2973 C CA . ALA B 1 38 ? 20.328 -21.906 9.609 1 88.5 38 ALA B CA 1
ATOM 2974 C C . ALA B 1 38 ? 20.281 -20.562 8.875 1 88.5 38 ALA B C 1
ATOM 2976 O O . ALA B 1 38 ? 20.75 -20.469 7.738 1 88.5 38 ALA B O 1
ATOM 2977 N N . LEU B 1 39 ? 19.703 -19.641 9.562 1 89.31 39 LEU B N 1
ATOM 2978 C CA . LEU B 1 39 ? 19.641 -18.297 9 1 89.31 39 LEU B CA 1
ATOM 2979 C C . LEU B 1 39 ? 21.031 -17.766 8.695 1 89.31 39 LEU B C 1
ATOM 2981 O O . LEU B 1 39 ? 21.281 -17.219 7.609 1 89.31 39 LEU B O 1
ATOM 2985 N N . PHE B 1 40 ? 21.953 -17.984 9.594 1 90.31 40 PHE B N 1
ATOM 2986 C CA . PHE B 1 40 ? 23.312 -17.5 9.43 1 90.31 40 PHE B CA 1
ATOM 2987 C C . PHE B 1 40 ? 24.062 -18.297 8.367 1 90.31 40 PHE B C 1
ATOM 2989 O O . PHE B 1 40 ? 24.766 -17.734 7.531 1 90.31 40 PHE B O 1
ATOM 2996 N N . ASN B 1 41 ? 23.938 -19.609 8.344 1 89.44 41 ASN B N 1
ATOM 2997 C CA . ASN B 1 41 ? 24.625 -20.484 7.406 1 89.44 41 ASN B CA 1
ATOM 2998 C C . ASN B 1 41 ? 24.219 -20.203 5.965 1 89.44 41 ASN B C 1
ATOM 3000 O O . ASN B 1 41 ? 25.062 -20.156 5.07 1 89.44 41 ASN B O 1
ATOM 3004 N N . TYR B 1 42 ? 22.984 -19.922 5.797 1 87.56 42 TYR B N 1
ATOM 3005 C CA . TYR B 1 42 ? 22.469 -19.766 4.441 1 87.56 42 TYR B CA 1
ATOM 3006 C C . TYR B 1 42 ? 22.453 -18.297 4.031 1 87.56 42 TYR B C 1
ATOM 3008 O O . TYR B 1 42 ? 22.25 -17.969 2.857 1 87.56 42 TYR B O 1
ATOM 3016 N N . GLY B 1 43 ? 22.719 -17.484 4.965 1 89.25 43 GLY B N 1
ATOM 3017 C CA . GLY B 1 43 ? 22.75 -16.078 4.641 1 89.25 43 GLY B CA 1
ATOM 3018 C C . GLY B 1 43 ? 24.141 -15.523 4.469 1 89.25 43 GLY B C 1
ATOM 3019 O O . GLY B 1 43 ? 24.359 -14.586 3.691 1 89.25 43 GLY B O 1
ATOM 3020 N N . LEU B 1 44 ? 25.125 -16.094 5.234 1 90.19 44 LEU B N 1
ATOM 3021 C CA . LEU B 1 44 ? 26.422 -15.422 5.23 1 90.19 44 LEU B CA 1
ATOM 3022 C C . LEU B 1 44 ? 27.562 -16.453 5.207 1 90.19 44 LEU B C 1
ATOM 3024 O O . LEU B 1 44 ? 28.688 -16.125 4.824 1 90.19 44 LEU B O 1
ATOM 3028 N N . ALA B 1 45 ? 27.375 -17.641 5.496 1 85.56 45 ALA B N 1
ATOM 3029 C CA . ALA B 1 45 ? 28.453 -18.562 5.859 1 85.56 45 ALA B CA 1
ATOM 3030 C C . ALA B 1 45 ? 29.219 -19.016 4.625 1 85.56 45 ALA B C 1
ATOM 3032 O O . ALA B 1 45 ? 30.391 -19.391 4.723 1 85.56 45 ALA B O 1
ATOM 3033 N N . SER B 1 46 ? 28.656 -19.156 3.477 1 88.25 46 SER B N 1
ATOM 3034 C CA . SER B 1 46 ? 29.328 -19.594 2.254 1 88.25 46 SER B CA 1
ATOM 3035 C C . SER B 1 46 ? 29.312 -18.484 1.196 1 88.25 46 SER B C 1
ATOM 3037 O O . SER B 1 46 ? 28.594 -17.5 1.332 1 88.25 46 SER B O 1
ATOM 3039 N N . TRP B 1 47 ? 30.219 -18.672 0.28 1 89.62 47 TRP B N 1
ATOM 3040 C CA . TRP B 1 47 ? 30.25 -17.719 -0.821 1 89.62 47 TRP B CA 1
ATOM 3041 C C . TRP B 1 47 ? 28.922 -17.719 -1.567 1 89.62 47 TRP B C 1
ATOM 3043 O O . TRP B 1 47 ? 28.453 -16.656 -2.014 1 89.62 47 TRP B O 1
ATOM 3053 N N . PHE B 1 48 ? 28.422 -18.891 -1.653 1 87.94 48 PHE B N 1
ATOM 3054 C CA . PHE B 1 48 ? 27.125 -19 -2.297 1 87.94 48 PHE B CA 1
ATOM 3055 C C . PHE B 1 48 ? 26.062 -18.25 -1.504 1 87.94 48 PHE B C 1
ATOM 3057 O O . PHE B 1 48 ? 25.234 -17.531 -2.08 1 87.94 48 PHE B O 1
ATOM 3064 N N . SER B 1 49 ? 26.141 -18.422 -0.236 1 90.31 49 SER B N 1
ATOM 3065 C CA . SER B 1 49 ? 25.188 -17.75 0.635 1 90.31 49 SER B CA 1
ATOM 3066 C C . SER B 1 49 ? 25.375 -16.234 0.587 1 90.31 49 SER B C 1
ATOM 3068 O O . SER B 1 49 ? 24.391 -15.484 0.525 1 90.31 49 SER B O 1
ATOM 3070 N N . LEU B 1 50 ? 26.562 -15.828 0.57 1 92.56 50 LEU B N 1
ATOM 3071 C CA . LEU B 1 50 ? 26.859 -14.406 0.523 1 92.56 50 LEU B CA 1
ATOM 3072 C C . LEU B 1 50 ? 26.422 -13.805 -0.808 1 92.56 50 LEU B C 1
ATOM 3074 O O . LEU B 1 50 ? 25.875 -12.695 -0.845 1 92.56 50 LEU B O 1
ATOM 3078 N N . SER B 1 51 ? 26.766 -14.5 -1.88 1 92.62 51 SER B N 1
ATOM 3079 C CA . SER B 1 51 ? 26.375 -14.008 -3.195 1 92.62 51 SER B CA 1
ATOM 3080 C C . SER B 1 51 ? 24.859 -13.906 -3.309 1 92.62 51 SER B C 1
ATOM 3082 O O . SER B 1 51 ? 24.328 -12.953 -3.896 1 92.62 51 SER B O 1
ATOM 3084 N N . SER B 1 52 ? 24.188 -14.836 -2.729 1 91 52 SER B N 1
ATOM 3085 C CA . SER B 1 52 ? 22.719 -14.797 -2.719 1 91 52 SER B CA 1
ATOM 3086 C C . SER B 1 52 ? 22.203 -13.609 -1.916 1 91 52 SER B C 1
ATOM 3088 O O . SER B 1 52 ? 21.25 -12.953 -2.32 1 91 52 SER B O 1
ATOM 3090 N N . THR B 1 53 ? 22.797 -13.359 -0.821 1 94.19 53 THR B N 1
ATOM 3091 C CA . THR B 1 53 ? 22.453 -12.219 0.021 1 94.19 53 THR B CA 1
ATOM 3092 C C . THR B 1 53 ? 22.594 -10.914 -0.75 1 94.19 53 THR B C 1
ATOM 3094 O O . THR B 1 53 ? 21.688 -10.078 -0.734 1 94.19 53 THR B O 1
ATOM 3097 N N . LEU B 1 54 ? 23.688 -10.797 -1.427 1 95 54 LEU B N 1
ATOM 3098 C CA . LEU B 1 54 ? 23.969 -9.57 -2.154 1 95 54 LEU B CA 1
ATOM 3099 C C . LEU B 1 54 ? 23.031 -9.414 -3.342 1 95 54 LEU B C 1
ATOM 3101 O O . LEU B 1 54 ? 22.562 -8.305 -3.637 1 95 54 LEU B O 1
ATOM 3105 N N . ASN B 1 55 ? 22.734 -10.484 -3.996 1 92.94 55 ASN B N 1
ATOM 3106 C CA . ASN B 1 55 ? 21.781 -10.453 -5.109 1 92.94 55 ASN B CA 1
ATOM 3107 C C . ASN B 1 55 ? 20.391 -10.07 -4.648 1 92.94 55 ASN B C 1
ATOM 3109 O O . ASN B 1 55 ? 19.703 -9.273 -5.305 1 92.94 55 ASN B O 1
ATOM 3113 N N . ASN B 1 56 ? 20.016 -10.539 -3.484 1 91.12 56 ASN B N 1
ATOM 3114 C CA . ASN B 1 56 ? 18.703 -10.227 -2.934 1 91.12 56 ASN B CA 1
ATOM 3115 C C . ASN B 1 56 ? 18.609 -8.781 -2.463 1 91.12 56 ASN B C 1
ATOM 3117 O O . ASN B 1 56 ? 17.531 -8.188 -2.461 1 91.12 56 ASN B O 1
ATOM 3121 N N . ALA B 1 57 ? 19.703 -8.234 -2.146 1 95.38 57 ALA B N 1
ATOM 3122 C CA . ALA B 1 57 ? 19.766 -6.879 -1.604 1 95.38 57 ALA B CA 1
ATOM 3123 C C . ALA B 1 57 ? 19.641 -5.84 -2.715 1 95.38 57 ALA B C 1
ATOM 3125 O O . ALA B 1 57 ? 19.312 -4.68 -2.453 1 95.38 57 ALA B O 1
ATOM 3126 N N . THR B 1 58 ? 19.859 -6.23 -3.889 1 95.69 58 THR B N 1
ATOM 3127 C CA . THR B 1 58 ? 20.031 -5.309 -5.004 1 95.69 58 THR B CA 1
ATOM 3128 C C . THR B 1 58 ? 18.781 -4.453 -5.191 1 95.69 58 THR B C 1
ATOM 3130 O O . THR B 1 58 ? 18.859 -3.225 -5.109 1 95.69 58 THR B O 1
ATOM 3133 N N . PRO B 1 59 ? 17.641 -5.082 -5.43 1 95.06 59 PRO B N 1
ATOM 3134 C CA . PRO B 1 59 ? 16.453 -4.246 -5.609 1 95.06 59 PRO B CA 1
ATOM 3135 C C . PRO B 1 59 ? 16.078 -3.463 -4.352 1 95.06 59 PRO B C 1
ATOM 3137 O O . PRO B 1 59 ? 15.539 -2.357 -4.445 1 95.06 59 PRO B O 1
ATOM 3140 N N . LEU B 1 60 ? 16.422 -3.98 -3.211 1 95.75 60 LEU B N 1
ATOM 3141 C CA . LEU B 1 60 ? 16.125 -3.332 -1.939 1 95.75 60 LEU B CA 1
ATOM 3142 C C . LEU B 1 60 ? 16.969 -2.08 -1.752 1 95.75 60 LEU B C 1
ATOM 3144 O O . LEU B 1 60 ? 16.5 -1.085 -1.194 1 95.75 60 LEU B O 1
ATOM 3148 N N . ILE B 1 61 ? 18.156 -2.174 -2.219 1 97.81 61 ILE B N 1
ATOM 3149 C CA . ILE B 1 61 ? 19.062 -1.023 -2.121 1 97.81 61 ILE B CA 1
ATOM 3150 C C . ILE B 1 61 ? 18.484 0.144 -2.92 1 97.81 61 ILE B C 1
ATOM 3152 O O . ILE B 1 61 ? 18.375 1.262 -2.41 1 97.81 61 ILE B O 1
ATOM 3156 N N . LEU B 1 62 ? 18.078 -0.134 -4.105 1 98.25 62 LEU B N 1
ATOM 3157 C CA . LEU B 1 62 ? 17.594 0.92 -4.992 1 98.25 62 LEU B CA 1
ATOM 3158 C C . LEU B 1 62 ? 16.266 1.474 -4.508 1 98.25 62 LEU B C 1
ATOM 3160 O O . LEU B 1 62 ? 16.078 2.691 -4.426 1 98.25 62 LEU B O 1
ATOM 3164 N N . THR B 1 63 ? 15.312 0.597 -4.176 1 97 63 THR B N 1
ATOM 3165 C CA . THR B 1 63 ? 14.008 1.062 -3.734 1 97 63 THR B CA 1
ATOM 3166 C C . THR B 1 63 ? 14.102 1.73 -2.365 1 97 63 THR B C 1
ATOM 3168 O O . THR B 1 63 ? 13.406 2.713 -2.1 1 97 63 THR B O 1
ATOM 3171 N N . GLY B 1 64 ? 14.961 1.166 -1.514 1 96.38 64 GLY B N 1
ATOM 3172 C CA . GLY B 1 64 ? 15.18 1.784 -0.215 1 96.38 64 GLY B CA 1
ATOM 3173 C C . GLY B 1 64 ? 15.781 3.174 -0.31 1 96.38 64 GLY B C 1
ATOM 3174 O O . GLY B 1 64 ? 15.312 4.105 0.346 1 96.38 64 GLY B O 1
ATOM 3175 N N . MET B 1 65 ? 16.797 3.27 -1.114 1 97.06 65 MET B N 1
ATOM 3176 C CA . MET B 1 65 ? 17.438 4.57 -1.312 1 97.06 65 MET B CA 1
ATOM 3177 C C . MET B 1 65 ? 16.453 5.566 -1.922 1 97.06 65 MET B C 1
ATOM 3179 O O . MET B 1 65 ? 16.453 6.742 -1.55 1 97.06 65 MET B O 1
ATOM 3183 N N . ALA B 1 66 ? 15.641 5.082 -2.857 1 97.81 66 ALA B N 1
ATOM 3184 C CA . ALA B 1 66 ? 14.617 5.934 -3.467 1 97.81 66 ALA B CA 1
ATOM 3185 C C . ALA B 1 66 ? 13.68 6.504 -2.41 1 97.81 66 ALA B C 1
ATOM 3187 O O . ALA B 1 66 ? 13.453 7.715 -2.361 1 97.81 66 ALA B O 1
ATOM 3188 N N . ALA B 1 67 ? 13.188 5.699 -1.577 1 95.56 67 ALA B N 1
ATOM 3189 C CA . ALA B 1 67 ? 12.289 6.137 -0.518 1 95.56 67 ALA B CA 1
ATOM 3190 C C . ALA B 1 67 ? 13 7.059 0.467 1 95.56 67 ALA B C 1
ATOM 3192 O O . ALA B 1 67 ? 12.43 8.055 0.925 1 95.56 67 ALA B O 1
ATOM 3193 N N . ALA B 1 68 ? 14.234 6.742 0.786 1 95.81 68 ALA B N 1
ATOM 3194 C CA . ALA B 1 68 ? 15.016 7.535 1.737 1 95.81 68 ALA B CA 1
ATOM 3195 C C . ALA B 1 68 ? 15.211 8.961 1.233 1 95.81 68 ALA B C 1
ATOM 3197 O O . ALA B 1 68 ? 15.039 9.922 1.987 1 95.81 68 ALA B O 1
ATOM 3198 N N . ILE B 1 69 ? 15.555 9.07 -0.002 1 97.69 69 ILE B N 1
ATOM 3199 C CA . ILE B 1 69 ? 15.789 10.383 -0.589 1 97.69 69 ILE B CA 1
ATOM 3200 C C . ILE B 1 69 ? 14.492 11.18 -0.627 1 97.69 69 ILE B C 1
ATOM 3202 O O . ILE B 1 69 ? 14.469 12.375 -0.319 1 97.69 69 ILE B O 1
ATOM 3206 N N . ALA B 1 70 ? 13.391 10.523 -0.961 1 96.81 70 ALA B N 1
ATOM 3207 C CA . ALA B 1 70 ? 12.102 11.195 -0.988 1 96.81 70 ALA B CA 1
ATOM 3208 C C . ALA B 1 70 ? 11.711 11.703 0.399 1 96.81 70 ALA B C 1
ATOM 3210 O O . ALA B 1 70 ? 11.422 12.883 0.576 1 96.81 70 ALA B O 1
ATOM 3211 N N . PHE B 1 71 ? 11.828 10.891 1.341 1 93.12 71 PHE B N 1
ATOM 3212 C CA . PHE B 1 71 ? 11.391 11.234 2.689 1 93.12 71 PHE B CA 1
ATOM 3213 C C . PHE B 1 71 ? 12.312 12.289 3.297 1 93.12 71 PHE B C 1
ATOM 3215 O O . PHE B 1 71 ? 11.852 13.188 4.004 1 93.12 71 PHE B O 1
ATOM 3222 N N . SER B 1 72 ? 13.57 12.172 3.051 1 94.5 72 SER B N 1
ATOM 3223 C CA . SER B 1 72 ? 14.508 13.148 3.586 1 94.5 72 SER B CA 1
ATOM 3224 C C . SER B 1 72 ? 14.273 14.531 2.986 1 94.5 72 SER B C 1
ATOM 3226 O O . SER B 1 72 ? 14.703 15.539 3.547 1 94.5 72 SER B O 1
ATOM 3228 N N . SER B 1 73 ? 13.641 14.562 1.854 1 96 73 SER B N 1
ATOM 3229 C CA . SER B 1 73 ? 13.328 15.828 1.187 1 96 73 SER B CA 1
ATOM 3230 C C . SER B 1 73 ? 11.93 16.312 1.551 1 96 73 SER B C 1
ATOM 3232 O O . SER B 1 73 ? 11.414 17.234 0.931 1 96 73 SER B O 1
ATOM 3234 N N . ASN B 1 74 ? 11.266 15.648 2.461 1 92.75 74 ASN B N 1
ATOM 3235 C CA . ASN B 1 74 ? 9.906 15.961 2.881 1 92.75 74 ASN B CA 1
ATOM 3236 C C . ASN B 1 74 ? 8.906 15.711 1.757 1 92.75 74 ASN B C 1
ATOM 3238 O O . ASN B 1 74 ? 7.961 16.484 1.578 1 92.75 74 ASN B O 1
ATOM 3242 N N . VAL B 1 75 ? 9.227 14.766 0.959 1 93.25 75 VAL B N 1
ATOM 3243 C CA . VAL B 1 75 ? 8.344 14.305 -0.109 1 93.25 75 VAL B CA 1
ATOM 3244 C C . VAL B 1 75 ? 7.895 12.867 0.176 1 93.25 75 VAL B C 1
ATOM 3246 O O . VAL B 1 75 ? 8.719 12.008 0.49 1 93.25 75 VAL B O 1
ATOM 3249 N N . VAL B 1 76 ? 6.605 12.641 0.159 1 90.19 76 VAL B N 1
ATOM 3250 C CA . VAL B 1 76 ? 6.09 11.312 0.443 1 90.19 76 VAL B CA 1
ATOM 3251 C C . VAL B 1 76 ? 5.828 10.562 -0.865 1 90.19 76 VAL B C 1
ATOM 3253 O O . VAL B 1 76 ? 4.719 10.617 -1.403 1 90.19 76 VAL B O 1
ATOM 3256 N N . ASN B 1 77 ? 6.828 9.875 -1.315 1 93.44 77 ASN B N 1
ATOM 3257 C CA . ASN B 1 77 ? 6.668 9.031 -2.492 1 93.44 77 ASN B CA 1
ATOM 3258 C C . ASN B 1 77 ? 6.328 7.594 -2.105 1 93.44 77 ASN B C 1
ATOM 3260 O O . ASN B 1 77 ? 7.223 6.781 -1.867 1 93.44 77 ASN B O 1
ATOM 3264 N N . LEU B 1 78 ? 5.086 7.273 -2.148 1 89.75 78 LEU B N 1
ATOM 3265 C CA . LEU B 1 78 ? 4.652 5.906 -1.893 1 89.75 78 LEU B CA 1
ATOM 3266 C C . LEU B 1 78 ? 4.387 5.164 -3.199 1 89.75 78 LEU B C 1
ATOM 3268 O O . LEU B 1 78 ? 3.725 4.125 -3.205 1 89.75 78 LEU B O 1
ATOM 3272 N N . GLY B 1 79 ? 4.879 5.715 -4.281 1 92.81 79 GLY B N 1
ATOM 3273 C CA . GLY B 1 79 ? 4.602 5.16 -5.594 1 92.81 79 GLY B CA 1
ATOM 3274 C C . GLY B 1 79 ? 5.699 4.242 -6.102 1 92.81 79 GLY B C 1
ATOM 3275 O O . GLY B 1 79 ? 5.699 3.852 -7.27 1 92.81 79 GLY B O 1
ATOM 3276 N N . GLU B 1 80 ? 6.605 3.898 -5.254 1 94.44 80 GLU B N 1
ATOM 3277 C CA . GLU B 1 80 ? 7.77 3.119 -5.668 1 94.44 80 GLU B CA 1
ATOM 3278 C C . GLU B 1 80 ? 7.355 1.767 -6.242 1 94.44 80 GLU B C 1
ATOM 3280 O O . GLU B 1 80 ? 7.922 1.306 -7.234 1 94.44 80 GLU B O 1
ATOM 3285 N N . PRO B 1 81 ? 6.324 1.141 -5.637 1 93.19 81 PRO B N 1
ATOM 3286 C CA . PRO B 1 81 ? 5.902 -0.124 -6.242 1 93.19 81 PRO B CA 1
ATOM 3287 C C . PRO B 1 81 ? 5.469 0.034 -7.699 1 93.19 81 PRO B C 1
ATOM 3289 O O . PRO B 1 81 ? 5.883 -0.75 -8.555 1 93.19 81 PRO B O 1
ATOM 3292 N N . GLY B 1 82 ? 4.645 1.037 -7.953 1 93.94 82 GLY B N 1
ATOM 3293 C CA . GLY B 1 82 ? 4.207 1.288 -9.312 1 93.94 82 GLY B CA 1
ATOM 3294 C C . GLY B 1 82 ? 5.336 1.695 -10.242 1 93.94 82 GLY B C 1
ATOM 3295 O O . GLY B 1 82 ? 5.391 1.259 -11.391 1 93.94 82 GLY B O 1
ATOM 3296 N N . GLN B 1 83 ? 6.207 2.48 -9.758 1 97.38 83 GLN B N 1
ATOM 3297 C CA . GLN B 1 83 ? 7.344 2.955 -10.539 1 97.38 83 GLN B CA 1
ATOM 3298 C C . GLN B 1 83 ? 8.289 1.809 -10.883 1 97.38 83 GLN B C 1
ATOM 3300 O O . GLN B 1 83 ? 8.836 1.755 -11.984 1 97.38 83 GLN B O 1
ATOM 3305 N N . LEU B 1 84 ? 8.461 0.922 -9.984 1 97.5 84 LEU B N 1
ATOM 3306 C CA . LEU B 1 84 ? 9.281 -0.266 -10.203 1 97.5 84 LEU B CA 1
ATOM 3307 C C . LEU B 1 84 ? 8.664 -1.158 -11.273 1 97.5 84 LEU B C 1
ATOM 3309 O O . LEU B 1 84 ? 9.359 -1.601 -12.195 1 97.5 84 LEU B O 1
ATOM 3313 N N . ILE B 1 85 ? 7.391 -1.351 -11.234 1 95.81 85 ILE B N 1
ATOM 3314 C CA . ILE B 1 85 ? 6.723 -2.293 -12.125 1 95.81 85 ILE B CA 1
ATOM 3315 C C . ILE B 1 85 ? 6.684 -1.722 -13.539 1 95.81 85 ILE B C 1
ATOM 3317 O O . ILE B 1 85 ? 6.82 -2.461 -14.516 1 95.81 85 ILE B O 1
ATOM 3321 N N . VAL B 1 86 ? 6.43 -0.451 -13.633 1 96.25 86 VAL B N 1
ATOM 3322 C CA . VAL B 1 86 ? 6.441 0.165 -14.953 1 96.25 86 VAL B CA 1
ATOM 3323 C C . VAL B 1 86 ? 7.84 0.069 -15.555 1 96.25 86 VAL B C 1
ATOM 3325 O O . VAL B 1 86 ? 7.992 -0.152 -16.766 1 96.25 86 VAL B O 1
ATOM 3328 N N . GLY B 1 87 ? 8.836 0.271 -14.734 1 97.5 87 GLY B N 1
ATOM 3329 C CA . GLY B 1 87 ? 10.203 0.074 -15.195 1 97.5 87 GLY B CA 1
ATOM 3330 C C . GLY B 1 87 ? 10.484 -1.354 -15.617 1 97.5 87 GLY B C 1
ATOM 3331 O O . GLY B 1 87 ? 11.148 -1.583 -16.641 1 97.5 87 GLY B O 1
ATOM 3332 N N . ALA B 1 88 ? 10.016 -2.283 -14.867 1 97.25 88 ALA B N 1
ATOM 3333 C CA . ALA B 1 88 ? 10.203 -3.697 -15.18 1 97.25 88 ALA B CA 1
ATOM 3334 C C . ALA B 1 88 ? 9.562 -4.055 -16.516 1 97.25 88 ALA B C 1
ATOM 3336 O O . ALA B 1 88 ? 10.172 -4.742 -17.344 1 97.25 88 ALA B O 1
ATOM 3337 N N . LEU B 1 89 ? 8.359 -3.584 -16.703 1 96.62 89 LEU B N 1
ATOM 3338 C CA . LEU B 1 89 ? 7.688 -3.869 -17.969 1 96.62 89 LEU B CA 1
ATOM 3339 C C . LEU B 1 89 ? 8.438 -3.238 -19.141 1 96.62 89 LEU B C 1
ATOM 3341 O O . LEU B 1 89 ? 8.578 -3.859 -20.203 1 96.62 89 LEU B O 1
ATOM 3345 N N . THR B 1 90 ? 8.805 -2.021 -18.938 1 97.5 90 THR B N 1
ATOM 3346 C CA . THR B 1 90 ? 9.562 -1.335 -19.984 1 97.5 90 THR B CA 1
ATOM 3347 C C . THR B 1 90 ? 10.82 -2.123 -20.344 1 97.5 90 THR B C 1
ATOM 3349 O O . THR B 1 90 ? 11.133 -2.285 -21.531 1 97.5 90 THR B O 1
ATOM 3352 N N . ALA B 1 91 ? 11.508 -2.604 -19.359 1 97.81 91 ALA B N 1
ATOM 3353 C CA . ALA B 1 91 ? 12.719 -3.389 -19.594 1 97.81 91 ALA B CA 1
ATOM 3354 C C . ALA B 1 91 ? 12.398 -4.672 -20.359 1 97.81 91 ALA B C 1
ATOM 3356 O O . ALA B 1 91 ? 13.141 -5.059 -21.266 1 97.81 91 ALA B O 1
ATOM 3357 N N . ALA B 1 92 ? 11.352 -5.32 -19.984 1 96.88 92 ALA B N 1
ATOM 3358 C CA . ALA B 1 92 ? 10.953 -6.562 -20.641 1 96.88 92 ALA B CA 1
ATOM 3359 C C . ALA B 1 92 ? 10.617 -6.316 -22.109 1 96.88 92 ALA B C 1
ATOM 3361 O O . ALA B 1 92 ? 11 -7.102 -22.984 1 96.88 92 ALA B O 1
ATOM 3362 N N . LEU B 1 93 ? 9.922 -5.223 -22.391 1 96.31 93 LEU B N 1
ATOM 3363 C CA . LEU B 1 93 ? 9.508 -4.91 -23.75 1 96.31 93 LEU B CA 1
ATOM 3364 C C . LEU B 1 93 ? 10.711 -4.5 -24.594 1 96.31 93 LEU B C 1
ATOM 3366 O O . LEU B 1 93 ? 10.867 -4.973 -25.719 1 96.31 93 LEU B O 1
ATOM 3370 N N . LEU B 1 94 ? 11.477 -3.643 -24.047 1 96.44 94 LEU B N 1
ATOM 3371 C CA . LEU B 1 94 ? 12.648 -3.199 -24.797 1 96.44 94 LEU B CA 1
ATOM 3372 C C . LEU B 1 94 ? 13.625 -4.352 -25.016 1 96.44 94 LEU B C 1
ATOM 3374 O O . LEU B 1 94 ? 14.273 -4.43 -26.062 1 96.44 94 LEU B O 1
ATOM 3378 N N . GLY B 1 95 ? 13.773 -5.199 -24.031 1 95.44 95 GLY B N 1
ATOM 3379 C CA . GLY B 1 95 ? 14.672 -6.332 -24.125 1 95.44 95 GLY B CA 1
ATOM 3380 C C . GLY B 1 95 ? 14.289 -7.305 -25.219 1 95.44 95 GLY B C 1
ATOM 3381 O O . GLY B 1 95 ? 15.133 -8.031 -25.75 1 95.44 95 GLY B O 1
ATOM 3382 N N . TYR B 1 96 ? 13.055 -7.328 -25.5 1 93.94 96 TYR B N 1
ATOM 3383 C CA . TYR B 1 96 ? 12.578 -8.227 -26.547 1 93.94 96 TYR B CA 1
ATOM 3384 C C . TYR B 1 96 ? 12.57 -7.539 -27.906 1 93.94 96 TYR B C 1
ATOM 3386 O O . TYR B 1 96 ? 12.984 -8.125 -28.906 1 93.94 96 TYR B O 1
ATOM 3394 N N . TYR B 1 97 ? 12.148 -6.277 -28.031 1 93 97 TYR B N 1
ATOM 3395 C CA . TYR B 1 97 ? 11.883 -5.629 -29.312 1 93 97 TYR B CA 1
ATOM 3396 C C . TYR B 1 97 ? 13.094 -4.832 -29.781 1 93 97 TYR B C 1
ATOM 3398 O O . TYR B 1 97 ? 13.242 -4.559 -30.969 1 93 97 TYR B O 1
ATOM 3406 N N . LEU B 1 98 ? 13.891 -4.383 -28.844 1 90.94 98 LEU B N 1
ATOM 3407 C CA . LEU B 1 98 ? 15.016 -3.523 -29.219 1 90.94 98 LEU B CA 1
ATOM 3408 C C . LEU B 1 98 ? 16.062 -4.305 -30.016 1 90.94 98 LEU B C 1
ATOM 3410 O O . LEU B 1 98 ? 16.547 -5.344 -29.562 1 90.94 98 LEU B O 1
ATOM 3414 N N . PRO B 1 99 ? 16.422 -3.807 -31.172 1 89.31 99 PRO B N 1
ATOM 3415 C CA . PRO B 1 99 ? 17.375 -4.52 -32.031 1 89.31 99 PRO B CA 1
ATOM 3416 C C . PRO B 1 99 ? 18.828 -4.137 -31.766 1 89.31 99 PRO B C 1
ATOM 3418 O O . PRO B 1 99 ? 19.672 -4.301 -32.625 1 89.31 99 PRO B O 1
ATOM 3421 N N . ILE B 1 100 ? 19.172 -3.617 -30.641 1 88.81 100 ILE B N 1
ATOM 3422 C CA . ILE B 1 100 ? 20.547 -3.227 -30.312 1 88.81 100 ILE B CA 1
ATOM 3423 C C . ILE B 1 100 ? 21.203 -4.305 -29.453 1 88.81 100 ILE B C 1
ATOM 3425 O O . ILE B 1 100 ? 20.609 -4.75 -28.453 1 88.81 100 ILE B O 1
ATOM 3429 N N . PRO B 1 101 ? 22.234 -4.891 -30.016 1 79.12 101 PRO B N 1
ATOM 3430 C CA . PRO B 1 101 ? 22.828 -6 -29.266 1 79.12 101 PRO B CA 1
ATOM 3431 C C . PRO B 1 101 ? 23.828 -5.523 -28.203 1 79.12 101 PRO B C 1
ATOM 3433 O O . PRO B 1 101 ? 24.312 -4.387 -28.266 1 79.12 101 PRO B O 1
ATOM 3436 N N . GLY B 1 102 ? 24.047 -6.402 -27.125 1 83 102 GLY B N 1
ATOM 3437 C CA . GLY B 1 102 ? 25.219 -6.344 -26.25 1 83 102 GLY B CA 1
ATOM 3438 C C . GLY B 1 102 ? 25.062 -5.379 -25.094 1 83 102 GLY B C 1
ATOM 3439 O O . GLY B 1 102 ? 23.969 -5.266 -24.531 1 83 102 GLY B O 1
ATOM 3440 N N . ILE B 1 103 ? 26.172 -4.684 -24.766 1 89.69 103 ILE B N 1
ATOM 3441 C CA . ILE B 1 103 ? 26.359 -3.832 -23.594 1 89.69 103 ILE B CA 1
ATOM 3442 C C . ILE B 1 103 ? 25.641 -2.504 -23.797 1 89.69 103 ILE B C 1
ATOM 3444 O O . ILE B 1 103 ? 25.047 -1.952 -22.859 1 89.69 103 ILE B O 1
ATOM 3448 N N . LEU B 1 104 ? 25.562 -2.098 -25.094 1 93.06 104 LEU B N 1
ATOM 3449 C CA . LEU B 1 104 ? 24.859 -0.848 -25.375 1 93.06 104 LEU B CA 1
ATOM 3450 C C . LEU B 1 104 ? 23.359 -0.998 -25.156 1 93.06 104 LEU B C 1
ATOM 3452 O O . LEU B 1 104 ? 22.703 -0.075 -24.672 1 93.06 104 LEU B O 1
ATOM 3456 N N . GLY B 1 105 ? 22.922 -2.172 -25.609 1 95.12 105 GLY B N 1
ATOM 3457 C CA . GLY B 1 105 ? 21.5 -2.447 -25.391 1 95.12 105 GLY B CA 1
ATOM 3458 C C . GLY B 1 105 ? 21.125 -2.48 -23.922 1 95.12 105 GLY B C 1
ATOM 3459 O O . GLY B 1 105 ? 20.094 -1.952 -23.531 1 95.12 105 GLY B O 1
ATOM 3460 N N . ILE B 1 106 ? 22.047 -3.055 -23.156 1 96.19 106 ILE B N 1
ATOM 3461 C CA . ILE B 1 106 ? 21.812 -3.141 -21.719 1 96.19 106 ILE B CA 1
ATOM 3462 C C . ILE B 1 106 ? 21.75 -1.736 -21.125 1 96.19 106 ILE B C 1
ATOM 3464 O O . ILE B 1 106 ? 20.828 -1.426 -20.359 1 96.19 106 ILE B O 1
ATOM 3468 N N . PHE B 1 107 ? 22.625 -0.901 -21.5 1 96.25 107 PHE B N 1
ATOM 3469 C CA . PHE B 1 107 ? 22.688 0.467 -21 1 96.25 107 PHE B CA 1
ATOM 3470 C C . PHE B 1 107 ? 21.422 1.232 -21.391 1 96.25 107 PHE B C 1
ATOM 3472 O O . PHE B 1 107 ? 20.844 1.941 -20.562 1 96.25 107 PHE B O 1
ATOM 3479 N N . VAL B 1 108 ? 21 1.079 -22.609 1 97 108 VAL B N 1
ATOM 3480 C CA . VAL B 1 108 ? 19.812 1.783 -23.109 1 97 108 VAL B CA 1
ATOM 3481 C C . VAL B 1 108 ? 18.578 1.318 -22.344 1 97 108 VAL B C 1
ATOM 3483 O O . VAL B 1 108 ? 17.75 2.137 -21.938 1 97 108 VAL B O 1
ATOM 3486 N N . ILE B 1 109 ? 18.453 0 -22.125 1 97.94 109 ILE B N 1
ATOM 3487 C CA . ILE B 1 109 ? 17.312 -0.566 -21.438 1 97.94 109 ILE B CA 1
ATOM 3488 C C . ILE B 1 109 ? 17.266 -0.044 -20 1 97.94 109 ILE B C 1
ATOM 3490 O O . ILE B 1 109 ? 16.203 0.373 -19.516 1 97.94 109 ILE B O 1
ATOM 3494 N N . LEU B 1 110 ? 18.438 -0.013 -19.344 1 98.06 110 LEU B N 1
ATOM 3495 C CA . LEU B 1 110 ? 18.516 0.448 -17.969 1 98.06 110 LEU B CA 1
ATOM 3496 C C . LEU B 1 110 ? 18.125 1.92 -17.859 1 98.06 110 LEU B C 1
ATOM 3498 O O . LEU B 1 110 ? 17.328 2.297 -17.016 1 98.06 110 LEU B O 1
ATOM 3502 N N . VAL B 1 111 ? 18.609 2.736 -18.734 1 98.19 111 VAL B N 1
ATOM 3503 C CA . VAL B 1 111 ? 18.391 4.18 -18.672 1 98.19 111 VAL B CA 1
ATOM 3504 C C . VAL B 1 111 ? 16.938 4.5 -19.016 1 98.19 111 VAL B C 1
ATOM 3506 O O . VAL B 1 111 ? 16.281 5.289 -18.328 1 98.19 111 VAL B O 1
ATOM 3509 N N . ILE B 1 112 ? 16.391 3.85 -20.047 1 98.44 112 ILE B N 1
ATOM 3510 C CA . ILE B 1 112 ? 15.023 4.137 -20.469 1 98.44 112 ILE B CA 1
ATOM 3511 C C . IL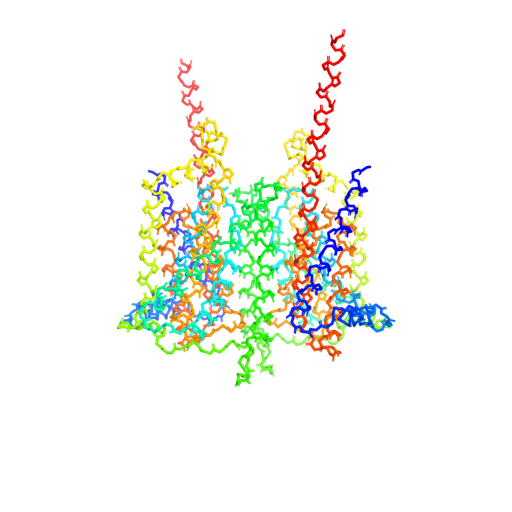E B 1 112 ? 14.039 3.65 -19.406 1 98.44 112 ILE B C 1
ATOM 3513 O O . ILE B 1 112 ? 13.055 4.328 -19.109 1 98.44 112 ILE B O 1
ATOM 3517 N N . SER B 1 113 ? 14.305 2.463 -18.844 1 98.5 113 SER B N 1
ATOM 3518 C CA . SER B 1 113 ? 13.445 1.961 -17.781 1 98.5 113 SER B CA 1
ATOM 3519 C C . SER B 1 113 ? 13.453 2.898 -16.578 1 98.5 113 SER B C 1
ATOM 3521 O O . SER B 1 113 ? 12.406 3.146 -15.961 1 98.5 113 SER B O 1
ATOM 3523 N N . GLY B 1 114 ? 14.664 3.352 -16.25 1 98.62 114 GLY B N 1
ATOM 3524 C CA . GLY B 1 114 ? 14.758 4.34 -15.18 1 98.62 114 GLY B CA 1
ATOM 3525 C C . GLY B 1 114 ? 14 5.617 -15.484 1 98.62 114 GLY B C 1
ATOM 3526 O O . GLY B 1 114 ? 13.273 6.133 -14.633 1 98.62 114 GLY B O 1
ATOM 3527 N N . ILE B 1 115 ? 14.078 6.121 -16.672 1 98.75 115 ILE B N 1
ATOM 3528 C CA . ILE B 1 115 ? 13.422 7.355 -17.094 1 98.75 115 ILE B CA 1
ATOM 3529 C C . ILE B 1 115 ? 11.906 7.18 -17.047 1 98.75 115 ILE B C 1
ATOM 3531 O O . ILE B 1 115 ? 11.188 8.07 -16.578 1 98.75 115 ILE B O 1
ATOM 3535 N N . VAL B 1 116 ? 11.461 6.039 -17.5 1 98.44 116 VAL B N 1
ATOM 3536 C CA . VAL B 1 116 ? 10.023 5.781 -17.484 1 98.44 116 VAL B CA 1
ATOM 3537 C C . VAL B 1 116 ? 9.523 5.758 -16.047 1 98.44 116 VAL B C 1
ATOM 3539 O O . VAL B 1 116 ? 8.469 6.328 -15.734 1 98.44 116 VAL B O 1
ATOM 3542 N N . GLY B 1 117 ? 10.266 5.055 -15.164 1 98.12 117 GLY B N 1
ATOM 3543 C CA . GLY B 1 117 ? 9.93 5.109 -13.75 1 98.12 117 GLY B CA 1
ATOM 3544 C C . GLY B 1 117 ? 9.953 6.516 -13.188 1 98.12 117 GLY B C 1
ATOM 3545 O O . GLY B 1 117 ? 9.078 6.887 -12.398 1 98.12 117 GLY B O 1
ATOM 3546 N N . GLY B 1 118 ? 10.961 7.25 -13.578 1 98.62 118 GLY B N 1
ATOM 3547 C CA . GLY B 1 118 ? 11.062 8.641 -13.156 1 98.62 118 GLY B CA 1
ATOM 3548 C C . GLY B 1 118 ? 9.906 9.492 -13.648 1 98.62 118 GLY B C 1
ATOM 3549 O O . GLY B 1 118 ? 9.375 10.312 -12.898 1 98.62 118 GLY B O 1
ATOM 3550 N N . LEU B 1 119 ? 9.539 9.352 -14.875 1 98.44 119 LEU B N 1
ATOM 3551 C CA . LEU B 1 119 ? 8.414 10.094 -15.43 1 98.44 119 LEU B CA 1
ATOM 3552 C C . LEU B 1 119 ? 7.113 9.727 -14.719 1 98.44 119 LEU B C 1
ATOM 3554 O O . LEU B 1 119 ? 6.273 10.594 -14.461 1 98.44 119 LEU B O 1
ATOM 3558 N N . TYR B 1 120 ? 6.992 8.469 -14.445 1 97.06 120 TYR B N 1
ATOM 3559 C CA . TYR B 1 120 ? 5.812 8.008 -13.719 1 97.06 120 TYR B CA 1
ATOM 3560 C C . TYR B 1 120 ? 5.738 8.641 -12.336 1 97.06 120 TYR B C 1
ATOM 3562 O O . TYR B 1 120 ? 4.664 9.062 -11.898 1 97.06 120 TYR B O 1
ATOM 3570 N N . GLY B 1 121 ? 6.883 8.672 -11.648 1 96.81 121 GLY B N 1
ATOM 3571 C CA . GLY B 1 121 ? 6.953 9.375 -10.375 1 96.81 121 GLY B CA 1
ATOM 3572 C C . GLY B 1 121 ? 6.773 10.875 -10.508 1 96.81 121 GLY B C 1
ATOM 3573 O O . GLY B 1 121 ? 6.082 11.5 -9.703 1 96.81 121 GLY B O 1
ATOM 3574 N N . GLY B 1 122 ? 7.363 11.438 -11.562 1 97.38 122 GLY B N 1
ATOM 3575 C CA . GLY B 1 122 ? 7.25 12.859 -11.82 1 97.38 122 GLY B CA 1
ATOM 3576 C C . GLY B 1 122 ? 5.82 13.312 -12.07 1 97.38 122 GLY B C 1
ATOM 3577 O O . GLY B 1 122 ? 5.465 14.453 -11.773 1 97.38 122 GLY B O 1
ATOM 3578 N N . LEU B 1 123 ? 5.031 12.414 -12.547 1 95.38 123 LEU B N 1
ATOM 3579 C CA . LEU B 1 123 ? 3.625 12.727 -12.781 1 95.38 123 LEU B CA 1
ATOM 3580 C C . LEU B 1 123 ? 2.938 13.125 -11.477 1 95.38 123 LEU B C 1
ATOM 3582 O O . LEU B 1 123 ? 2.135 14.062 -11.461 1 95.38 123 LEU B O 1
ATOM 3586 N N . ALA B 1 124 ? 3.215 12.422 -10.422 1 93.94 124 ALA B N 1
ATOM 3587 C CA . ALA B 1 124 ? 2.652 12.766 -9.117 1 93.94 124 ALA B CA 1
ATOM 3588 C C . ALA B 1 124 ? 3.109 14.156 -8.672 1 93.94 124 ALA B C 1
ATOM 3590 O O . ALA B 1 124 ? 2.336 14.914 -8.086 1 93.94 124 ALA B O 1
ATOM 3591 N N . GLY B 1 125 ? 4.395 14.445 -8.961 1 94.5 125 GLY B N 1
ATOM 3592 C CA . GLY B 1 125 ? 4.898 15.773 -8.648 1 94.5 125 GLY B CA 1
A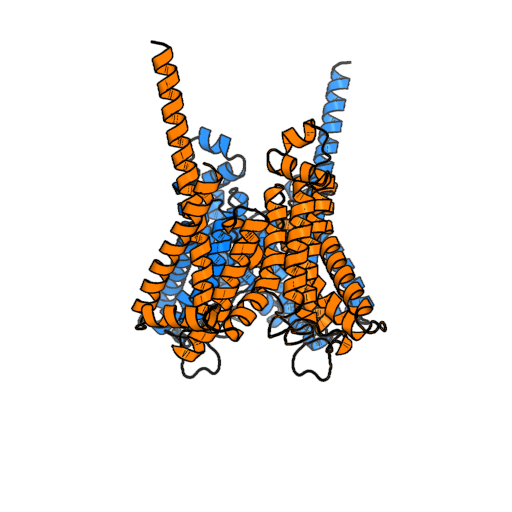TOM 3593 C C . GLY B 1 125 ? 4.199 16.875 -9.43 1 94.5 125 GLY B C 1
ATOM 3594 O O . GLY B 1 125 ? 3.9 17.938 -8.875 1 94.5 125 GLY B O 1
ATOM 3595 N N . VAL B 1 126 ? 3.912 16.609 -10.625 1 94.19 126 VAL B N 1
ATOM 3596 C CA . VAL B 1 126 ? 3.242 17.578 -11.484 1 94.19 126 VAL B CA 1
ATOM 3597 C C . VAL B 1 126 ? 1.815 17.812 -10.984 1 94.19 126 VAL B C 1
ATOM 3599 O O . VAL B 1 126 ? 1.333 18.938 -10.969 1 94.19 126 VAL B O 1
ATOM 3602 N N . LEU B 1 127 ? 1.184 16.766 -10.625 1 89.81 127 LEU B N 1
ATOM 3603 C CA . LEU B 1 127 ? -0.183 16.875 -10.133 1 89.81 127 LEU B CA 1
ATOM 3604 C C . LEU B 1 127 ? -0.223 17.672 -8.828 1 89.81 127 LEU B C 1
ATOM 3606 O O . LEU B 1 127 ? -1.181 18.406 -8.57 1 89.81 127 LEU B O 1
ATOM 3610 N N . LYS B 1 128 ? 0.798 17.469 -8.047 1 89.88 128 LYS B N 1
ATOM 3611 C CA . LYS B 1 128 ? 0.889 18.25 -6.816 1 89.88 128 LYS B CA 1
ATOM 3612 C C . LYS B 1 128 ? 1.098 19.719 -7.121 1 89.88 128 LYS B C 1
ATOM 3614 O O . LYS B 1 128 ? 0.456 20.594 -6.52 1 89.88 128 LYS B O 1
ATOM 3619 N N . LYS B 1 129 ? 1.98 19.984 -7.969 1 89.69 129 LYS B N 1
ATOM 3620 C CA . LYS B 1 129 ? 2.34 21.359 -8.297 1 89.69 129 LYS B CA 1
ATOM 3621 C C . LYS B 1 129 ? 1.16 22.109 -8.914 1 89.69 129 LYS B C 1
ATOM 3623 O O . LYS B 1 129 ? 0.824 23.219 -8.492 1 89.69 129 LYS B O 1
ATOM 3628 N N . TYR B 1 130 ? 0.501 21.531 -9.812 1 87.12 130 TYR B N 1
ATOM 3629 C CA . TYR B 1 130 ? -0.484 22.266 -10.609 1 87.12 130 TYR B CA 1
ATOM 3630 C C . TYR B 1 130 ? -1.886 22.078 -10.039 1 87.12 130 TYR B C 1
ATOM 3632 O O . TYR B 1 130 ? -2.73 22.969 -10.148 1 87.12 130 TYR B O 1
ATOM 3640 N N . TYR B 1 131 ? -2.098 20.953 -9.445 1 83.38 131 TYR B N 1
ATOM 3641 C CA . TYR B 1 131 ? -3.455 20.672 -8.984 1 83.38 131 TYR B CA 1
ATOM 3642 C C . TYR B 1 131 ? -3.504 20.594 -7.465 1 83.38 131 TYR B C 1
ATOM 3644 O O . TYR B 1 131 ? -4.566 20.359 -6.883 1 83.38 131 TYR B O 1
ATOM 3652 N N . LYS B 1 132 ? -2.393 20.672 -6.805 1 84.19 132 LYS B N 1
ATOM 3653 C CA . LYS B 1 132 ? -2.262 20.75 -5.355 1 84.19 132 LYS B CA 1
ATOM 3654 C C . LYS B 1 132 ? -2.799 19.484 -4.688 1 84.19 132 LYS B C 1
ATOM 3656 O O . LYS B 1 132 ? -3.436 19.562 -3.633 1 84.19 132 LYS B O 1
ATOM 3661 N N . MET B 1 133 ? -2.633 18.406 -5.426 1 83.25 133 MET B N 1
ATOM 3662 C CA . MET B 1 133 ? -3.029 17.125 -4.867 1 83.25 133 MET B CA 1
ATOM 3663 C C . MET B 1 133 ? -1.977 16.609 -3.889 1 83.25 133 MET B C 1
ATOM 3665 O O . MET B 1 133 ? -0.779 16.812 -4.098 1 83.25 133 MET B O 1
ATOM 3669 N N . ASP B 1 134 ? -2.451 15.984 -2.875 1 80.44 134 ASP B N 1
ATOM 3670 C CA . ASP B 1 134 ? -1.521 15.359 -1.941 1 80.44 134 ASP B CA 1
ATOM 3671 C C . ASP B 1 134 ? -0.718 14.258 -2.625 1 80.44 134 ASP B C 1
ATOM 3673 O O . ASP B 1 134 ? -1.279 13.43 -3.344 1 80.44 134 ASP B O 1
ATOM 3677 N N . GLU B 1 135 ? 0.543 14.305 -2.398 1 86.25 135 GLU B N 1
ATOM 3678 C CA . GLU B 1 135 ? 1.43 13.391 -3.115 1 86.25 135 GLU B CA 1
ATOM 3679 C C . GLU B 1 135 ? 1.24 11.953 -2.648 1 86.25 135 GLU B C 1
ATOM 3681 O O . GLU B 1 135 ? 1.42 11.016 -3.426 1 86.25 135 GLU B O 1
ATOM 3686 N N . PHE B 1 136 ? 0.974 11.766 -1.424 1 79.69 136 PHE B N 1
ATOM 3687 C CA . PHE B 1 136 ? 0.825 10.383 -0.978 1 79.69 136 PHE B CA 1
ATOM 3688 C C . PHE B 1 136 ? -0.39 9.734 -1.628 1 79.69 136 PHE B C 1
ATOM 3690 O O . PHE B 1 136 ? -0.34 8.562 -2.02 1 79.69 136 PHE B O 1
ATOM 3697 N N . ILE B 1 137 ? -1.484 10.469 -1.797 1 75.88 137 ILE B N 1
ATOM 3698 C CA . ILE B 1 137 ? -2.697 9.961 -2.428 1 75.88 137 ILE B CA 1
ATOM 3699 C C . ILE B 1 137 ? -2.428 9.672 -3.902 1 75.88 137 ILE B C 1
ATOM 3701 O O . ILE B 1 137 ? -2.768 8.594 -4.402 1 75.88 137 ILE B O 1
ATOM 3705 N N . THR B 1 138 ? -1.821 10.633 -4.523 1 86.75 138 THR B N 1
ATOM 3706 C CA . THR B 1 138 ? -1.592 10.508 -5.961 1 86.75 138 THR B CA 1
ATOM 3707 C C . THR B 1 138 ? -0.67 9.328 -6.258 1 86.75 138 THR B C 1
ATOM 3709 O O . THR B 1 138 ? -0.911 8.562 -7.195 1 86.75 138 THR B O 1
ATOM 3712 N N . THR B 1 139 ? 0.365 9.164 -5.449 1 90.38 139 THR B N 1
ATOM 3713 C CA . THR B 1 139 ? 1.303 8.078 -5.688 1 90.38 139 THR B CA 1
ATOM 3714 C C . THR B 1 139 ? 0.645 6.727 -5.41 1 90.38 139 THR B C 1
ATOM 3716 O O . THR B 1 139 ? 0.907 5.746 -6.109 1 90.38 139 THR B O 1
ATOM 3719 N N . LEU B 1 140 ? -0.176 6.676 -4.465 1 82.12 140 LEU B N 1
ATOM 3720 C CA . LEU B 1 140 ? -0.903 5.441 -4.184 1 82.12 140 LEU B CA 1
ATOM 3721 C C . LEU B 1 140 ? -1.815 5.07 -5.348 1 82.12 140 LEU B C 1
ATOM 3723 O O . LEU B 1 140 ? -1.875 3.908 -5.75 1 82.12 140 LEU B O 1
ATOM 3727 N N . MET B 1 141 ? -2.537 6.09 -5.855 1 81.31 141 MET B N 1
ATOM 3728 C CA . MET B 1 141 ? -3.447 5.844 -6.969 1 81.31 141 MET B CA 1
ATOM 3729 C C . MET B 1 141 ? -2.682 5.383 -8.203 1 81.31 141 MET B C 1
ATOM 3731 O O . MET B 1 141 ? -3.131 4.488 -8.922 1 81.31 141 MET B O 1
ATOM 3735 N N . LEU B 1 142 ? -1.574 6.004 -8.352 1 90.31 142 LEU B N 1
ATOM 3736 C CA . LEU B 1 142 ? -0.76 5.66 -9.516 1 90.31 142 LEU B CA 1
ATOM 3737 C C . LEU B 1 142 ? -0.214 4.242 -9.398 1 90.31 142 LEU B C 1
ATOM 3739 O O . LEU B 1 142 ? 0 3.568 -10.406 1 90.31 142 LEU B O 1
ATOM 3743 N N . ASN B 1 143 ? 0.009 3.779 -8.164 1 89.06 143 ASN B N 1
ATOM 3744 C CA . ASN B 1 143 ? 0.411 2.391 -7.98 1 89.06 143 ASN B CA 1
ATOM 3745 C C . ASN B 1 143 ? -0.637 1.424 -8.523 1 89.06 143 ASN B C 1
ATOM 3747 O O . ASN B 1 143 ? -0.298 0.447 -9.195 1 89.06 143 ASN B O 1
ATOM 3751 N N . PHE B 1 144 ? -1.809 1.738 -8.25 1 79.88 144 PHE B N 1
ATOM 3752 C CA . PHE B 1 144 ? -2.885 0.861 -8.695 1 79.88 144 PHE B CA 1
ATOM 3753 C C . PHE B 1 144 ? -2.994 0.87 -10.219 1 79.88 144 PHE B C 1
ATOM 3755 O O . PHE B 1 144 ? -3.191 -0.178 -10.836 1 79.88 144 PHE B O 1
ATOM 3762 N N . ILE B 1 145 ? -2.887 2.002 -10.719 1 85.75 145 ILE B N 1
ATOM 3763 C CA . ILE B 1 145 ? -2.934 2.117 -12.172 1 85.75 145 ILE B CA 1
ATOM 3764 C C . ILE B 1 145 ? -1.783 1.325 -12.789 1 85.75 145 ILE B C 1
ATOM 3766 O O . ILE B 1 145 ? -1.977 0.593 -13.758 1 85.75 145 ILE B O 1
ATOM 3770 N N . ALA B 1 146 ? -0.64 1.478 -12.219 1 91.12 146 ALA B N 1
ATOM 3771 C CA . ALA B 1 146 ? 0.528 0.761 -12.727 1 91.12 146 ALA B CA 1
ATOM 3772 C C . ALA B 1 146 ? 0.323 -0.75 -12.641 1 91.12 146 ALA B C 1
ATOM 3774 O O . ALA B 1 146 ? 0.626 -1.477 -13.586 1 91.12 146 ALA B O 1
ATOM 3775 N N . ASP B 1 147 ? -0.156 -1.181 -11.547 1 85.38 147 ASP B N 1
ATOM 3776 C CA . ASP B 1 147 ? -0.363 -2.609 -11.336 1 85.38 147 ASP B CA 1
ATOM 3777 C C . ASP B 1 147 ? -1.313 -3.189 -12.375 1 85.38 147 ASP B C 1
ATOM 3779 O O . ASP B 1 147 ? -0.993 -4.188 -13.031 1 85.38 147 ASP B O 1
ATOM 3783 N N . TYR B 1 148 ? -2.398 -2.555 -12.578 1 79 148 TYR B N 1
ATOM 3784 C CA . TYR B 1 148 ? -3.424 -3.09 -13.469 1 79 148 TYR B CA 1
ATOM 3785 C C . TYR B 1 148 ? -3.049 -2.873 -14.93 1 79 148 TYR B C 1
ATOM 3787 O O . TYR B 1 148 ? -3.33 -3.719 -15.781 1 79 148 TYR B O 1
ATOM 3795 N N . LEU B 1 149 ? -2.455 -1.81 -15.164 1 84.38 149 LEU B N 1
ATOM 3796 C CA . LEU B 1 149 ? -2.064 -1.512 -16.531 1 84.38 149 LEU B CA 1
ATOM 3797 C C . LEU B 1 149 ? -0.975 -2.467 -17.016 1 84.38 149 LEU B C 1
ATOM 3799 O O . LEU B 1 149 ? -1.034 -2.973 -18.141 1 84.38 149 LEU B O 1
ATOM 3803 N N . THR B 1 150 ? 0.003 -2.68 -16.203 1 89.62 150 THR B N 1
ATOM 3804 C CA . THR B 1 150 ? 1.091 -3.562 -16.609 1 89.62 150 THR B CA 1
ATOM 3805 C C . THR B 1 150 ? 0.599 -5 -16.734 1 89.62 150 THR B C 1
ATOM 3807 O O . THR B 1 150 ? 1.056 -5.742 -17.609 1 89.62 150 THR B O 1
ATOM 3810 N N . LEU B 1 151 ? -0.25 -5.348 -15.859 1 83.31 151 LEU B N 1
ATOM 3811 C CA . LEU B 1 151 ? -0.834 -6.68 -15.969 1 83.31 151 LEU B CA 1
ATOM 3812 C C . LEU B 1 151 ? -1.621 -6.828 -17.266 1 83.31 151 LEU B C 1
ATOM 3814 O O . LEU B 1 151 ? -1.522 -7.852 -17.938 1 83.31 151 LEU B O 1
ATOM 3818 N N . TYR B 1 152 ? -2.377 -5.855 -17.578 1 79.44 152 TYR B N 1
ATOM 3819 C CA . TYR B 1 152 ? -3.145 -5.855 -18.828 1 79.44 152 TYR B CA 1
ATOM 3820 C C . TYR B 1 152 ? -2.227 -5.945 -20.031 1 79.44 152 TYR B C 1
ATOM 3822 O O . TYR B 1 152 ? -2.447 -6.762 -20.922 1 79.44 152 TYR B O 1
ATOM 3830 N N . LEU B 1 153 ? -1.2 -5.191 -20.047 1 84.5 153 LEU B N 1
ATOM 3831 C CA . LEU B 1 153 ? -0.291 -5.141 -21.172 1 84.5 153 LEU B CA 1
ATOM 3832 C C . LEU B 1 153 ? 0.477 -6.453 -21.312 1 84.5 153 LEU B C 1
ATOM 3834 O O . LEU B 1 153 ? 0.749 -6.898 -22.438 1 84.5 153 LEU B O 1
ATOM 3838 N N . ALA B 1 154 ? 0.815 -7.055 -20.25 1 86.94 154 ALA B N 1
ATOM 3839 C CA . ALA B 1 154 ? 1.58 -8.297 -20.266 1 86.94 154 ALA B CA 1
ATOM 3840 C C . ALA B 1 154 ? 0.696 -9.477 -20.656 1 86.94 154 ALA B C 1
ATOM 3842 O O . ALA B 1 154 ? 1.185 -10.477 -21.203 1 86.94 154 ALA B O 1
ATOM 3843 N N . THR B 1 155 ? -0.579 -9.422 -20.391 1 79.44 155 THR B N 1
ATOM 3844 C CA . THR B 1 155 ? -1.472 -10.555 -20.578 1 79.44 155 THR B CA 1
ATOM 3845 C C . THR B 1 155 ? -2.152 -10.5 -21.938 1 79.44 155 THR B C 1
ATOM 3847 O O . THR B 1 155 ? -2.604 -11.523 -22.453 1 79.44 155 THR B O 1
ATOM 3850 N N . TYR B 1 156 ? -2.189 -9.375 -22.562 1 80.12 156 TYR B N 1
ATOM 3851 C CA . TYR B 1 156 ? -2.969 -9.297 -23.797 1 80.12 156 TYR B CA 1
ATOM 3852 C C . TYR B 1 156 ? -2.094 -8.875 -24.969 1 80.12 156 TYR B C 1
ATOM 3854 O O . TYR B 1 156 ? -1.436 -9.703 -25.594 1 80.12 156 TYR B O 1
ATOM 3862 N N . PRO B 1 157 ? -1.784 -7.598 -24.984 1 77.62 157 PRO B N 1
ATOM 3863 C CA . PRO B 1 157 ? -1.048 -7.191 -26.188 1 77.62 157 PRO B CA 1
ATOM 3864 C C . PRO B 1 157 ? 0.359 -7.781 -26.25 1 77.62 157 PRO B C 1
ATOM 3866 O O . PRO B 1 157 ? 0.881 -8.039 -27.328 1 77.62 157 PRO B O 1
ATOM 3869 N N . PHE B 1 158 ? 0.984 -8.039 -25.141 1 84.88 158 PHE B N 1
ATOM 3870 C CA . PHE B 1 158 ? 2.381 -8.453 -25.156 1 84.88 158 PHE B CA 1
ATOM 3871 C C . PHE B 1 158 ? 2.533 -9.852 -24.562 1 84.88 158 PHE B C 1
ATOM 3873 O O . PHE B 1 158 ? 3.607 -10.211 -24.062 1 84.88 158 PHE B O 1
ATOM 3880 N N . LEU B 1 159 ? 1.521 -10.539 -24.594 1 82.69 159 LEU B N 1
ATOM 3881 C CA . LEU B 1 159 ? 1.505 -11.891 -24.047 1 82.69 159 LEU B CA 1
ATOM 3882 C C . LEU B 1 159 ? 2.379 -12.828 -24.891 1 82.69 159 LEU B C 1
ATOM 3884 O O . LEU B 1 159 ? 2.363 -12.766 -26.109 1 82.69 159 LEU B O 1
ATOM 3888 N N . ASP B 1 160 ? 3.193 -13.594 -24.141 1 85.25 160 ASP B N 1
ATOM 3889 C CA . ASP B 1 160 ? 3.836 -14.727 -24.797 1 85.25 160 ASP B CA 1
ATOM 3890 C C . ASP B 1 160 ? 2.859 -15.891 -24.953 1 85.25 160 ASP B C 1
ATOM 3892 O O . ASP B 1 160 ? 2.541 -16.578 -23.984 1 85.25 160 ASP B O 1
ATOM 3896 N N . GLU B 1 161 ? 2.445 -16.109 -26.031 1 81 161 GLU B N 1
ATOM 3897 C CA . GLU B 1 161 ? 1.429 -17.125 -26.312 1 81 161 GLU B CA 1
ATOM 3898 C C . GLU B 1 161 ? 1.913 -18.516 -25.922 1 81 161 GLU B C 1
ATOM 3900 O O . GLU B 1 161 ? 1.105 -19.422 -25.688 1 81 161 GLU B O 1
ATOM 3905 N N . LYS B 1 162 ? 3.18 -18.641 -25.844 1 81.19 162 LYS B N 1
ATOM 3906 C CA . LYS B 1 162 ? 3.746 -19.969 -25.562 1 81.19 162 LYS B CA 1
ATOM 3907 C C . LYS B 1 162 ? 3.879 -20.203 -24.062 1 81.19 162 LYS B C 1
ATOM 3909 O O . LYS B 1 162 ? 4.188 -21.312 -23.625 1 81.19 162 LYS B O 1
ATOM 3914 N N . SER B 1 163 ? 3.598 -19.125 -23.391 1 78.19 163 SER B N 1
ATOM 3915 C CA . SER B 1 163 ? 3.762 -19.234 -21.938 1 78.19 163 SER B CA 1
ATOM 3916 C C . SER B 1 163 ? 2.48 -19.734 -21.281 1 78.19 163 SER B C 1
ATOM 3918 O O . SER B 1 163 ? 1.378 -19.391 -21.703 1 78.19 163 SER B O 1
ATOM 3920 N N . TYR B 1 164 ? 2.613 -20.562 -20.281 1 71.94 164 TYR B N 1
ATOM 3921 C CA . TYR B 1 164 ? 1.486 -21.109 -19.531 1 71.94 164 TYR B CA 1
ATOM 3922 C C . TYR B 1 164 ? 0.955 -20.094 -18.516 1 71.94 164 TYR B C 1
ATOM 3924 O O . TYR B 1 164 ?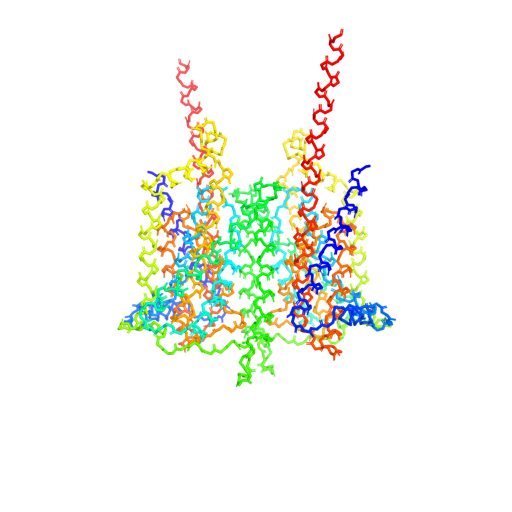 -0.132 -20.281 -17.969 1 71.94 164 TYR B O 1
ATOM 3932 N N . VAL B 1 165 ? 1.756 -19.141 -18.344 1 74.12 165 VAL B N 1
ATOM 3933 C CA . VAL B 1 165 ? 1.345 -18.094 -17.422 1 74.12 165 VAL B CA 1
ATOM 3934 C C . VAL B 1 165 ? 1.366 -16.734 -18.125 1 74.12 165 VAL B C 1
ATOM 3936 O O . VAL B 1 165 ? 2.139 -16.531 -19.062 1 74.12 165 VAL B O 1
ATOM 3939 N N . PRO B 1 166 ? 0.453 -15.945 -17.719 1 78.56 166 PRO B N 1
ATOM 3940 C CA . PRO B 1 166 ? 0.498 -14.609 -18.328 1 78.56 166 PRO B CA 1
ATOM 3941 C C . PRO B 1 166 ? 1.844 -13.914 -18.125 1 78.56 166 PRO B C 1
ATOM 3943 O O . PRO B 1 166 ? 2.221 -13.609 -16.984 1 78.56 166 PRO B O 1
ATOM 3946 N N . ALA B 1 167 ? 2.66 -13.867 -19.156 1 88.69 167 ALA B N 1
ATOM 3947 C CA . ALA B 1 167 ? 4 -13.289 -19.141 1 88.69 167 ALA B CA 1
ATOM 3948 C C . ALA B 1 167 ? 4.383 -12.734 -20.516 1 88.69 167 ALA B C 1
ATOM 3950 O O . ALA B 1 167 ? 3.848 -13.172 -21.531 1 88.69 167 ALA B O 1
ATOM 3951 N N . THR B 1 168 ? 5.223 -11.734 -20.438 1 91.81 168 THR B N 1
ATOM 3952 C CA . THR B 1 168 ? 5.789 -11.242 -21.688 1 91.81 168 THR B CA 1
ATOM 3953 C C . THR B 1 168 ? 6.82 -12.227 -22.234 1 91.81 168 THR B C 1
ATOM 3955 O O . THR B 1 168 ? 7.211 -13.172 -21.547 1 91.81 168 THR B O 1
ATOM 3958 N N . HIS B 1 169 ? 7.184 -12.008 -23.422 1 92.88 169 HIS B N 1
ATOM 3959 C CA . HIS B 1 169 ? 8.25 -12.82 -23.984 1 92.88 169 HIS B CA 1
ATOM 3960 C C . HIS B 1 169 ? 9.562 -12.625 -23.234 1 92.88 169 HIS B C 1
ATOM 3962 O O . HIS B 1 1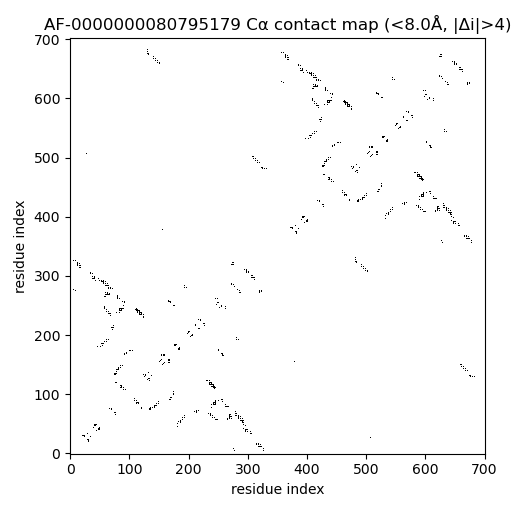69 ? 9.82 -11.547 -22.688 1 92.88 169 HIS B O 1
ATOM 3968 N N . MET B 1 170 ? 10.305 -13.688 -23.219 1 93.81 170 MET B N 1
ATOM 3969 C CA . MET B 1 170 ? 11.625 -13.594 -22.609 1 93.81 170 MET B CA 1
ATOM 3970 C C . MET B 1 170 ? 12.523 -12.633 -23.375 1 93.81 170 MET B C 1
ATOM 3972 O O . MET B 1 170 ? 12.492 -12.602 -24.609 1 93.81 170 MET B O 1
ATOM 3976 N N . ILE B 1 171 ? 13.258 -11.914 -22.625 1 94.75 171 ILE B N 1
ATOM 3977 C CA . ILE B 1 171 ? 14.148 -10.961 -23.281 1 94.75 171 ILE B CA 1
ATOM 3978 C C . ILE B 1 171 ? 15.273 -11.719 -23.984 1 94.75 171 ILE B C 1
ATOM 3980 O O . ILE B 1 171 ? 15.516 -12.898 -23.703 1 94.75 171 ILE B O 1
ATOM 3984 N N . LYS B 1 172 ? 15.906 -11.094 -24.875 1 94.69 172 LYS B N 1
ATOM 3985 C CA . LYS B 1 172 ? 17.016 -11.703 -25.594 1 94.69 172 LYS B CA 1
ATOM 3986 C C . LYS B 1 172 ? 18.156 -12.062 -24.641 1 94.69 172 LYS B C 1
ATOM 3988 O O . LYS B 1 172 ? 18.453 -11.312 -23.703 1 94.69 172 LYS B O 1
ATOM 3993 N N . ARG B 1 173 ? 18.844 -13.086 -24.875 1 93.19 173 ARG B N 1
ATOM 3994 C CA . ARG B 1 173 ? 19.891 -13.625 -24 1 93.19 173 ARG B CA 1
ATOM 3995 C C . ARG B 1 173 ? 21.078 -12.672 -23.906 1 93.19 173 ARG B C 1
ATOM 3997 O O . ARG B 1 173 ? 21.781 -12.656 -22.891 1 93.19 173 ARG B O 1
ATOM 4004 N N . GLU B 1 174 ? 21.219 -11.914 -24.891 1 93.38 174 GLU B N 1
ATOM 4005 C CA . GLU B 1 174 ? 22.328 -10.977 -24.922 1 93.38 174 GLU B CA 1
ATOM 4006 C C . GLU B 1 174 ? 22.172 -9.898 -23.844 1 93.38 174 GLU B C 1
ATOM 4008 O O . GLU B 1 174 ? 23.141 -9.219 -23.5 1 93.38 174 GLU B O 1
ATOM 4013 N N . PHE B 1 175 ? 20.953 -9.766 -23.344 1 94.56 175 PHE B N 1
ATOM 4014 C CA . PHE B 1 175 ? 20.703 -8.719 -22.359 1 94.56 175 PHE B CA 1
ATOM 4015 C C . PHE B 1 175 ? 20.703 -9.281 -20.953 1 94.56 175 PHE B C 1
ATOM 4017 O O . PHE B 1 175 ? 20.531 -8.539 -19.984 1 94.56 175 PHE B O 1
ATOM 4024 N N . PHE B 1 176 ? 21 -10.539 -20.859 1 94.12 176 PHE B N 1
ATOM 4025 C CA . PHE B 1 176 ? 21.125 -11.117 -19.531 1 94.12 176 PHE B CA 1
ATOM 4026 C C . PHE B 1 176 ? 22.375 -10.578 -18.828 1 94.12 176 PHE B C 1
ATOM 4028 O O . PHE B 1 176 ? 23.469 -10.625 -19.375 1 94.12 176 PHE B O 1
ATOM 4035 N N . LEU B 1 177 ? 22.156 -10.062 -17.641 1 94.75 177 LEU B N 1
ATOM 4036 C CA . LEU B 1 177 ? 23.312 -9.609 -16.875 1 94.75 177 LEU B CA 1
ATOM 4037 C C . LEU B 1 177 ? 24.109 -10.797 -16.359 1 94.75 177 LEU B C 1
ATOM 4039 O O . LEU B 1 177 ? 23.562 -11.688 -15.703 1 94.75 177 LEU B O 1
ATOM 4043 N N . PRO B 1 178 ? 25.359 -10.766 -16.625 1 90.88 178 PRO B N 1
ATOM 4044 C CA . PRO B 1 178 ? 26.172 -11.906 -16.203 1 90.88 178 PRO B CA 1
ATOM 4045 C C . PRO B 1 178 ? 26.422 -11.914 -14.688 1 90.88 178 PRO B C 1
ATOM 4047 O O . PRO B 1 178 ? 26.203 -10.906 -14.016 1 90.88 178 PRO B O 1
ATOM 4050 N N . THR B 1 179 ? 26.672 -13.102 -14.18 1 91.12 179 THR B N 1
ATOM 4051 C CA . THR B 1 179 ? 27.047 -13.297 -12.781 1 91.12 179 THR B CA 1
ATOM 4052 C C . THR B 1 179 ? 28.547 -13.547 -12.664 1 91.12 179 THR B C 1
ATOM 4054 O O . THR B 1 179 ? 29.141 -14.266 -13.477 1 91.12 179 THR B O 1
ATOM 4057 N N . ILE B 1 180 ? 29.203 -12.773 -11.844 1 91.38 180 ILE B N 1
ATOM 4058 C CA . ILE B 1 180 ? 30.625 -12.961 -11.547 1 91.38 180 ILE B CA 1
ATOM 4059 C C . ILE B 1 180 ? 30.797 -13.633 -10.188 1 91.38 180 ILE B C 1
ATOM 4061 O O . ILE B 1 180 ? 30.562 -13.008 -9.148 1 91.38 180 ILE B O 1
ATOM 4065 N N . ASN B 1 181 ? 31.203 -14.883 -10.203 1 91.06 181 ASN B N 1
ATOM 4066 C CA . ASN B 1 181 ? 31.391 -15.641 -8.969 1 91.06 181 ASN B CA 1
ATOM 4067 C C . ASN B 1 181 ? 30.125 -15.672 -8.125 1 91.06 181 ASN B C 1
ATOM 4069 O O . ASN B 1 181 ? 30.172 -15.438 -6.914 1 91.06 181 ASN B O 1
ATOM 4073 N N . GLY B 1 182 ? 29.062 -15.68 -8.773 1 90.38 182 GLY B N 1
ATOM 4074 C CA . GLY B 1 182 ? 27.797 -15.812 -8.062 1 90.38 182 GLY B CA 1
ATOM 4075 C C . GLY B 1 182 ? 27.094 -14.484 -7.844 1 90.38 182 GLY B C 1
ATOM 4076 O O . GLY B 1 182 ? 25.891 -14.453 -7.59 1 90.38 182 GLY B O 1
ATOM 4077 N N . ILE B 1 183 ? 27.781 -13.43 -7.961 1 93.12 183 ILE B N 1
ATOM 4078 C CA . ILE B 1 183 ? 27.203 -12.102 -7.77 1 93.12 183 ILE B CA 1
ATOM 4079 C C . ILE B 1 183 ? 26.797 -11.516 -9.117 1 93.12 183 ILE B C 1
ATOM 4081 O O . ILE B 1 183 ? 27.625 -11.391 -10.023 1 93.12 183 ILE B O 1
ATOM 4085 N N . ASN B 1 184 ? 25.562 -11.188 -9.234 1 94.19 184 ASN B N 1
ATOM 4086 C CA . ASN B 1 184 ? 25.047 -10.578 -10.453 1 94.19 184 ASN B CA 1
ATOM 4087 C C . ASN B 1 184 ? 25.562 -9.148 -10.625 1 94.19 184 ASN B C 1
ATOM 4089 O O . ASN B 1 184 ? 25.672 -8.398 -9.648 1 94.19 184 ASN B O 1
ATOM 4093 N N . ILE B 1 185 ? 25.828 -8.742 -11.734 1 95.19 185 ILE B N 1
ATOM 4094 C CA . ILE B 1 185 ? 26.328 -7.402 -12.039 1 95.19 185 ILE B CA 1
ATOM 4095 C C . ILE B 1 185 ? 25.312 -6.355 -11.57 1 95.19 185 ILE B C 1
ATOM 4097 O O . ILE B 1 185 ? 25.672 -5.195 -11.352 1 95.19 185 ILE B O 1
ATOM 4101 N N . SER B 1 186 ? 24.078 -6.809 -11.461 1 96.06 186 SER B N 1
ATOM 4102 C CA . SER B 1 186 ? 23.047 -5.91 -10.969 1 96.06 186 SER B CA 1
ATOM 4103 C C . SER B 1 186 ? 23.406 -5.332 -9.609 1 96.06 186 SER B C 1
ATOM 4105 O O . SER B 1 186 ? 23.062 -4.188 -9.297 1 96.06 186 SER B O 1
ATOM 4107 N N . PHE B 1 187 ? 24.125 -6.117 -8.789 1 97.06 187 PHE B N 1
ATOM 4108 C CA . PHE B 1 187 ? 24.531 -5.641 -7.473 1 97.06 187 PHE B CA 1
ATOM 4109 C C . PHE B 1 187 ? 25.516 -4.484 -7.598 1 97.06 187 PHE B C 1
ATOM 4111 O O . PHE B 1 187 ? 25.406 -3.496 -6.863 1 97.06 187 PHE B O 1
ATOM 4118 N N . PHE B 1 188 ? 26.375 -4.543 -8.469 1 96.88 188 PHE B N 1
ATOM 4119 C CA . PHE B 1 188 ? 27.375 -3.5 -8.664 1 96.88 188 PHE B CA 1
ATOM 4120 C C . PHE B 1 188 ? 26.734 -2.23 -9.211 1 96.88 188 PHE B C 1
ATOM 4122 O O . PHE B 1 188 ? 27.141 -1.122 -8.867 1 96.88 188 PHE B O 1
ATOM 4129 N N . ILE B 1 189 ? 25.766 -2.408 -10.047 1 97.12 189 ILE B N 1
ATOM 4130 C CA . ILE B 1 189 ? 25.031 -1.253 -10.547 1 97.12 189 ILE B CA 1
ATOM 4131 C C . ILE B 1 189 ? 24.312 -0.56 -9.391 1 97.12 189 ILE B C 1
ATOM 4133 O O . ILE B 1 189 ? 24.312 0.67 -9.297 1 97.12 189 ILE B O 1
ATOM 4137 N N . ALA B 1 190 ? 23.703 -1.371 -8.516 1 97.62 190 ALA B N 1
ATOM 4138 C CA . ALA B 1 190 ? 23.016 -0.812 -7.355 1 97.62 190 ALA B CA 1
ATOM 4139 C C . ALA B 1 190 ? 23.984 -0.039 -6.469 1 97.62 190 ALA B C 1
ATOM 4141 O O . ALA B 1 190 ? 23.672 1.062 -6.008 1 97.62 190 ALA B O 1
ATOM 4142 N N . ILE B 1 191 ? 25.172 -0.579 -6.246 1 97.56 191 ILE B N 1
ATOM 4143 C CA . ILE B 1 191 ? 26.172 0.075 -5.422 1 97.56 191 ILE B CA 1
ATOM 4144 C C . ILE B 1 191 ? 26.656 1.357 -6.102 1 97.56 191 ILE B C 1
ATOM 4146 O O . ILE B 1 191 ? 26.875 2.375 -5.441 1 97.56 191 ILE B O 1
ATOM 4150 N N . PHE B 1 192 ? 26.828 1.275 -7.391 1 97.88 192 PHE B N 1
ATOM 4151 C CA . PHE B 1 192 ? 27.203 2.465 -8.148 1 97.88 192 PHE B CA 1
ATOM 4152 C C . PHE B 1 192 ? 26.172 3.57 -7.961 1 97.88 192 PHE B C 1
ATOM 4154 O O . PHE B 1 192 ? 26.516 4.734 -7.773 1 97.88 192 PHE B O 1
ATOM 4161 N N . MET B 1 193 ? 24.906 3.209 -7.973 1 98.06 193 MET B N 1
ATOM 4162 C CA . MET B 1 193 ? 23.844 4.195 -7.82 1 98.06 193 MET B CA 1
ATOM 4163 C C . MET B 1 193 ? 23.812 4.758 -6.402 1 98.06 193 MET B C 1
ATOM 4165 O O . MET B 1 193 ? 23.375 5.891 -6.184 1 98.06 193 MET B O 1
ATOM 4169 N N . VAL B 1 194 ? 24.234 3.918 -5.418 1 98.12 194 VAL B N 1
ATOM 4170 C CA . VAL B 1 194 ? 24.359 4.43 -4.055 1 98.12 194 VAL B CA 1
ATOM 4171 C C . VAL B 1 194 ? 25.375 5.57 -4.023 1 98.12 194 VAL B C 1
ATOM 4173 O O . VAL B 1 194 ? 25.125 6.609 -3.408 1 98.12 194 VAL B O 1
ATOM 4176 N N . PHE B 1 195 ? 26.484 5.371 -4.691 1 97.88 195 PHE B N 1
ATOM 4177 C CA . PHE B 1 195 ? 27.516 6.402 -4.762 1 97.88 195 PHE B CA 1
ATOM 4178 C C . PHE B 1 195 ? 27 7.637 -5.488 1 97.88 195 PHE B C 1
ATOM 4180 O O . PHE B 1 195 ? 27.203 8.766 -5.043 1 97.88 195 PHE B O 1
ATOM 4187 N N . VAL B 1 196 ? 26.312 7.41 -6.57 1 97.81 196 VAL B N 1
ATOM 4188 C CA . VAL B 1 196 ? 25.766 8.516 -7.355 1 97.81 196 VAL B CA 1
ATOM 4189 C C . VAL B 1 196 ? 24.766 9.297 -6.52 1 97.81 196 VAL B C 1
ATOM 4191 O O . VAL B 1 196 ? 24.797 10.531 -6.48 1 97.81 196 VAL B O 1
ATOM 4194 N N . SER B 1 197 ? 23.875 8.57 -5.883 1 97.88 197 SER B N 1
ATOM 4195 C CA . SER B 1 197 ? 22.828 9.219 -5.082 1 97.88 197 SER B CA 1
ATOM 4196 C C . SER B 1 197 ? 23.438 9.961 -3.896 1 97.88 197 SER B C 1
ATOM 4198 O O . SER B 1 197 ? 22.969 11.055 -3.545 1 97.88 197 SER B O 1
ATOM 4200 N N . PHE B 1 198 ? 24.438 9.289 -3.27 1 96.5 198 PHE B N 1
ATOM 4201 C CA . PHE B 1 198 ? 25.125 9.961 -2.178 1 96.5 198 PHE B CA 1
ATOM 4202 C C . PHE B 1 198 ? 25.766 11.258 -2.658 1 96.5 198 PHE B C 1
ATOM 4204 O O . PHE B 1 198 ? 25.672 12.289 -1.988 1 96.5 198 PHE B O 1
ATOM 4211 N N . PHE B 1 199 ? 26.359 11.242 -3.814 1 96.75 199 PHE B N 1
ATOM 4212 C CA . PHE B 1 199 ? 27 12.406 -4.406 1 96.75 199 PHE B CA 1
ATOM 4213 C C . PHE B 1 199 ? 25.969 13.477 -4.754 1 96.75 199 PHE B C 1
ATOM 4215 O O . PHE B 1 199 ? 26.188 14.656 -4.469 1 96.75 199 PHE B O 1
ATOM 4222 N N . VAL B 1 200 ? 24.859 13.094 -5.32 1 96.31 200 VAL B N 1
ATOM 4223 C CA . VAL B 1 200 ? 23.812 14.023 -5.738 1 96.31 200 VAL B CA 1
ATOM 4224 C C . VAL B 1 200 ? 23.234 14.734 -4.52 1 96.31 200 VAL B C 1
ATOM 4226 O O . VAL B 1 200 ? 23.125 15.961 -4.508 1 96.31 200 VAL B O 1
ATOM 4229 N N . VAL B 1 201 ? 22.953 14.047 -3.479 1 95.5 201 VAL B N 1
ATOM 4230 C CA . VAL B 1 201 ? 22.25 14.586 -2.312 1 95.5 201 VAL B CA 1
ATOM 4231 C C . VAL B 1 201 ? 23.219 15.438 -1.49 1 95.5 201 VAL B C 1
ATOM 4233 O O . VAL B 1 201 ? 22.812 16.453 -0.906 1 95.5 201 VAL B O 1
ATOM 4236 N N . THR B 1 202 ? 24.547 15.094 -1.538 1 94.31 202 THR B N 1
ATOM 4237 C CA . THR B 1 202 ? 25.484 15.742 -0.627 1 94.31 202 THR B CA 1
ATOM 4238 C C . THR B 1 202 ? 26.203 16.891 -1.32 1 94.31 202 THR B C 1
ATOM 4240 O O . THR B 1 202 ? 26.469 17.922 -0.702 1 94.31 202 THR B O 1
ATOM 4243 N N . TYR B 1 203 ? 26.453 16.766 -2.668 1 95.56 203 TYR B N 1
ATOM 4244 C CA . TYR B 1 203 ? 27.406 17.703 -3.242 1 95.56 203 TYR B CA 1
ATOM 4245 C C . TYR B 1 203 ? 26.75 18.562 -4.312 1 95.56 203 TYR B C 1
ATOM 4247 O O . TYR B 1 203 ? 27.234 19.656 -4.621 1 95.56 203 TYR B O 1
ATOM 4255 N N . LEU B 1 204 ? 25.688 18.109 -4.906 1 96.31 204 LEU B N 1
ATOM 4256 C CA . LEU B 1 204 ? 25.062 18.891 -5.98 1 96.31 204 LEU B CA 1
ATOM 4257 C C . LEU B 1 204 ? 24.125 19.938 -5.422 1 96.31 204 LEU B C 1
ATOM 4259 O O . LEU B 1 204 ? 23.625 19.797 -4.305 1 96.31 204 LEU B O 1
ATOM 4263 N N . LYS B 1 205 ? 23.906 20.969 -6.188 1 95.06 205 LYS B N 1
ATOM 4264 C CA . LYS B 1 205 ? 23.016 22.062 -5.805 1 95.06 205 LYS B CA 1
ATOM 4265 C C . LYS B 1 205 ? 21.594 21.562 -5.57 1 95.06 205 LYS B C 1
ATOM 4267 O O . LYS B 1 205 ? 20.953 21.922 -4.586 1 95.06 205 LYS B O 1
ATOM 4272 N N . LYS B 1 206 ? 21.141 20.719 -6.406 1 94.75 206 LYS B N 1
ATOM 4273 C CA . LYS B 1 206 ? 19.797 20.188 -6.266 1 94.75 206 LYS B CA 1
ATOM 4274 C C . LYS B 1 206 ? 19.656 19.375 -4.977 1 94.75 206 LYS B C 1
ATOM 4276 O O . LYS B 1 206 ? 18.625 19.422 -4.312 1 94.75 206 LYS B O 1
ATOM 4281 N N . GLY B 1 207 ? 20.688 18.641 -4.727 1 95.19 207 GLY B N 1
ATOM 4282 C CA . GLY B 1 207 ? 20.688 17.875 -3.482 1 95.19 207 GLY B CA 1
ATOM 4283 C C . GLY B 1 207 ? 20.609 18.766 -2.252 1 95.19 207 GLY B C 1
ATOM 4284 O O . GLY B 1 207 ? 19.906 18.438 -1.288 1 95.19 207 GLY B O 1
ATOM 4285 N N . TYR B 1 208 ? 21.266 19.859 -2.359 1 94.31 208 TYR B N 1
ATOM 4286 C CA . TYR B 1 208 ? 21.203 20.828 -1.271 1 94.31 208 TYR B CA 1
ATOM 4287 C C . TYR B 1 208 ? 19.797 21.406 -1.11 1 94.31 208 TYR B C 1
ATOM 4289 O O . TYR B 1 208 ? 19.297 21.5 0.007 1 94.31 208 TYR B O 1
ATOM 4297 N N . GLU B 1 209 ? 19.25 21.719 -2.145 1 96.5 209 GLU B N 1
ATOM 4298 C CA . GLU B 1 209 ? 17.891 22.25 -2.096 1 96.5 209 GLU B CA 1
ATOM 4299 C C . GLU B 1 209 ? 16.922 21.219 -1.534 1 96.5 209 GLU B C 1
ATOM 4301 O O . GLU B 1 209 ? 16 21.578 -0.797 1 96.5 209 GLU B O 1
ATOM 4306 N N . TRP B 1 210 ? 17.109 19.953 -1.93 1 96.69 210 TRP B N 1
ATOM 4307 C CA . TRP B 1 210 ? 16.25 18.875 -1.426 1 96.69 210 TRP B CA 1
ATOM 4308 C C . TRP B 1 210 ? 16.375 18.75 0.088 1 96.69 210 TRP B C 1
ATOM 4310 O O . TRP B 1 210 ? 15.375 18.609 0.792 1 96.69 210 TRP B O 1
ATOM 4320 N N . ARG B 1 211 ? 17.609 18.859 0.532 1 94.56 211 ARG B N 1
ATOM 4321 C CA . ARG B 1 211 ? 17.859 18.734 1.965 1 94.56 211 ARG B CA 1
ATOM 4322 C C . ARG B 1 211 ? 17.25 19.922 2.725 1 94.56 211 ARG B C 1
ATOM 4324 O O . ARG B 1 211 ? 16.703 19.75 3.812 1 94.56 211 ARG B O 1
ATOM 4331 N N . MET B 1 212 ? 17.297 21.094 2.193 1 94.25 212 MET B N 1
ATOM 4332 C CA . MET B 1 212 ? 16.734 22.281 2.824 1 94.25 212 MET B CA 1
ATOM 4333 C C . MET B 1 212 ? 15.211 22.172 2.908 1 94.25 212 MET B C 1
ATOM 4335 O O . MET B 1 212 ? 14.609 22.531 3.926 1 94.25 212 MET B O 1
ATOM 4339 N N . MET B 1 213 ? 14.703 21.688 1.816 1 94.06 213 MET B N 1
ATOM 4340 C CA . MET B 1 213 ? 13.266 21.453 1.79 1 94.06 213 MET B CA 1
ATOM 4341 C C . MET B 1 213 ? 12.852 20.438 2.848 1 94.06 213 MET B C 1
ATOM 4343 O O . MET B 1 213 ? 11.789 20.562 3.453 1 94.06 213 MET B O 1
ATOM 4347 N N . GLY B 1 214 ? 13.719 19.453 3.037 1 92.44 214 GLY B N 1
ATOM 4348 C CA . GLY B 1 214 ? 13.469 18.422 4.023 1 92.44 214 GLY B CA 1
ATOM 4349 C C . GLY B 1 214 ? 13.516 18.922 5.453 1 92.44 214 GLY B C 1
ATOM 4350 O O . GLY B 1 214 ? 12.734 18.484 6.297 1 92.44 214 GLY B O 1
ATOM 4351 N N . HIS B 1 215 ? 14.359 19.859 5.707 1 90.06 215 HIS B N 1
ATOM 4352 C CA . HIS B 1 215 ? 14.508 20.422 7.051 1 90.06 215 HIS B CA 1
ATOM 4353 C C . HIS B 1 215 ? 13.336 21.328 7.402 1 90.06 215 HIS B C 1
ATOM 4355 O O . HIS B 1 215 ? 12.758 21.219 8.484 1 90.06 215 HIS B O 1
ATOM 4361 N N . ASN B 1 216 ? 13.078 22.266 6.48 1 90.69 216 ASN B N 1
ATOM 4362 C CA . ASN B 1 216 ? 11.961 23.188 6.672 1 90.69 216 ASN B CA 1
ATOM 4363 C C . ASN B 1 216 ? 11.453 23.734 5.344 1 90.69 216 ASN B C 1
ATOM 4365 O O . ASN B 1 216 ? 12.086 24.594 4.742 1 90.69 216 ASN B O 1
ATOM 4369 N N . TYR B 1 217 ? 10.266 23.281 5.035 1 89.62 217 TYR B N 1
ATOM 4370 C CA . TYR B 1 217 ? 9.68 23.625 3.744 1 89.62 217 TYR B CA 1
ATOM 4371 C C . TYR B 1 217 ? 9.523 25.125 3.594 1 89.62 217 TYR B C 1
ATOM 4373 O O . TYR B 1 217 ? 9.836 25.688 2.541 1 89.62 217 TYR B O 1
ATOM 4381 N N . ASP B 1 218 ? 9.094 25.828 4.594 1 89.25 218 ASP B N 1
ATOM 4382 C CA . ASP B 1 218 ? 8.828 27.266 4.555 1 89.25 218 ASP B CA 1
ATOM 4383 C C . ASP B 1 218 ? 10.133 28.062 4.492 1 89.25 218 ASP B C 1
ATOM 4385 O O . ASP B 1 218 ? 10.242 29.016 3.729 1 89.25 218 ASP B O 1
ATOM 4389 N N . PHE B 1 219 ? 11 27.656 5.316 1 89.06 219 PHE B N 1
ATOM 4390 C CA . PHE B 1 219 ? 12.281 28.344 5.332 1 89.06 219 PHE B CA 1
ATOM 4391 C C . PHE B 1 219 ? 13 28.188 3.998 1 89.06 219 PHE B C 1
ATOM 4393 O O . PHE B 1 219 ? 13.672 29.109 3.527 1 89.06 219 PHE B O 1
ATOM 4400 N N . SER B 1 220 ? 12.867 26.969 3.434 1 92.12 220 SER B N 1
ATOM 4401 C CA . SER B 1 220 ? 13.477 26.719 2.131 1 92.12 220 SER B CA 1
ATOM 4402 C C . SER B 1 220 ? 12.883 27.625 1.062 1 92.12 220 SER B C 1
ATOM 4404 O O . SER B 1 220 ? 13.609 28.141 0.199 1 92.12 220 SER B O 1
ATOM 4406 N N . LYS B 1 221 ? 11.664 27.891 1.12 1 90.75 221 LYS B N 1
ATOM 4407 C CA . LYS B 1 221 ? 10.984 28.766 0.167 1 90.75 221 LYS B CA 1
ATOM 4408 C C . LYS B 1 221 ? 11.469 30.203 0.297 1 90.75 221 LYS B C 1
ATOM 4410 O O . LYS B 1 221 ? 11.711 30.875 -0.708 1 90.75 221 LYS B O 1
ATOM 4415 N N . ILE B 1 222 ? 11.594 30.641 1.505 1 91.56 222 ILE B N 1
ATOM 4416 C CA . ILE B 1 222 ? 12.039 32 1.779 1 91.56 222 ILE B CA 1
ATOM 4417 C C . ILE B 1 222 ? 13.484 32.156 1.331 1 91.56 222 ILE B C 1
ATOM 4419 O O . ILE B 1 222 ? 13.875 33.25 0.855 1 91.56 222 ILE B O 1
ATOM 4423 N N . GLY B 1 223 ? 14.219 31.109 1.425 1 92 223 GLY B N 1
ATOM 4424 C CA . GLY B 1 223 ? 15.617 31.125 1.03 1 92 223 GLY B CA 1
ATOM 4425 C C . GLY B 1 223 ? 15.812 31.094 -0.473 1 92 223 GLY B C 1
ATOM 4426 O O . GLY B 1 223 ? 16.938 31.219 -0.96 1 92 223 GLY B O 1
ATOM 4427 N N . GLY B 1 224 ? 14.688 30.953 -1.286 1 90.69 224 GLY B N 1
ATOM 4428 C CA . GLY B 1 224 ? 14.781 31.062 -2.732 1 90.69 224 GLY B CA 1
ATOM 4429 C C . GLY B 1 224 ? 14.641 29.719 -3.443 1 90.69 224 GLY B C 1
ATOM 4430 O O . GLY B 1 224 ? 14.719 29.656 -4.672 1 90.69 224 GLY B O 1
ATOM 4431 N N . CYS B 1 225 ? 14.508 28.703 -2.68 1 93.19 225 CYS B N 1
ATOM 4432 C CA . CYS B 1 225 ? 14.359 27.391 -3.309 1 93.19 225 CYS B CA 1
ATOM 4433 C C . CYS B 1 225 ? 12.977 27.25 -3.941 1 93.19 225 CYS B C 1
ATOM 4435 O O . CYS B 1 225 ? 11.977 27.672 -3.363 1 93.19 225 CYS B O 1
ATOM 4437 N N . LYS B 1 226 ? 12.984 26.766 -5.152 1 95.12 226 LYS B N 1
ATOM 4438 C CA . LYS B 1 226 ? 11.711 26.453 -5.797 1 95.12 226 LYS B CA 1
ATOM 4439 C C . LYS B 1 226 ? 11.195 25.078 -5.367 1 95.12 226 LYS B C 1
ATOM 4441 O O . LYS B 1 226 ? 11.312 24.109 -6.113 1 95.12 226 LYS B O 1
ATOM 4446 N N . ASN B 1 227 ? 10.484 25.062 -4.316 1 94.69 227 ASN B N 1
ATOM 4447 C CA . ASN B 1 227 ? 10.117 23.828 -3.645 1 94.69 227 ASN B CA 1
ATOM 4448 C C . ASN B 1 227 ? 9.211 22.953 -4.52 1 94.69 227 ASN B C 1
ATOM 4450 O O . ASN B 1 227 ? 9.359 21.734 -4.555 1 94.69 227 ASN B O 1
ATOM 4454 N N . GLU B 1 228 ? 8.32 23.578 -5.262 1 93.69 228 GLU B N 1
ATOM 4455 C CA . GLU B 1 228 ? 7.406 22.797 -6.098 1 93.69 228 GLU B CA 1
ATOM 4456 C C . GLU B 1 228 ? 8.148 22.125 -7.246 1 93.69 228 GLU B C 1
ATOM 4458 O O . GLU B 1 228 ? 7.844 20.984 -7.598 1 93.69 228 GLU B O 1
ATOM 4463 N N . GLU B 1 229 ? 9.039 22.844 -7.785 1 95.69 229 GLU B N 1
ATOM 4464 C CA . GLU B 1 229 ? 9.852 22.25 -8.844 1 95.69 229 GLU B CA 1
ATOM 4465 C C . GLU B 1 229 ? 10.766 21.156 -8.297 1 95.69 229 GLU B C 1
ATOM 4467 O O . GLU B 1 229 ? 10.945 20.109 -8.93 1 95.69 229 GLU B O 1
ATOM 4472 N N . ASN B 1 230 ? 11.344 21.484 -7.137 1 96.75 230 ASN B N 1
ATOM 4473 C CA . ASN B 1 230 ? 12.203 20.5 -6.504 1 96.75 230 ASN B CA 1
ATOM 4474 C C . ASN B 1 230 ? 11.445 19.219 -6.168 1 96.75 230 ASN B C 1
ATOM 4476 O O . ASN B 1 230 ? 11.992 18.125 -6.254 1 96.75 230 ASN B O 1
ATOM 4480 N N . LEU B 1 231 ? 10.234 19.391 -5.797 1 96.75 231 LEU B N 1
ATOM 4481 C CA . LEU B 1 231 ? 9.398 18.234 -5.512 1 96.75 231 LEU B CA 1
ATOM 4482 C C . LEU B 1 231 ? 9.258 17.344 -6.746 1 96.75 231 LEU B C 1
ATOM 4484 O O . LEU B 1 231 ? 9.352 16.125 -6.656 1 96.75 231 LEU B O 1
ATOM 4488 N N . ILE B 1 232 ? 9.086 17.984 -7.859 1 97.44 232 ILE B N 1
ATOM 4489 C CA . ILE B 1 232 ? 8.945 17.234 -9.109 1 97.44 232 ILE B CA 1
ATOM 4490 C C . ILE B 1 232 ? 10.242 16.484 -9.406 1 97.44 232 ILE B C 1
ATOM 4492 O O . ILE B 1 232 ? 10.219 15.32 -9.797 1 97.44 232 ILE B O 1
ATOM 4496 N N . TRP B 1 233 ? 11.297 17.141 -9.141 1 97.75 233 TRP B N 1
ATOM 4497 C CA . TRP B 1 233 ? 12.594 16.531 -9.43 1 97.75 233 TRP B CA 1
ATOM 4498 C C . TRP B 1 233 ? 12.883 15.391 -8.469 1 97.75 233 TRP B C 1
ATOM 4500 O O . TRP B 1 233 ? 13.477 14.383 -8.852 1 97.75 233 TRP B O 1
ATOM 4510 N N . VAL B 1 234 ? 12.547 15.57 -7.191 1 97.94 234 VAL B N 1
ATOM 4511 C CA . VAL B 1 234 ? 12.711 14.492 -6.219 1 97.94 234 VAL B CA 1
ATOM 4512 C C . VAL B 1 234 ? 11.875 13.289 -6.637 1 97.94 234 VAL B C 1
ATOM 4514 O O . VAL B 1 234 ? 12.367 12.156 -6.629 1 97.94 234 VAL B O 1
ATOM 4517 N N . MET B 1 235 ? 10.672 13.594 -7.094 1 98.12 235 MET B N 1
ATOM 4518 C CA . MET B 1 235 ? 9.773 12.523 -7.527 1 98.12 235 MET B CA 1
ATOM 4519 C C . MET B 1 235 ? 10.328 11.82 -8.766 1 98.12 235 MET B C 1
ATOM 4521 O O . MET B 1 235 ? 10.281 10.594 -8.859 1 98.12 235 MET B O 1
ATOM 4525 N N . PHE B 1 236 ? 10.844 12.57 -9.633 1 98.44 236 PHE B N 1
ATOM 4526 C CA . PHE B 1 236 ? 11.422 12.008 -10.852 1 98.44 236 PHE B CA 1
ATOM 4527 C C . PHE B 1 236 ? 12.633 11.141 -10.531 1 98.44 236 PHE B C 1
ATOM 4529 O O . PHE B 1 236 ? 12.734 10.008 -11 1 98.44 236 PHE B O 1
ATOM 4536 N N . TYR B 1 237 ? 13.531 11.672 -9.766 1 98.56 237 TYR B N 1
ATOM 4537 C CA . TYR B 1 237 ? 14.773 10.969 -9.461 1 98.56 237 TYR B CA 1
ATOM 4538 C C . TYR B 1 237 ? 14.508 9.688 -8.688 1 98.56 237 TYR B C 1
ATOM 4540 O O . TYR B 1 237 ? 15.109 8.648 -8.969 1 98.56 237 TYR B O 1
ATOM 4548 N N . THR B 1 238 ? 13.711 9.781 -7.676 1 98.31 238 THR B N 1
ATOM 4549 C CA . THR B 1 238 ? 13.414 8.594 -6.875 1 98.31 238 THR B CA 1
ATOM 4550 C C . THR B 1 238 ? 12.617 7.578 -7.691 1 98.31 238 THR B C 1
ATOM 4552 O O . THR B 1 238 ? 12.805 6.367 -7.531 1 98.31 238 THR B O 1
ATOM 4555 N N . GLY B 1 239 ? 11.734 8.07 -8.578 1 98.38 239 GLY B N 1
ATOM 4556 C CA . GLY B 1 239 ? 11.078 7.176 -9.523 1 98.38 239 GLY B CA 1
ATOM 4557 C C . GLY B 1 239 ? 12.047 6.504 -10.477 1 98.38 239 GLY B C 1
ATOM 4558 O O . GLY B 1 239 ? 11.875 5.34 -10.828 1 98.38 239 GLY B O 1
ATOM 4559 N N . PHE B 1 240 ? 13.047 7.293 -10.891 1 98.75 240 PHE B N 1
ATOM 4560 C CA . PHE B 1 240 ? 14.086 6.75 -11.75 1 98.75 240 PHE B CA 1
ATOM 4561 C C . PHE B 1 240 ? 14.781 5.57 -11.078 1 98.75 240 PHE B C 1
ATOM 4563 O O . PHE B 1 240 ? 15.008 4.535 -11.711 1 98.75 240 PHE B O 1
ATOM 4570 N N . LEU B 1 241 ? 15.148 5.738 -9.852 1 98.62 241 LEU B N 1
ATOM 4571 C CA . LEU B 1 241 ? 15.805 4.68 -9.102 1 98.62 241 LEU B CA 1
ATOM 4572 C C . LEU B 1 241 ? 14.914 3.449 -8.992 1 98.62 241 LEU B C 1
ATOM 4574 O O . LEU B 1 241 ? 15.383 2.318 -9.133 1 98.62 241 LEU B O 1
ATOM 4578 N N . SER B 1 242 ? 13.617 3.625 -8.719 1 98.12 242 SER B N 1
ATOM 4579 C CA . SER B 1 242 ? 12.672 2.518 -8.617 1 98.12 242 SER B CA 1
ATOM 4580 C C . SER B 1 242 ? 12.508 1.81 -9.961 1 98.12 242 SER B C 1
ATOM 4582 O O . SER B 1 242 ? 12.445 0.58 -10.016 1 98.12 242 SER B O 1
ATOM 4584 N N . GLY B 1 243 ? 12.391 2.631 -11.008 1 98.19 243 GLY B N 1
ATOM 4585 C CA . GLY B 1 243 ? 12.312 2.041 -12.336 1 98.19 243 GLY B CA 1
ATOM 4586 C C . GLY B 1 243 ? 13.531 1.218 -12.695 1 98.19 243 GLY B C 1
ATOM 4587 O O . GLY B 1 243 ? 13.414 0.16 -13.32 1 98.19 243 GLY B O 1
ATOM 4588 N N . LEU B 1 244 ? 14.664 1.735 -12.305 1 98.5 244 LEU B N 1
ATOM 4589 C CA . LEU B 1 244 ? 15.914 1.007 -12.516 1 98.5 244 LEU B CA 1
ATOM 4590 C C . LEU B 1 244 ? 15.898 -0.321 -11.766 1 98.5 244 LEU B C 1
ATOM 4592 O O . LEU B 1 244 ? 16.391 -1.332 -12.273 1 98.5 244 LEU B O 1
ATOM 4596 N N . ALA B 1 245 ? 15.406 -0.31 -10.555 1 97.94 245 ALA B N 1
ATOM 4597 C CA . ALA B 1 245 ? 15.273 -1.545 -9.781 1 97.94 245 ALA B CA 1
ATOM 4598 C C . ALA B 1 245 ? 14.445 -2.576 -10.547 1 97.94 245 ALA B C 1
ATOM 4600 O O . ALA B 1 245 ? 14.789 -3.758 -10.578 1 97.94 245 ALA B O 1
ATOM 4601 N N . GLY B 1 246 ? 13.375 -2.115 -11.133 1 97.31 246 GLY B N 1
ATOM 4602 C CA . GLY B 1 246 ? 12.555 -3.004 -11.938 1 97.31 246 GLY B CA 1
ATOM 4603 C C . GLY B 1 246 ? 13.297 -3.586 -13.125 1 97.31 246 GLY B C 1
ATOM 4604 O O . GLY B 1 246 ? 13.164 -4.773 -13.43 1 97.31 246 GLY B O 1
ATOM 4605 N N . ALA B 1 247 ? 14.047 -2.738 -13.75 1 97.81 247 ALA B N 1
ATOM 4606 C CA . ALA B 1 247 ? 14.828 -3.188 -14.898 1 97.81 247 ALA B CA 1
ATOM 4607 C C . ALA B 1 247 ? 15.836 -4.254 -14.492 1 97.81 247 ALA B C 1
ATOM 4609 O O . ALA B 1 247 ? 16.047 -5.234 -15.219 1 97.81 247 ALA B O 1
ATOM 4610 N N . LEU B 1 248 ? 16.453 -4.043 -13.406 1 97.25 248 LEU B N 1
ATOM 4611 C CA . LEU B 1 248 ? 17.469 -4.98 -12.945 1 97.25 248 LEU B CA 1
ATOM 4612 C C . LEU B 1 248 ? 16.844 -6.32 -12.562 1 97.25 248 LEU B C 1
ATOM 4614 O O . LEU B 1 248 ? 17.484 -7.367 -12.695 1 97.25 248 LEU B O 1
ATOM 4618 N N . LEU B 1 249 ? 15.617 -6.27 -12.133 1 95.38 249 LEU B N 1
ATOM 4619 C CA . LEU B 1 249 ? 14.922 -7.516 -11.844 1 95.38 249 LEU B CA 1
ATOM 4620 C C . LEU B 1 249 ? 14.703 -8.328 -13.109 1 95.38 249 LEU B C 1
ATOM 4622 O O . LEU B 1 249 ? 14.68 -9.562 -13.07 1 95.38 249 LEU B O 1
ATOM 4626 N N . ILE B 1 250 ? 14.547 -7.609 -14.188 1 96.25 250 ILE B N 1
ATOM 4627 C CA . ILE B 1 250 ? 14.297 -8.281 -15.453 1 96.25 250 ILE B CA 1
ATOM 4628 C C . ILE B 1 250 ? 15.617 -8.758 -16.062 1 96.25 250 ILE B C 1
ATOM 4630 O O . ILE B 1 250 ? 15.75 -9.922 -16.438 1 96.25 250 ILE B O 1
ATOM 4634 N N . LEU B 1 251 ? 16.594 -7.914 -16.109 1 96.31 251 LEU B N 1
ATOM 4635 C CA . LEU B 1 251 ? 17.859 -8.219 -16.766 1 96.31 251 LEU B CA 1
ATOM 4636 C C . LEU B 1 251 ? 18.688 -9.188 -15.938 1 96.31 251 LEU B C 1
ATOM 4638 O O . LEU B 1 251 ? 19.406 -10.039 -16.484 1 96.31 251 LEU B O 1
ATOM 4642 N N . GLY B 1 252 ? 18.609 -9.016 -14.664 1 92.75 252 GLY B N 1
ATOM 4643 C CA . GLY B 1 252 ? 19.469 -9.797 -13.781 1 92.75 252 GLY B CA 1
ATOM 4644 C C . GLY B 1 252 ? 18.703 -10.875 -13.023 1 92.75 252 GLY B C 1
ATOM 4645 O O . GLY B 1 252 ? 19.312 -11.656 -12.281 1 92.75 252 GLY B O 1
ATOM 4646 N N . GLY B 1 253 ? 17.391 -10.93 -13.172 1 87.12 253 GLY B N 1
ATOM 4647 C CA . GLY B 1 253 ? 16.578 -11.891 -12.438 1 87.12 253 GLY B CA 1
ATOM 4648 C C . GLY B 1 253 ? 16.578 -13.273 -13.055 1 87.12 253 GLY B C 1
ATOM 4649 O O . GLY B 1 253 ? 17.344 -13.547 -13.984 1 87.12 253 GLY B O 1
ATOM 4650 N N . THR B 1 254 ? 15.805 -14.141 -12.508 1 82.88 254 THR B N 1
ATOM 4651 C CA . THR B 1 254 ? 15.773 -15.531 -12.93 1 82.88 254 THR B CA 1
ATOM 4652 C C . THR B 1 254 ? 14.789 -15.727 -14.086 1 82.88 254 THR B C 1
ATOM 4654 O O . THR B 1 254 ? 14.977 -16.609 -14.922 1 82.88 254 THR B O 1
ATOM 4657 N N . GLN B 1 255 ? 13.805 -14.875 -14.188 1 85.94 255 GLN B N 1
ATOM 4658 C CA . GLN B 1 255 ? 12.758 -15.102 -15.18 1 85.94 255 GLN B CA 1
ATOM 4659 C C . GLN B 1 255 ? 13.078 -14.406 -16.5 1 85.94 255 GLN B C 1
ATOM 4661 O O . GLN B 1 255 ? 12.789 -14.945 -17.578 1 85.94 255 GLN B O 1
ATOM 4666 N N . HIS B 1 256 ? 13.641 -13.234 -16.453 1 94 256 HIS B N 1
ATOM 4667 C CA . HIS B 1 256 ? 14.031 -12.438 -17.609 1 94 256 HIS B CA 1
ATOM 4668 C C . HIS B 1 256 ? 12.812 -12.102 -18.469 1 94 256 HIS B C 1
ATOM 4670 O O . HIS B 1 256 ? 12.898 -12.117 -19.703 1 94 256 HIS B O 1
ATOM 4676 N N . ARG B 1 257 ? 11.75 -12.055 -17.906 1 93.38 257 ARG B N 1
ATOM 4677 C CA . ARG B 1 257 ? 10.484 -11.617 -18.484 1 93.38 257 ARG B CA 1
ATOM 4678 C C . ARG B 1 257 ? 9.586 -10.992 -17.422 1 93.38 257 ARG B C 1
ATOM 4680 O O . ARG B 1 257 ? 9.828 -11.141 -16.219 1 93.38 257 ARG B O 1
ATOM 4687 N N . PHE B 1 258 ? 8.641 -10.227 -17.922 1 94.44 258 PHE B N 1
ATOM 4688 C CA . PHE B 1 258 ? 7.664 -9.656 -17 1 94.44 258 PHE B CA 1
ATOM 4689 C C . PHE B 1 258 ? 6.547 -10.641 -16.703 1 94.44 258 PHE B C 1
ATOM 4691 O O . PHE B 1 258 ? 5.852 -11.094 -17.625 1 94.44 258 PHE B O 1
ATOM 4698 N N . ILE B 1 259 ? 6.445 -11.031 -15.492 1 90.12 259 ILE B N 1
ATOM 4699 C CA . ILE B 1 259 ? 5.379 -11.922 -15.031 1 90.12 259 ILE B CA 1
ATOM 4700 C C . ILE B 1 259 ? 4.559 -11.219 -13.953 1 90.12 259 ILE B C 1
ATOM 4702 O O . ILE B 1 259 ? 5.062 -10.344 -13.25 1 90.12 259 ILE B O 1
ATOM 4706 N N . LYS B 1 260 ? 3.312 -11.688 -13.836 1 81.62 260 LYS B N 1
ATOM 4707 C CA . LYS B 1 260 ? 2.461 -11.133 -12.789 1 81.62 260 LYS B CA 1
ATOM 4708 C C . LYS B 1 260 ? 3.105 -11.289 -11.414 1 81.62 260 LYS B C 1
ATOM 4710 O O . LYS B 1 260 ? 3.586 -12.367 -11.07 1 81.62 260 LYS B O 1
ATOM 4715 N N . GLY B 1 261 ? 3.16 -10.18 -10.688 1 78.25 261 GLY B N 1
ATOM 4716 C CA . GLY B 1 261 ? 3.674 -10.242 -9.328 1 78.25 261 GLY B CA 1
ATOM 4717 C C . GLY B 1 261 ? 5.152 -9.914 -9.234 1 78.25 261 GLY B C 1
ATOM 4718 O O . GLY B 1 261 ? 5.715 -9.875 -8.141 1 78.25 261 GLY B O 1
ATOM 4719 N N . ILE B 1 262 ? 5.738 -9.656 -10.352 1 82.19 262 ILE B N 1
ATOM 4720 C CA . ILE B 1 262 ? 7.164 -9.352 -10.32 1 82.19 262 ILE B CA 1
ATOM 4721 C C . ILE B 1 262 ? 7.406 -8.102 -9.477 1 82.19 262 ILE B C 1
ATOM 4723 O O . ILE B 1 262 ? 6.656 -7.125 -9.57 1 82.19 262 ILE B O 1
ATOM 4727 N N . GLY B 1 263 ? 8.289 -8.172 -8.562 1 71.62 263 GLY B N 1
ATOM 4728 C CA . GLY B 1 263 ? 8.75 -7.004 -7.82 1 71.62 263 GLY B CA 1
ATOM 4729 C C . GLY B 1 263 ? 7.773 -6.559 -6.746 1 71.62 263 GLY B C 1
ATOM 4730 O O . GLY B 1 263 ? 7.934 -5.484 -6.16 1 71.62 263 GLY B O 1
ATOM 4731 N N . ALA B 1 264 ? 6.562 -7.125 -6.566 1 66.25 264 ALA B N 1
ATOM 4732 C CA . ALA B 1 264 ? 5.426 -6.602 -5.812 1 66.25 264 ALA B CA 1
ATOM 4733 C C . ALA B 1 264 ? 5.82 -6.281 -4.375 1 66.25 264 ALA B C 1
ATOM 4735 O O . ALA B 1 264 ? 5.305 -5.332 -3.781 1 66.25 264 ALA B O 1
ATOM 4736 N N . ASN B 1 265 ? 6.895 -6.75 -3.871 1 78.25 265 ASN B N 1
ATOM 4737 C CA . ASN B 1 265 ? 7.094 -6.418 -2.465 1 78.25 265 ASN B CA 1
ATOM 4738 C C . ASN B 1 265 ? 8.328 -5.543 -2.266 1 78.25 265 ASN B C 1
ATOM 4740 O O . ASN B 1 265 ? 8.508 -4.953 -1.198 1 78.25 265 ASN B O 1
ATOM 4744 N N . TYR B 1 266 ? 8.977 -5.289 -3.309 1 88.75 266 TYR B N 1
ATOM 4745 C CA . TYR B 1 266 ? 10.242 -4.574 -3.156 1 88.75 266 TYR B CA 1
ATOM 4746 C C . TYR B 1 266 ? 10 -3.082 -2.953 1 88.75 266 TYR B C 1
ATOM 4748 O O . TYR B 1 266 ? 10.727 -2.43 -2.203 1 88.75 266 TYR B O 1
ATOM 4756 N N . GLY B 1 267 ? 9.047 -2.594 -3.619 1 89.19 267 GLY B N 1
ATOM 4757 C CA . GLY B 1 267 ? 8.727 -1.185 -3.449 1 89.19 267 GLY B CA 1
ATOM 4758 C C . GLY B 1 267 ? 8.336 -0.829 -2.027 1 89.19 267 GLY B C 1
ATOM 4759 O O . GLY B 1 267 ? 8.859 0.13 -1.455 1 89.19 267 GLY B O 1
ATOM 4760 N N . TRP B 1 268 ? 7.473 -1.592 -1.499 1 86.69 268 TRP B N 1
ATOM 4761 C CA . TRP B 1 268 ? 7.027 -1.356 -0.13 1 86.69 268 TRP B CA 1
ATOM 4762 C C . TRP B 1 268 ? 8.148 -1.644 0.864 1 86.69 268 TRP B C 1
ATOM 4764 O O . TRP B 1 268 ? 8.289 -0.945 1.87 1 86.69 268 TRP B O 1
ATOM 4774 N N . ASP B 1 269 ? 8.922 -2.699 0.548 1 88.44 269 ASP B N 1
ATOM 4775 C CA . ASP B 1 269 ? 10.078 -3 1.386 1 88.44 269 ASP B CA 1
ATOM 4776 C C . ASP B 1 269 ? 11.047 -1.818 1.432 1 88.44 269 ASP B C 1
ATOM 4778 O O . ASP B 1 269 ? 11.664 -1.55 2.467 1 88.44 269 ASP B O 1
ATOM 4782 N N . GLY B 1 270 ? 11.125 -1.244 0.31 1 91.69 270 GLY B N 1
ATOM 4783 C CA . GLY B 1 270 ? 11.992 -0.076 0.254 1 91.69 270 GLY B CA 1
ATOM 4784 C C . GLY B 1 270 ? 11.555 1.036 1.188 1 91.69 270 GLY B C 1
ATOM 4785 O O . GLY B 1 270 ? 12.383 1.648 1.865 1 91.69 270 GLY B O 1
ATOM 4786 N N . VAL B 1 271 ? 10.305 1.262 1.217 1 88.94 271 VAL B N 1
ATOM 4787 C CA . VAL B 1 271 ? 9.75 2.283 2.098 1 88.94 271 VAL B CA 1
ATOM 4788 C C . VAL B 1 271 ? 10.055 1.935 3.553 1 88.94 271 VAL B C 1
ATOM 4790 O O . VAL B 1 271 ? 10.469 2.799 4.332 1 88.94 271 VAL B O 1
ATOM 4793 N N . MET B 1 272 ? 9.906 0.681 3.881 1 84.88 272 MET B N 1
ATOM 4794 C CA . MET B 1 272 ? 10.211 0.232 5.238 1 84.88 272 MET B CA 1
ATOM 4795 C C . MET B 1 272 ? 11.68 0.456 5.57 1 84.88 272 MET B C 1
ATOM 4797 O O . MET B 1 272 ? 12.016 0.9 6.672 1 84.88 272 MET B O 1
ATOM 4801 N N . LEU B 1 273 ? 12.469 0.177 4.625 1 89.69 273 LEU B N 1
ATOM 4802 C CA . LEU B 1 273 ? 13.906 0.299 4.82 1 89.69 273 LEU B CA 1
ATOM 4803 C C . LEU B 1 273 ? 14.305 1.757 5.031 1 89.69 273 LEU B C 1
ATOM 4805 O O . LEU B 1 273 ? 15.203 2.053 5.828 1 89.69 273 LEU B O 1
ATOM 4809 N N . ALA B 1 274 ? 13.672 2.623 4.277 1 91.75 274 ALA B N 1
ATOM 4810 C CA . ALA B 1 274 ? 13.961 4.047 4.422 1 91.75 274 ALA B CA 1
ATOM 4811 C C . ALA B 1 274 ? 13.633 4.527 5.836 1 91.75 274 ALA B C 1
ATOM 4813 O O . ALA B 1 274 ? 14.391 5.309 6.422 1 91.75 274 ALA B O 1
ATOM 4814 N N . ILE B 1 275 ? 12.586 4.043 6.359 1 81.81 275 ILE B N 1
ATOM 4815 C CA . ILE B 1 275 ? 12.148 4.457 7.684 1 81.81 275 ILE B CA 1
ATOM 4816 C C . ILE B 1 275 ? 13.117 3.928 8.742 1 81.81 275 ILE B C 1
ATOM 4818 O O . ILE B 1 275 ? 13.547 4.672 9.625 1 81.81 275 ILE B O 1
ATOM 4822 N N . VAL B 1 276 ? 13.484 2.717 8.562 1 82.94 276 VAL B N 1
ATOM 4823 C CA . VAL B 1 276 ? 14.398 2.105 9.523 1 82.94 276 VAL B CA 1
ATOM 4824 C C . VAL B 1 276 ? 15.773 2.764 9.43 1 82.94 276 VAL B C 1
ATOM 4826 O O . VAL B 1 276 ? 16.453 2.932 10.438 1 82.94 276 VAL B O 1
ATOM 4829 N N . GLY B 1 277 ? 16.172 3.104 8.273 1 86.88 277 GLY B N 1
ATOM 4830 C CA . GLY B 1 277 ? 17.469 3.713 8.062 1 86.88 277 GLY B CA 1
ATOM 4831 C C . GLY B 1 277 ? 17.5 5.195 8.391 1 86.88 277 GLY B C 1
ATOM 4832 O O . GLY B 1 277 ? 18.531 5.844 8.258 1 86.88 277 GLY B O 1
ATOM 4833 N N . GLY B 1 278 ? 16.344 5.781 8.82 1 85.88 278 GLY B N 1
ATOM 4834 C CA . GLY B 1 278 ? 16.281 7.195 9.156 1 85.88 278 GLY B CA 1
ATOM 4835 C C . GLY B 1 278 ? 16.422 8.102 7.953 1 85.88 278 GLY B C 1
ATOM 4836 O O . GLY B 1 278 ? 17 9.18 8.039 1 85.88 278 GLY B O 1
ATOM 4837 N N . ASN B 1 279 ? 16.172 7.551 6.805 1 91.38 279 ASN B N 1
ATOM 4838 C CA . ASN B 1 279 ? 16.125 8.289 5.543 1 91.38 279 ASN B CA 1
ATOM 4839 C C . ASN B 1 279 ? 17.516 8.688 5.07 1 91.38 279 ASN B C 1
ATOM 4841 O O . ASN B 1 279 ? 17.672 9.672 4.355 1 91.38 279 ASN B O 1
ATOM 4845 N N . GLY B 1 280 ? 18.531 7.93 5.52 1 93.31 280 GLY B N 1
ATOM 4846 C CA . GLY B 1 280 ? 19.875 8.109 4.988 1 93.31 280 GLY B CA 1
ATOM 4847 C C . GLY B 1 280 ? 20.172 7.199 3.812 1 93.31 280 GLY B C 1
ATOM 4848 O O . GLY B 1 280 ? 19.766 6.039 3.797 1 93.31 280 GLY B O 1
ATOM 4849 N N . VAL B 1 281 ? 20.875 7.777 2.906 1 95.12 281 VAL B N 1
ATOM 4850 C CA . VAL B 1 281 ? 21.188 7.023 1.693 1 95.12 281 VAL B CA 1
ATOM 4851 C C . VAL B 1 281 ? 22.047 5.812 2.041 1 95.12 281 VAL B C 1
ATOM 4853 O O . VAL B 1 281 ? 21.719 4.684 1.663 1 95.12 281 VAL B O 1
ATOM 4856 N N . VAL B 1 282 ? 23.031 6.012 2.779 1 93.94 282 VAL B N 1
ATOM 4857 C CA . VAL B 1 282 ? 23.984 4.957 3.098 1 93.94 282 VAL B CA 1
ATOM 4858 C C . VAL B 1 282 ? 23.391 4.012 4.137 1 93.94 282 VAL B C 1
ATOM 4860 O O . VAL B 1 282 ? 23.453 2.789 3.988 1 93.94 282 VAL B O 1
ATOM 4863 N N . GLU B 1 283 ? 22.766 4.555 5.156 1 91.19 283 GLU B N 1
ATOM 4864 C CA . GLU B 1 283 ? 22.156 3.75 6.215 1 91.19 283 GLU B CA 1
ATOM 4865 C C . GLU B 1 283 ? 21.109 2.801 5.652 1 91.19 283 GLU B C 1
ATOM 4867 O O . GLU B 1 283 ? 21.078 1.618 6.004 1 91.19 283 GLU B O 1
ATOM 4872 N N . THR B 1 284 ? 20.312 3.367 4.809 1 93.88 284 THR B N 1
ATOM 4873 C CA . THR B 1 284 ? 19.25 2.562 4.211 1 93.88 284 THR B CA 1
ATOM 4874 C C . THR B 1 284 ? 19.844 1.434 3.369 1 93.88 284 THR B C 1
ATOM 4876 O O . THR B 1 284 ? 19.312 0.317 3.363 1 93.88 284 THR B O 1
ATOM 4879 N N . SER B 1 285 ? 20.922 1.736 2.682 1 96.25 285 SER B N 1
ATOM 4880 C CA . SER B 1 285 ? 21.562 0.726 1.847 1 96.25 285 SER B CA 1
ATOM 4881 C C . SER B 1 285 ? 22.156 -0.396 2.693 1 96.25 285 SER B C 1
ATOM 4883 O O . SER B 1 285 ? 22.141 -1.562 2.295 1 96.25 285 SER B O 1
ATOM 4885 N N . VAL B 1 286 ? 22.641 -0.077 3.797 1 93.19 286 VAL B N 1
ATOM 4886 C CA . VAL B 1 286 ? 23.188 -1.08 4.703 1 93.19 286 VAL B CA 1
ATOM 4887 C C . VAL B 1 286 ? 22.062 -1.979 5.219 1 93.19 286 VAL B C 1
ATOM 4889 O O . VAL B 1 286 ? 22.219 -3.203 5.262 1 93.19 286 VAL B O 1
ATOM 4892 N N . PHE B 1 287 ? 20.969 -1.393 5.582 1 91.94 287 PHE B N 1
ATOM 4893 C CA . PHE B 1 287 ? 19.828 -2.178 6.051 1 91.94 287 PHE B CA 1
ATOM 4894 C C . PHE B 1 287 ? 19.281 -3.047 4.93 1 91.94 287 PHE B C 1
ATOM 4896 O O . PHE B 1 287 ? 18.766 -4.137 5.18 1 91.94 287 PHE B O 1
ATOM 4903 N N . ALA B 1 288 ? 19.391 -2.518 3.719 1 95.56 288 ALA B N 1
ATOM 4904 C CA . ALA B 1 288 ? 18.953 -3.312 2.574 1 95.56 288 ALA B CA 1
ATOM 4905 C C . ALA B 1 288 ? 19.766 -4.605 2.463 1 95.56 288 ALA B C 1
ATOM 4907 O O . ALA B 1 288 ? 19.219 -5.66 2.133 1 95.56 288 ALA B O 1
ATOM 4908 N N . ILE B 1 289 ? 21.062 -4.488 2.695 1 95.31 289 ILE B N 1
ATOM 4909 C CA . ILE B 1 289 ? 21.906 -5.672 2.672 1 95.31 289 ILE B CA 1
ATOM 4910 C C . ILE B 1 289 ? 21.516 -6.617 3.805 1 95.31 289 ILE B C 1
ATOM 4912 O O . ILE B 1 289 ? 21.453 -7.836 3.617 1 95.31 289 ILE B O 1
ATOM 4916 N N . PHE B 1 290 ? 21.188 -6.094 4.891 1 92.94 290 PHE B N 1
ATOM 4917 C CA . PHE B 1 290 ? 20.734 -6.887 6.027 1 92.94 290 PHE B CA 1
ATOM 4918 C C . PHE B 1 290 ? 19.438 -7.625 5.688 1 92.94 290 PHE B C 1
ATOM 4920 O O . PHE B 1 290 ? 19.297 -8.812 6.004 1 92.94 290 PHE B O 1
ATOM 4927 N N . PHE B 1 291 ? 18.547 -6.957 5.086 1 91.94 291 PHE B N 1
ATOM 4928 C CA . PHE B 1 291 ? 17.312 -7.598 4.688 1 91.94 291 PHE B CA 1
ATOM 4929 C C . PHE B 1 291 ? 17.562 -8.656 3.619 1 91.94 291 PHE B C 1
ATOM 4931 O O . PHE B 1 291 ? 16.859 -9.672 3.57 1 91.94 291 PHE B O 1
ATOM 4938 N N . GLY B 1 292 ? 18.547 -8.32 2.748 1 93.19 292 GLY B N 1
ATOM 4939 C CA . GLY B 1 292 ? 18.953 -9.359 1.811 1 93.19 292 GLY B CA 1
ATOM 4940 C C . GLY B 1 292 ? 19.438 -10.617 2.492 1 93.19 292 GLY B C 1
ATOM 4941 O O . GLY B 1 292 ? 19.156 -11.727 2.039 1 93.19 292 GLY B O 1
ATOM 4942 N N . PHE B 1 293 ? 20.156 -10.438 3.531 1 93.75 293 PHE B N 1
ATOM 4943 C CA . PHE B 1 293 ? 20.625 -11.547 4.352 1 93.75 293 PHE B CA 1
ATOM 4944 C C . PHE B 1 293 ? 19.453 -12.328 4.934 1 93.75 293 PHE B C 1
ATOM 4946 O O . PHE B 1 293 ? 19.453 -13.562 4.91 1 93.75 293 PHE B O 1
ATOM 4953 N N . LEU B 1 294 ? 18.484 -11.672 5.414 1 90.94 294 LEU B N 1
ATOM 4954 C CA . LEU B 1 294 ? 17.312 -12.328 5.984 1 90.94 294 LEU B CA 1
ATOM 4955 C C . LEU B 1 294 ? 16.562 -13.109 4.918 1 90.94 294 LEU B C 1
ATOM 4957 O O . LEU B 1 294 ? 16.094 -14.227 5.168 1 90.94 294 LEU B O 1
ATOM 4961 N N . LYS B 1 295 ? 16.453 -12.508 3.771 1 88.5 295 LYS B N 1
ATOM 4962 C CA . LYS B 1 295 ? 15.742 -13.164 2.682 1 88.5 295 LYS B CA 1
ATOM 4963 C C . LYS B 1 295 ? 16.469 -14.422 2.221 1 88.5 295 LYS B C 1
ATOM 4965 O O . LYS B 1 295 ? 15.852 -15.469 2.021 1 88.5 295 LYS B O 1
ATOM 4970 N N . ALA B 1 296 ? 17.75 -14.32 2.025 1 89.94 296 ALA B N 1
ATOM 4971 C CA . ALA B 1 296 ? 18.547 -15.477 1.634 1 89.94 296 ALA B CA 1
ATOM 4972 C C . ALA B 1 296 ? 18.516 -16.562 2.709 1 89.94 296 ALA B C 1
ATOM 4974 O O . ALA B 1 296 ? 18.406 -17.75 2.4 1 89.94 296 ALA B O 1
ATOM 4975 N N . GLY B 1 297 ? 18.625 -16.156 3.896 1 88.69 297 GLY B N 1
ATOM 4976 C CA . GLY B 1 297 ? 18.594 -17.094 5.012 1 88.69 297 GLY B CA 1
ATOM 4977 C C . GLY B 1 297 ? 17.25 -17.797 5.164 1 88.69 297 GLY B C 1
ATOM 4978 O O . GLY B 1 297 ? 17.188 -18.922 5.629 1 88.69 297 GLY B O 1
ATOM 4979 N N . GLY B 1 298 ? 16.156 -17.062 4.898 1 86.06 298 GLY B N 1
ATOM 4980 C CA . GLY B 1 298 ? 14.836 -17.641 4.977 1 86.06 298 GLY B CA 1
ATOM 4981 C C . GLY B 1 298 ? 14.672 -18.875 4.102 1 86.06 298 GLY B C 1
ATOM 4982 O O . GLY B 1 298 ? 14.039 -19.844 4.504 1 86.06 298 GLY B O 1
ATOM 4983 N N . ILE B 1 299 ? 15.266 -18.797 2.975 1 81.5 299 ILE B N 1
ATOM 4984 C CA . ILE B 1 299 ? 15.227 -19.938 2.068 1 81.5 299 ILE B CA 1
ATOM 4985 C C . ILE B 1 299 ? 15.953 -21.125 2.699 1 81.5 299 ILE B C 1
ATOM 4987 O O . ILE B 1 299 ? 15.477 -22.25 2.631 1 81.5 299 ILE B O 1
ATOM 4991 N N . GLY B 1 300 ? 17.016 -20.812 3.348 1 80.62 300 GLY B N 1
ATOM 4992 C CA . GLY B 1 300 ? 17.766 -21.859 4.027 1 80.62 300 GLY B CA 1
ATOM 4993 C C . GLY B 1 300 ? 17.031 -22.438 5.215 1 80.62 300 GLY B C 1
ATOM 4994 O O . GLY B 1 300 ? 17.062 -23.656 5.43 1 80.62 300 GLY B O 1
ATOM 4995 N N . MET B 1 301 ? 16.375 -21.562 5.926 1 82.88 301 MET B N 1
ATOM 4996 C CA . MET B 1 301 ? 15.602 -22.031 7.078 1 82.88 301 MET B CA 1
ATOM 4997 C C . MET B 1 301 ? 14.516 -23 6.645 1 82.88 301 MET B C 1
ATOM 4999 O O . MET B 1 301 ? 14.25 -24 7.332 1 82.88 301 MET B O 1
ATOM 5003 N N . GLU B 1 302 ? 13.922 -22.594 5.539 1 79.88 302 GLU B N 1
ATOM 5004 C CA . GLU B 1 302 ? 12.852 -23.453 5.02 1 79.88 302 GLU B CA 1
ATOM 5005 C C . GLU B 1 302 ? 13.383 -24.828 4.633 1 79.88 302 GLU B C 1
ATOM 5007 O O . GLU B 1 302 ? 12.766 -25.844 4.945 1 79.88 302 GLU B O 1
ATOM 5012 N N . PHE B 1 303 ? 14.547 -24.922 4.117 1 76.94 303 PHE B N 1
ATOM 5013 C CA . PHE B 1 303 ? 15.148 -26.156 3.621 1 76.94 303 PHE B CA 1
ATOM 5014 C C . PHE B 1 303 ? 15.711 -26.984 4.77 1 76.94 303 PHE B C 1
ATOM 5016 O O . PHE B 1 303 ? 15.555 -28.203 4.793 1 76.94 303 PHE B O 1
ATOM 5023 N N . G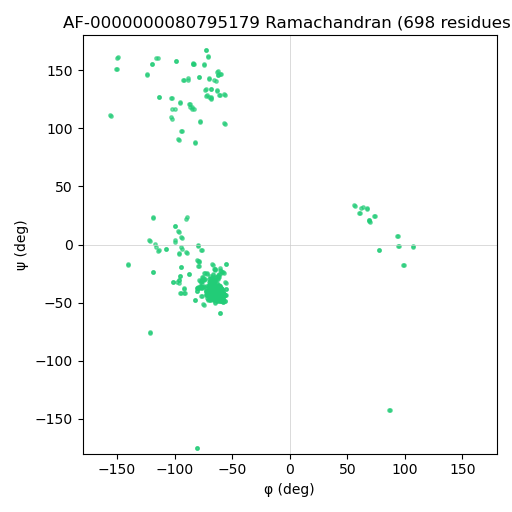LU B 1 304 ? 16.266 -26.328 5.762 1 79 304 GLU B N 1
ATOM 5024 C CA . GLU B 1 304 ? 17.031 -27.062 6.773 1 79 304 GLU B CA 1
ATOM 5025 C C . GLU B 1 304 ? 16.156 -27.391 7.98 1 79 304 GLU B C 1
ATOM 5027 O O . GLU B 1 304 ? 16.297 -28.469 8.578 1 79 304 GLU B O 1
ATOM 5032 N N . VAL B 1 305 ? 15.328 -26.422 8.391 1 79.25 305 VAL B N 1
ATOM 5033 C CA . VAL B 1 305 ? 14.641 -26.625 9.656 1 79.25 305 VAL B CA 1
ATOM 5034 C C . VAL B 1 305 ? 13.133 -26.562 9.438 1 79.25 305 VAL B C 1
ATOM 5036 O O . VAL B 1 305 ? 12.359 -26.562 10.406 1 79.25 305 VAL B O 1
ATOM 5039 N N . SER B 1 306 ? 12.672 -26.422 8.219 1 78.31 306 SER B N 1
ATOM 5040 C CA . SER B 1 306 ? 11.266 -26.484 7.84 1 78.31 306 SER B CA 1
ATOM 5041 C C . SER B 1 306 ? 10.5 -25.281 8.375 1 78.31 306 SER B C 1
ATOM 5043 O O . SER B 1 306 ? 9.352 -25.406 8.812 1 78.31 306 SER B O 1
ATOM 5045 N N . ILE B 1 307 ? 11.227 -24.297 8.648 1 77.12 307 ILE B N 1
ATOM 5046 C CA . ILE B 1 307 ? 10.57 -23.031 8.961 1 77.12 307 ILE B CA 1
ATOM 5047 C C . ILE B 1 307 ? 10.305 -22.25 7.676 1 77.12 307 ILE B C 1
ATOM 5049 O O . ILE B 1 307 ? 11.227 -21.953 6.918 1 77.12 307 ILE B O 1
ATOM 5053 N N . PRO B 1 308 ? 9.062 -21.969 7.441 1 76 308 PRO B N 1
ATOM 5054 C CA . PRO B 1 308 ? 8.719 -21.297 6.184 1 76 308 PRO B CA 1
ATOM 5055 C C . PRO B 1 308 ? 9.398 -19.938 6.031 1 76 308 PRO B C 1
ATOM 5057 O O . PRO B 1 308 ? 9.578 -19.219 7.02 1 76 308 PRO B O 1
ATOM 5060 N N . SER B 1 309 ? 9.719 -19.594 4.797 1 78.12 309 SER B N 1
ATOM 5061 C CA . SER B 1 309 ? 10.383 -18.328 4.488 1 78.12 309 SER B CA 1
ATOM 5062 C C . SER B 1 309 ? 9.539 -17.141 4.902 1 78.12 309 SER B C 1
ATOM 5064 O O . SER B 1 309 ? 10.062 -16.047 5.145 1 78.12 309 SER B O 1
ATOM 5066 N N . GLU B 1 310 ? 8.258 -17.328 4.957 1 74.12 310 GLU B N 1
ATOM 5067 C CA . GLU B 1 310 ? 7.34 -16.281 5.391 1 74.12 310 GLU B CA 1
ATOM 5068 C C . GLU B 1 310 ? 7.688 -15.789 6.793 1 74.12 310 GLU B C 1
ATOM 5070 O O . GLU B 1 310 ? 7.426 -14.633 7.133 1 74.12 310 GLU B O 1
ATOM 5075 N N . PHE B 1 311 ? 8.32 -16.609 7.52 1 77.94 311 PHE B N 1
ATOM 5076 C CA . PHE B 1 311 ? 8.734 -16.219 8.867 1 77.94 311 PHE B CA 1
ATOM 5077 C C . PHE B 1 311 ? 9.719 -15.062 8.82 1 77.94 311 PHE B C 1
ATOM 5079 O O . PHE B 1 311 ? 9.656 -14.156 9.648 1 77.94 311 PHE B O 1
ATOM 5086 N N . THR B 1 312 ? 10.617 -15.141 7.926 1 82.38 312 THR B N 1
ATOM 5087 C CA . THR B 1 312 ? 11.602 -14.07 7.832 1 82.38 312 THR B CA 1
ATOM 5088 C C . THR B 1 312 ? 10.938 -12.758 7.43 1 82.38 312 THR B C 1
ATOM 5090 O O . THR B 1 312 ? 11.391 -11.68 7.82 1 82.38 312 THR B O 1
ATOM 5093 N N . MET B 1 313 ? 9.898 -12.82 6.688 1 81.06 313 MET B N 1
ATOM 5094 C CA . MET B 1 313 ? 9.164 -11.617 6.336 1 81.06 313 MET B CA 1
ATOM 5095 C C . MET B 1 313 ? 8.484 -11.008 7.562 1 81.06 313 MET B C 1
ATOM 5097 O O . MET B 1 313 ? 8.477 -9.789 7.73 1 81.06 313 MET B O 1
ATOM 5101 N N . VAL B 1 314 ? 7.98 -11.859 8.398 1 80.5 314 VAL B N 1
ATOM 5102 C CA . VAL B 1 314 ? 7.398 -11.406 9.648 1 80.5 314 VAL B CA 1
ATOM 5103 C C . VAL B 1 314 ? 8.477 -10.75 10.516 1 80.5 314 VAL B C 1
ATOM 5105 O O . VAL B 1 314 ? 8.258 -9.688 11.102 1 80.5 314 VAL B O 1
ATOM 5108 N N . LEU B 1 315 ? 9.555 -11.469 10.555 1 85 315 LEU B N 1
ATOM 5109 C CA . LEU B 1 315 ? 10.672 -10.945 11.328 1 85 315 LEU B CA 1
ATOM 5110 C C . LEU B 1 315 ? 11.086 -9.57 10.828 1 85 315 LEU B C 1
ATOM 5112 O O . LEU B 1 315 ? 11.359 -8.664 11.625 1 85 315 LEU B O 1
ATOM 5116 N N . GLN B 1 316 ? 11.148 -9.391 9.523 1 83.81 316 GLN B N 1
ATOM 5117 C CA . GLN B 1 316 ? 11.5 -8.109 8.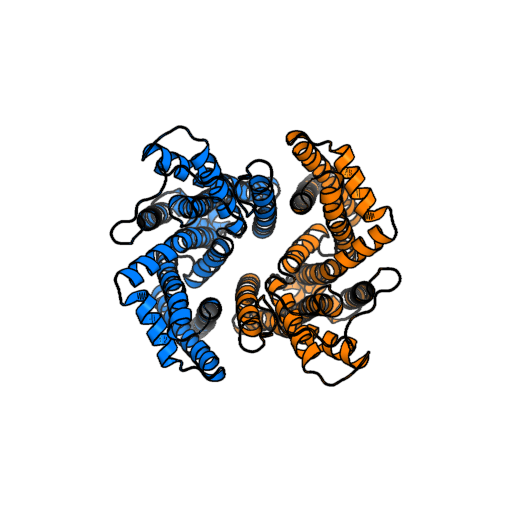93 1 83.81 316 GLN B CA 1
ATOM 5118 C C . GLN B 1 316 ? 10.531 -7.016 9.352 1 83.81 316 GLN B C 1
ATOM 5120 O O . GLN B 1 316 ? 10.945 -5.918 9.734 1 83.81 316 GLN B O 1
ATOM 5125 N N . ALA B 1 317 ? 9.312 -7.312 9.289 1 80.69 317 ALA B N 1
ATOM 5126 C CA . ALA B 1 317 ? 8.289 -6.34 9.664 1 80.69 317 ALA B CA 1
ATOM 5127 C C . ALA B 1 317 ? 8.391 -5.984 11.148 1 80.69 317 ALA B C 1
ATOM 5129 O O . ALA B 1 317 ? 8.227 -4.82 11.523 1 80.69 317 ALA B O 1
ATOM 5130 N N . ILE B 1 318 ? 8.656 -6.938 11.961 1 85.06 318 ILE B N 1
ATOM 5131 C CA . ILE B 1 318 ? 8.797 -6.715 13.391 1 85.06 318 ILE B CA 1
ATOM 5132 C C . ILE B 1 318 ? 10.031 -5.852 13.656 1 85.06 318 ILE B C 1
ATOM 5134 O O . ILE B 1 318 ? 10.008 -4.973 14.523 1 85.06 318 ILE B O 1
ATOM 5138 N N . ILE B 1 319 ? 11.078 -6.141 12.961 1 86.81 319 ILE B N 1
ATOM 5139 C CA . ILE B 1 319 ? 12.305 -5.355 13.109 1 86.81 319 ILE B CA 1
ATOM 5140 C C . ILE B 1 319 ? 12.008 -3.885 12.836 1 86.81 319 ILE B C 1
ATOM 5142 O O . ILE B 1 319 ? 12.383 -3.012 13.617 1 86.81 319 ILE B O 1
ATOM 5146 N N . VAL B 1 320 ? 11.32 -3.623 11.734 1 82.69 320 VAL B N 1
ATOM 5147 C CA . VAL B 1 320 ? 11.031 -2.246 11.344 1 82.69 320 VAL B CA 1
ATOM 5148 C C . VAL B 1 320 ? 10.188 -1.569 12.422 1 82.69 320 VAL B C 1
ATOM 5150 O O . VAL B 1 320 ? 10.477 -0.445 12.836 1 82.69 320 VAL B O 1
ATOM 5153 N N . LEU B 1 321 ? 9.203 -2.268 12.883 1 83.25 321 LEU B N 1
ATOM 5154 C CA . LEU B 1 321 ? 8.305 -1.723 13.898 1 83.25 321 LEU B CA 1
ATOM 5155 C C . LEU B 1 321 ? 9.062 -1.4 15.18 1 83.25 321 LEU B C 1
ATOM 5157 O O . LEU B 1 321 ? 8.891 -0.323 15.758 1 83.25 321 LEU B O 1
ATOM 5161 N N . LEU B 1 322 ? 9.906 -2.283 15.602 1 85.62 322 LEU B N 1
ATOM 5162 C CA . LEU B 1 322 ? 10.594 -2.117 16.875 1 85.62 322 LEU B CA 1
ATOM 5163 C C . LEU B 1 322 ? 11.711 -1.088 16.766 1 85.62 322 LEU B C 1
ATOM 5165 O O . LEU B 1 322 ? 11.984 -0.355 17.719 1 85.62 322 LEU B O 1
ATOM 5169 N N . VAL B 1 323 ? 12.359 -1.064 15.656 1 83.88 323 VAL B N 1
ATOM 5170 C CA . VAL B 1 323 ? 13.398 -0.063 15.461 1 83.88 323 VAL B CA 1
ATOM 5171 C C . VAL B 1 323 ? 12.781 1.334 15.469 1 83.88 323 VAL B C 1
ATOM 5173 O O . VAL B 1 323 ? 13.312 2.252 16.094 1 83.88 323 VAL B O 1
ATOM 5176 N N . VAL B 1 324 ? 11.727 1.504 14.781 1 81.81 324 VAL B N 1
ATOM 5177 C CA . VAL B 1 324 ? 11.062 2.801 14.711 1 81.81 324 VAL B CA 1
ATOM 5178 C C . VAL B 1 324 ? 10.5 3.172 16.078 1 81.81 324 VAL B C 1
ATOM 5180 O O . VAL B 1 324 ? 10.57 4.332 16.5 1 81.81 324 VAL B O 1
ATOM 5183 N N . ALA B 1 325 ? 9.922 2.219 16.719 1 83.19 325 ALA B N 1
ATOM 5184 C CA . ALA B 1 325 ? 9.383 2.453 18.047 1 83.19 325 ALA B CA 1
ATOM 5185 C C . ALA B 1 325 ? 10.477 2.912 19.016 1 83.19 325 ALA B C 1
ATOM 5187 O O . ALA B 1 325 ? 10.281 3.852 19.781 1 83.19 325 ALA B O 1
ATOM 5188 N N . THR B 1 326 ? 11.578 2.252 19 1 82.5 326 THR B N 1
ATOM 5189 C CA . THR B 1 326 ? 12.688 2.59 19.891 1 82.5 326 THR B CA 1
ATOM 5190 C C . THR B 1 326 ? 13.227 3.982 19.578 1 82.5 326 THR B C 1
ATOM 5192 O O . THR B 1 326 ? 13.508 4.766 20.484 1 82.5 326 THR B O 1
ATOM 5195 N N . ARG B 1 327 ? 13.328 4.266 18.297 1 82.12 327 ARG B N 1
ATOM 5196 C CA . ARG B 1 327 ? 13.828 5.57 17.875 1 82.12 327 ARG B CA 1
ATOM 5197 C C . ARG B 1 327 ? 12.875 6.684 18.297 1 82.12 327 ARG B C 1
ATOM 5199 O O . ARG B 1 327 ? 13.312 7.73 18.781 1 82.12 327 ARG B O 1
ATOM 5206 N N . SER B 1 328 ? 11.672 6.512 18.109 1 79.44 328 SER B N 1
ATOM 5207 C CA . SER B 1 328 ? 10.672 7.516 18.453 1 79.44 328 SER B CA 1
ATOM 5208 C C . SER B 1 328 ? 10.602 7.742 19.953 1 79.44 328 SER B C 1
ATOM 5210 O O . SER B 1 328 ? 10.422 8.875 20.422 1 79.44 328 SER B O 1
ATOM 5212 N N . THR B 1 329 ? 10.742 6.707 20.719 1 79.62 329 THR B N 1
ATOM 5213 C CA . THR B 1 329 ? 10.695 6.797 22.188 1 79.62 329 THR B CA 1
ATOM 5214 C C . THR B 1 329 ? 11.914 7.543 22.719 1 79.62 329 THR B C 1
ATOM 5216 O O . THR B 1 329 ? 11.789 8.414 23.578 1 79.62 329 THR B O 1
ATOM 5219 N N . ILE B 1 330 ? 13 7.227 22.188 1 77.5 330 ILE B N 1
ATOM 5220 C CA . ILE B 1 330 ? 14.234 7.859 22.641 1 77.5 330 ILE B CA 1
ATOM 5221 C C . ILE B 1 330 ? 14.227 9.336 22.266 1 77.5 330 ILE B C 1
ATOM 5223 O O . ILE B 1 330 ? 14.617 10.188 23.062 1 77.5 330 ILE B O 1
ATOM 5227 N N . SER B 1 331 ? 13.773 9.633 21.062 1 77.19 331 SER B N 1
ATOM 5228 C CA . SER B 1 331 ? 13.727 11.023 20.609 1 77.19 331 SER B CA 1
ATOM 5229 C C . SER B 1 331 ? 12.766 11.844 21.469 1 77.19 331 SER B C 1
ATOM 5231 O O . SER B 1 331 ? 13.078 12.977 21.844 1 77.19 331 SER B O 1
ATOM 5233 N N . TYR B 1 332 ? 11.68 11.266 21.75 1 74.88 332 TYR B N 1
ATOM 5234 C CA . TYR B 1 332 ? 10.68 11.977 22.547 1 74.88 332 TYR B CA 1
ATOM 5235 C C . TYR B 1 332 ? 11.172 12.211 23.969 1 74.88 332 TYR B C 1
ATOM 5237 O O . TYR B 1 332 ? 11.102 13.328 24.469 1 74.88 332 TYR B O 1
ATOM 5245 N N . TYR B 1 333 ? 11.734 11.227 24.562 1 75.44 333 TYR B N 1
ATOM 5246 C CA . TYR B 1 333 ? 12.125 11.344 25.953 1 75.44 333 TYR B CA 1
ATOM 5247 C C . TYR B 1 333 ? 13.422 12.133 26.094 1 75.44 333 TYR B C 1
ATOM 5249 O O . TYR B 1 333 ? 13.633 12.828 27.094 1 75.44 333 TYR B O 1
ATOM 5257 N N . SER B 1 334 ? 14.242 12.031 25.109 1 74.25 334 SER B N 1
ATOM 5258 C CA . SER B 1 334 ? 15.445 12.852 25.109 1 74.25 334 SER B CA 1
ATOM 5259 C C . SER B 1 334 ? 15.109 14.336 25.016 1 74.25 334 SER B C 1
ATOM 5261 O O . SER B 1 334 ? 15.734 15.164 25.688 1 74.25 334 SER B O 1
ATOM 5263 N N . ASP B 1 335 ? 14.156 14.578 24.172 1 71.44 335 ASP B N 1
ATOM 5264 C CA . ASP B 1 335 ? 13.734 15.969 24.016 1 71.44 335 ASP B CA 1
ATOM 5265 C C . ASP B 1 335 ? 13.086 16.484 25.297 1 71.44 335 ASP B C 1
ATOM 5267 O O . ASP B 1 335 ? 13.289 17.641 25.688 1 71.44 335 ASP B O 1
ATOM 5271 N N . LYS B 1 336 ? 12.352 15.664 25.953 1 72.56 336 LYS B N 1
ATOM 5272 C CA . LYS B 1 336 ? 11.719 16.047 27.203 1 72.56 336 LYS B CA 1
ATOM 5273 C C . LYS B 1 336 ? 12.75 16.281 28.297 1 72.56 336 LYS B C 1
ATOM 5275 O O . LYS B 1 336 ? 12.633 17.234 29.078 1 72.56 336 LYS B O 1
ATOM 5280 N N . ILE B 1 337 ? 13.695 15.445 28.297 1 71.62 337 ILE B N 1
ATOM 5281 C CA . ILE B 1 337 ? 14.742 15.562 29.312 1 71.62 337 ILE B CA 1
ATOM 5282 C C . ILE B 1 337 ? 15.562 16.828 29.062 1 71.62 337 ILE B C 1
ATOM 5284 O O . ILE B 1 337 ? 15.859 17.578 30 1 71.62 337 ILE B O 1
ATOM 5288 N N . LYS B 1 338 ? 15.852 17.047 27.797 1 71.25 338 LYS B N 1
ATOM 5289 C CA . LYS B 1 338 ? 16.609 18.25 27.453 1 71.25 338 LYS B CA 1
ATOM 5290 C C . LYS B 1 338 ? 15.828 19.516 27.766 1 71.25 338 LYS B C 1
ATOM 5292 O O . LYS B 1 338 ? 16.391 20.484 28.266 1 71.25 338 LYS B O 1
ATOM 5297 N N . ALA B 1 339 ? 14.578 19.469 27.547 1 72.62 339 ALA B N 1
ATOM 5298 C CA . ALA B 1 339 ? 13.719 20.609 27.828 1 72.62 339 ALA B CA 1
ATOM 5299 C C . ALA B 1 339 ? 13.617 20.844 29.328 1 72.62 339 ALA B C 1
ATOM 5301 O O . ALA B 1 339 ? 13.648 22 29.797 1 72.62 339 ALA B O 1
ATOM 5302 N N . SER B 1 340 ? 13.562 19.797 30.078 1 76.06 340 SER B N 1
ATOM 5303 C CA . SER B 1 340 ? 13.477 19.906 31.531 1 76.06 340 SER B CA 1
ATOM 5304 C C . SER B 1 340 ? 14.781 20.438 32.125 1 76.06 340 SER B C 1
ATOM 5306 O O . SER B 1 340 ? 14.758 21.266 33.031 1 76.06 340 SER B O 1
ATOM 5308 N N . LEU B 1 341 ? 15.859 20 31.5 1 74.19 341 LEU B N 1
ATOM 5309 C CA . LEU B 1 341 ? 17.172 20.422 31.984 1 74.19 341 LEU B CA 1
ATOM 5310 C C . LEU B 1 341 ? 17.406 21.906 31.656 1 74.19 341 LEU B C 1
ATOM 5312 O O . LEU B 1 341 ? 17.969 22.641 32.469 1 74.19 341 LEU B O 1
ATOM 5316 N N . LYS B 1 342 ? 16.984 22.328 30.453 1 73.19 342 LYS B N 1
ATOM 5317 C CA . LYS B 1 342 ? 17.109 23.734 30.062 1 73.19 342 LYS B CA 1
ATOM 5318 C C . LYS B 1 342 ? 16.234 24.625 30.922 1 73.19 342 LYS B C 1
ATOM 5320 O O . LYS B 1 342 ? 16.641 25.719 31.312 1 73.19 342 LYS B O 1
ATOM 5325 N N . ALA B 1 343 ? 15.055 24.281 31.234 1 75.56 343 ALA B N 1
ATOM 5326 C CA . ALA B 1 343 ? 14.164 25.016 32.125 1 75.56 343 ALA B CA 1
ATOM 5327 C C . ALA B 1 343 ? 14.75 25.156 33.531 1 75.56 343 ALA B C 1
ATOM 5329 O O . ALA B 1 343 ? 14.664 26.219 34.125 1 75.56 343 ALA B O 1
ATOM 5330 N N . LYS B 1 344 ? 15.43 24.172 33.969 1 74.12 344 LYS B N 1
ATOM 5331 C CA . LYS B 1 344 ? 16.047 24.203 35.312 1 74.12 344 LYS B CA 1
ATOM 5332 C C . LYS B 1 344 ? 17.25 25.156 35.344 1 74.12 344 LYS B C 1
ATOM 5334 O O . LYS B 1 344 ? 17.469 25.859 36.312 1 74.12 344 LYS B O 1
ATOM 5339 N N . ARG B 1 345 ? 17.969 25.203 34.25 1 72.38 345 ARG B N 1
ATOM 5340 C CA . ARG B 1 345 ? 19.141 26.062 34.156 1 72.38 345 ARG B CA 1
ATOM 5341 C C . ARG B 1 345 ? 18.734 27.531 34.125 1 72.38 345 ARG B C 1
ATOM 5343 O O . ARG B 1 345 ? 19.406 28.375 34.75 1 72.38 345 ARG B O 1
ATOM 5350 N N . VAL B 1 346 ? 17.672 27.797 33.406 1 73.75 346 VAL B N 1
ATOM 5351 C CA . VAL B 1 346 ? 17.172 29.172 33.344 1 73.75 346 VAL B CA 1
ATOM 5352 C C . VAL B 1 346 ? 16.688 29.609 34.719 1 73.75 346 VAL B C 1
ATOM 5354 O O . VAL B 1 346 ? 16.922 30.734 35.156 1 73.75 346 VAL B O 1
ATOM 5357 N N . VAL B 1 347 ? 15.984 28.859 35.406 1 73.75 347 VAL B N 1
ATOM 5358 C CA . VAL B 1 347 ? 15.484 29.188 36.75 1 73.75 347 VAL B CA 1
ATOM 5359 C C . VAL B 1 347 ? 16.656 29.359 37.688 1 73.75 347 VAL B C 1
ATOM 5361 O O . VAL B 1 347 ? 16.656 30.281 38.531 1 73.75 347 VAL B O 1
ATOM 5364 N N . LYS B 1 348 ? 17.719 28.703 37.594 1 76.88 348 LYS B N 1
ATOM 5365 C CA . LYS B 1 348 ? 18.859 28.812 38.5 1 76.88 348 LYS B CA 1
ATOM 5366 C C . LYS B 1 348 ? 19.672 30.078 38.188 1 76.88 348 LYS B C 1
ATOM 5368 O O . LYS B 1 348 ? 20.25 30.672 39.094 1 76.88 348 LYS B O 1
ATOM 5373 N N . SER B 1 349 ? 19.719 30.281 36.938 1 68.5 349 SER B N 1
ATOM 5374 C CA . SER B 1 349 ? 20.484 31.469 36.625 1 68.5 349 SER B CA 1
ATOM 5375 C C . SER B 1 349 ? 19.781 32.719 37.125 1 68.5 349 SER B C 1
ATOM 5377 O O . SER B 1 349 ? 20.422 33.781 37.281 1 68.5 349 SER B O 1
ATOM 5379 N N . SER B 1 350 ? 18.5 32.594 37.188 1 66.38 350 SER B N 1
ATOM 5380 C CA . SER B 1 350 ? 17.75 33.75 37.656 1 66.38 350 SER B CA 1
ATOM 5381 C C . SER B 1 350 ? 17.812 33.875 39.156 1 66.38 350 SER B C 1
ATOM 5383 O O . SER B 1 350 ? 17.516 34.938 39.719 1 66.38 350 SER B O 1
ATOM 5385 N N . ASP B 1 351 ? 18.188 32.969 39.844 1 56.75 351 ASP B N 1
ATOM 5386 C CA . ASP B 1 351 ? 18.438 33.125 41.281 1 56.75 351 ASP B CA 1
ATOM 5387 C C . ASP B 1 351 ? 19.859 33.625 41.531 1 56.75 351 ASP B C 1
ATOM 5389 O O . ASP B 1 351 ? 20.078 34.469 42.438 1 56.75 351 ASP B O 1
#

Sequence (702 aa):
MKSLNKILTGIIGIALSFLAAAVLIKLQGNSPIEAYRALFNYGLASWFSLSSTLNNATPLILTGMAAAIAFSSNVVNLGEPGQLIVGALTAALLGYYLPIPGILGIFVILVISGIVGGLYGGLAGVLKKYYKMDEFITTLMLNFIADYLTLYLATYPFLDEKSYVPATHMIKREFFLPTINGINISFFIAIFMVFVSFFVVTYLKKGYEWRMMGHNYDFSKIGGCKNEENLIWVMFYTGFLSGLAGALLILGGTQHRFIKGIGANYGWDGVMLAIVGGNGVVETSVFAIFFGFLKAGGIGMEFEVSIPSEFTMVLQAIIVLLVVATRSTISYYSDKIKASLKAKRVVKSSDMKSLNKILTGIIGIALSFLAAAVLIKLQGNSPIEAYRALFNYGLASWFSLSSTLNNATPLILTGMAAAIAFSSNVVNLGEPGQLIVGALTAALLGYYLPIPGILGIFVILVISGIVGGLYGGLAGVLKKYYKMDEFITTLMLNFIADYLTLYLATYPFLDEKSYVPATHMIKREFFLPTINGINISFFIAIFMVFVSFFVVTYLKKGYEWRMMGHNYDFSKIGGCKNEENLIWVMFYTGFLSGLAGALLILGGTQHRFIKGIGANYGWDGVMLAIVGGNGVVETSVFAIFFGFLKAGGIGMEFEVSIPSEFTMVLQAIIVLLVVATRSTISYYSDKIKASLKAKRVVKSSD

InterPro domains:
  IPR001851 ABC transporter, permease [PF02653] (50-324)

Secondary structure (DSSP, 8-state):
-HHHHHHHHHHHHHHHHHHHHHHHHHHTT--HHHHHHHHHIIIIISHHHHHHHHHHHHHHHHHHHHHHHHHHTT-----HHHHHHHHHHHHHHHHHH----HHHHHHHHHHHHHHHHHHHHHHHHHHHHHH---HHHHHHHHHHHHHHHHHHHHHTTTB-TT-SSSBBPPPPGGGPPPEETTEEHHHHHHHHHHHHHHHHHHHSHHHHHHHHHHH-HHHHHHTT--HHHHHHHHHHHHHHHHHHHHHHHHHSSSS-S-BTTTTTTHHHHHHHHHHHTTT-HHHHHHHHHHHHHHHHHHHHHHHHH---THHHHHHHHHHHHHHHHHHHHHHHHHHHHHHHHHHHHHHHHH-/-HHHHHHHHHHHHHHHHHHHHHHHHHHTT--HHHHHHHHHIIIIISHHHHHHHHHHHHHHHHHHHHHHHHHHTT-----HHHHHHHHHHHHHHHHHH----HHHHHHHHHHHHHHHHHHHHHHHHHHHHHH---HHHHHHHHHHHHHHHHHHHHHTTTB-TT-SSSBBPPPPGGGPPPEETTEEHHHHHHHHHHHHHHHHHHHSHHHHHHHHHHH-HHHHHHTT--HHHHHHHHHHHHHHHHHHHHHHHHHSSSS-S-BTTTTTTHHHHHHHHHHHTTT-HHHHHHHHHHHHHHHHHHHHHHHHH---THHHHHHHHHHHHHHHHHHHHHHHHHHHHHHHHHHHHHHHHH-

Organism: Petrotoga mobilis (strain DSM 10674 / SJ95) (NCBI:txid403833)